Protein AF-A0A5C3KAH4-F1 (afdb_monomer)

InterPro domains:
  IPR040521 Kyakuja-Dileera-Zisupton transposase [PF18758] (3-100)

Nearest PDB structures (foldseek):
  8w6e-assembly1_A  TM=4.064E-01  e=9.151E+00  artificial sequences
  5nnv-assembly4_D  TM=1.939E-01  e=5.593E+00  Bacillus subtilis subsp. subtilis str. 168

Mean predicted aligned error: 13.5 Å

Radius of gyration: 25.94 Å; Cα contacts (8 Å, |Δi|>4): 335; chains: 1; bounding box: 63×62×80 Å

Secondary structure (DSSP, 8-state):
--S-----EEEEE-TTS-EEEEEE--SSS--HHHHHHHHHHHHHHS-TT--EEEE-TTHHHHHHHHHHS--S-HHHHTTEEEE--GGGTTTS-HHHHTT--SHHHHTTHHHHTTSS-HHHHHHHHHHHHHHHHHHIIIIIHHHHHHHHHHHHHH--S-HHHHHHHHHHHHHHHH-GGGS--HHHHHHHHHHHHHHHHHHHHHHHHHHHHHHHTT---HHHHHHHHHHHHHHHHHHHHHHHHHHHT-HHHH-GGGTTS-HHHHHHHHHHHHHHHHHHHHHHHHHHHHHHHHHSTTGGGS-STHHHHHHHHHHHHHHHHHHHHHHHHHHHHHHHHHHH--GGG--PPPPPPPSSHHHHTT-GGGTSPPP-SPPSS---HHHH-HHHHHHHHHHHHHHHHHHH-

Sequence (401 aa):
MDHFDDGGLAALVCRHDIPLLFANVDTPREQQKYAIALLLRLFSLIPQKATVGVLYDVGCVLDRSLQLYDILPEDITTRIVWATSAMRAYAHQWSCQLVERLWSRLRKLIGICRGSLASTIADELKIDLGAWIRRRLGTKLEEHLQEARKAFGTCKMQIAELREQWQLQKEAQLSVRAHAPARLRKDLDALLRLQTDIDKLEKSLEHAHAEFSETTSADSIKSVEFMEESYDKMRDHVESLYASLNVQDIFPELKNLELKFVRQLLLLRNLKINIRKRAIGNLFEWDRLNQATGGRHQALGIKMHQHIRHTISKRTPALETAVKRFNRYCAELAAMHRPEWNIPLPEPLPAKLGDLRNDPGLLEDVWISPSNVEIPPWLNDPSVREGIRGMLRQDRCLEDQ

Solvent-accessible surface area (backbone atoms only — not comparable to full-atom values): 23377 Å² total; per-residue (Å²): 142,70,101,69,77,60,79,44,77,46,70,47,58,47,100,81,78,47,77,76,47,78,44,77,29,81,57,93,71,95,57,69,65,59,59,50,53,50,47,56,54,49,62,74,72,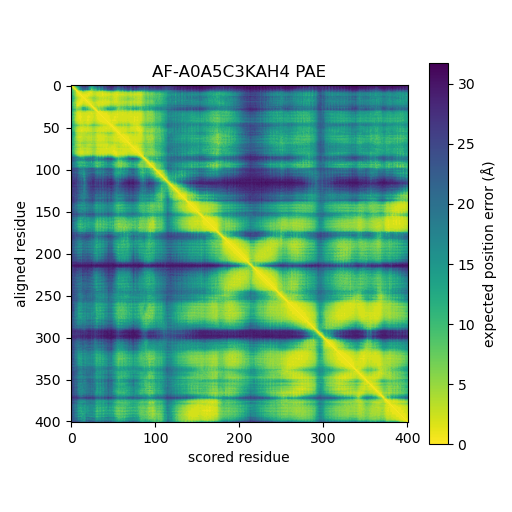47,64,91,85,59,69,45,78,44,80,30,88,58,27,71,59,50,56,50,48,52,74,76,39,96,79,62,60,67,82,53,57,80,30,52,44,80,36,54,58,60,94,44,58,71,81,49,59,60,54,61,65,79,72,63,71,58,52,82,77,40,58,72,57,55,71,44,75,71,52,102,55,44,68,66,55,41,54,57,51,55,67,46,40,63,60,50,47,48,48,47,63,48,62,50,35,52,54,43,46,52,51,17,53,55,25,46,74,67,22,92,69,52,72,70,56,37,51,50,41,50,49,53,50,48,56,60,56,65,34,78,80,72,59,75,57,73,66,62,51,54,54,52,54,49,50,54,50,53,51,54,50,48,57,49,51,52,53,51,48,54,49,47,55,61,61,47,72,81,52,88,48,76,69,58,52,54,52,50,54,52,50,51,55,50,48,51,53,52,51,53,50,54,53,52,54,55,62,72,60,44,58,44,79,79,37,64,82,52,58,89,52,58,68,70,55,56,50,51,54,53,51,47,34,52,50,47,53,51,48,36,54,50,51,41,54,52,51,52,55,52,47,55,62,52,64,42,74,60,45,101,80,37,75,63,57,67,66,61,53,48,50,52,53,49,54,47,61,68,48,45,62,63,50,32,50,50,37,50,50,48,35,51,50,38,53,55,47,58,73,71,58,57,80,91,54,35,58,72,79,68,80,72,64,60,56,50,70,79,57,34,72,75,38,70,70,56,62,55,77,66,73,82,69,53,39,96,80,64,72,55,54,58,79,73,36,69,40,44,43,40,25,38,52,14,50,56,42,37,55,50,46,63,74,68,106

Foldseek 3Di:
DDLDPQPDKDFDADPVRHTDDIDGNSDPDDDCVRVLVNLVVVCVVDDLPAADEDEDQVQVVVLLCVVVDVSDDPSSNVRYDYAHECVPVLVDALLNVLPHDVCVVCVLVVQLPPDPPNVVSVVVSVVCVVVVLCVCLPPVLVVLLVLLVVLVVLAPDDLVVLVVLSVVVSCVSVDPLVDDPPVLLVLLVVLLVLVVVLVVLVVVLVVLCVVCVVPDDPVSVVVSVVSVVVSVVSVVVSVVSLVVSPVCVVPVLCVPPDSVLLSLLSNLQSLLVVLSSLLSVLVVLVVVLQPPPDGPPDDPDPVVNVVSVVVSVVSLVVSLVSLVVSQVSLVVSVVRDDVVQQAARQDRADSHSVRNVPDPSSNDGRTNGHDPPHNRCCRHPPSSVSNSVSSVSNVVSVVSD

Organism: Coprinopsis marcescibilis (NCBI:txid230819)

pLDDT: mean 76.75, std 14.02, range [38.25, 96.06]

Structure (mmCIF, N/CA/C/O backbone):
data_AF-A0A5C3KAH4-F1
#
_entry.id   AF-A0A5C3KAH4-F1
#
loop_
_atom_site.group_PDB
_atom_site.id
_atom_site.type_symbol
_atom_site.label_atom_id
_atom_site.label_alt_id
_atom_site.label_comp_id
_atom_site.label_asym_id
_atom_site.label_entity_id
_atom_site.label_seq_id
_atom_site.pdbx_PDB_ins_code
_atom_site.Cartn_x
_atom_site.Cartn_y
_atom_site.Cartn_z
_atom_site.occupancy
_atom_site.B_iso_or_equiv
_atom_site.auth_seq_id
_atom_site.auth_comp_id
_atom_site.auth_asym_id
_atom_site.auth_atom_id
_atom_site.pdbx_PDB_model_num
ATOM 1 N N . MET A 1 1 ? -5.502 38.204 -30.708 1.00 41.66 1 MET A N 1
ATOM 2 C CA . MET A 1 1 ? -4.082 37.831 -30.801 1.00 41.66 1 MET A CA 1
ATOM 3 C C . MET A 1 1 ? -3.506 37.593 -29.414 1.00 41.66 1 MET A C 1
ATOM 5 O O . MET A 1 1 ? -2.965 38.517 -28.834 1.00 41.66 1 MET A O 1
ATOM 9 N N . ASP A 1 2 ? -3.612 36.425 -28.790 1.00 41.91 2 ASP A N 1
ATOM 10 C CA . ASP A 1 2 ? -4.538 35.305 -28.955 1.00 41.91 2 ASP A CA 1
ATOM 11 C C . ASP A 1 2 ? -4.451 34.408 -27.720 1.00 41.91 2 ASP A C 1
ATOM 13 O O . ASP A 1 2 ? -3.466 34.372 -26.991 1.00 41.91 2 ASP A O 1
ATOM 17 N N . HIS A 1 3 ? -5.546 33.693 -27.534 1.00 48.78 3 HIS A N 1
ATOM 18 C CA . HIS A 1 3 ? -5.876 32.705 -26.526 1.00 48.78 3 HIS A CA 1
ATOM 19 C C . HIS A 1 3 ? -5.082 31.393 -26.739 1.00 48.78 3 HIS A C 1
ATOM 21 O O . HIS A 1 3 ? -5.673 30.325 -26.853 1.00 48.78 3 HIS A O 1
ATOM 27 N N . PHE A 1 4 ? -3.750 31.493 -26.852 1.00 49.41 4 PHE A N 1
ATOM 28 C CA . PHE A 1 4 ? -2.808 30.383 -27.078 1.00 49.41 4 PHE A CA 1
ATOM 29 C C . PHE A 1 4 ? -1.518 30.563 -26.259 1.00 49.41 4 PHE A C 1
ATOM 31 O O . PHE A 1 4 ? -0.418 30.400 -26.781 1.00 49.41 4 PHE A O 1
ATOM 38 N N . ASP A 1 5 ? -1.622 30.925 -24.978 1.00 50.03 5 ASP A N 1
ATOM 39 C CA . ASP A 1 5 ? -0.481 30.718 -24.081 1.00 50.03 5 ASP A CA 1
ATOM 40 C C . ASP A 1 5 ? -0.399 29.213 -23.805 1.00 50.03 5 ASP A C 1
ATOM 42 O O . ASP A 1 5 ? -1.134 28.676 -22.972 1.00 50.03 5 ASP A O 1
ATOM 46 N N . ASP A 1 6 ? 0.461 28.522 -24.558 1.00 54.72 6 ASP A N 1
ATOM 47 C CA . ASP A 1 6 ? 0.880 27.163 -24.235 1.00 54.72 6 ASP A CA 1
ATOM 48 C C . ASP A 1 6 ? 1.409 27.182 -22.789 1.00 54.72 6 ASP A C 1
ATOM 50 O O . ASP A 1 6 ? 2.473 27.729 -22.497 1.00 54.72 6 ASP A O 1
ATOM 54 N N . GLY A 1 7 ? 0.668 26.582 -21.853 1.00 64.06 7 GLY A N 1
ATOM 55 C CA . GLY A 1 7 ? 1.028 26.538 -20.431 1.00 64.06 7 GLY A CA 1
ATOM 56 C C . GLY A 1 7 ? 2.255 25.665 -20.139 1.00 64.06 7 GLY A C 1
ATOM 57 O O . GLY A 1 7 ? 2.688 25.562 -18.990 1.00 64.06 7 GLY A O 1
ATOM 58 N N . GLY A 1 8 ? 2.799 25.016 -21.171 1.00 79.88 8 GLY A N 1
ATOM 59 C CA . GLY A 1 8 ? 3.990 24.182 -21.142 1.00 79.88 8 GLY A CA 1
ATOM 60 C C . GLY A 1 8 ? 4.067 23.238 -22.345 1.00 79.88 8 GLY A C 1
ATOM 61 O O . GLY A 1 8 ? 3.197 23.221 -23.216 1.00 79.88 8 GLY A O 1
ATOM 62 N N . LEU A 1 9 ? 5.108 22.406 -22.365 1.00 83.81 9 LEU A N 1
ATOM 63 C CA . LEU A 1 9 ? 5.285 21.334 -23.343 1.00 83.81 9 LEU A CA 1
ATOM 64 C C . LEU A 1 9 ? 5.310 19.986 -22.628 1.00 83.81 9 LEU A C 1
ATOM 66 O O . LEU A 1 9 ? 6.068 19.789 -21.678 1.00 83.81 9 LEU A O 1
ATOM 70 N N . ALA A 1 10 ? 4.517 19.040 -23.122 1.00 87.75 10 ALA A N 1
ATOM 71 C CA . ALA A 1 10 ? 4.648 17.633 -22.784 1.00 87.75 10 ALA A CA 1
ATOM 72 C C . ALA A 1 10 ? 5.496 16.957 -23.865 1.00 87.75 10 ALA A C 1
ATOM 74 O O . ALA A 1 10 ? 5.247 17.137 -25.055 1.00 87.75 10 ALA A O 1
ATOM 75 N N . ALA A 1 11 ? 6.493 16.172 -23.465 1.00 88.69 11 ALA A N 1
ATOM 76 C CA . ALA A 1 11 ? 7.390 15.502 -24.399 1.00 88.69 11 ALA A CA 1
ATOM 77 C C . ALA A 1 11 ? 7.408 13.993 -24.160 1.00 88.69 11 ALA A C 1
ATOM 79 O O . ALA A 1 11 ? 7.470 13.531 -23.019 1.00 88.69 11 ALA A O 1
ATOM 80 N N . LEU A 1 12 ? 7.411 13.227 -25.250 1.00 89.12 12 LEU A N 1
ATOM 81 C CA . LEU A 1 12 ? 7.795 11.822 -25.239 1.00 89.12 12 LEU A CA 1
ATOM 82 C C . LEU A 1 12 ? 9.262 11.749 -25.632 1.00 89.12 12 LEU A C 1
ATOM 84 O O . LEU A 1 12 ? 9.650 12.157 -26.727 1.00 89.12 12 LEU A O 1
ATOM 88 N N . VAL A 1 13 ? 10.074 11.241 -24.717 1.00 83.12 13 VAL A N 1
ATOM 89 C CA . VAL A 1 13 ? 11.531 11.260 -24.810 1.00 83.12 13 VAL A CA 1
ATOM 90 C C . VAL A 1 13 ? 12.034 9.822 -24.815 1.00 83.12 13 VAL A C 1
ATOM 92 O O . VAL A 1 13 ? 11.497 8.962 -24.115 1.00 83.12 13 VAL A O 1
ATOM 95 N N . CYS A 1 14 ? 13.042 9.529 -25.634 1.00 80.25 14 CYS A N 1
ATOM 96 C CA . CYS A 1 14 ? 13.650 8.204 -25.638 1.00 80.25 14 CYS A CA 1
ATOM 97 C C . CYS A 1 14 ? 14.546 7.998 -24.402 1.00 80.25 14 CYS A C 1
ATOM 99 O O . CYS A 1 14 ? 14.885 8.934 -23.684 1.00 80.25 14 CYS A O 1
ATOM 101 N N . ARG A 1 15 ? 15.021 6.766 -24.189 1.00 70.81 15 ARG A N 1
ATOM 102 C CA . ARG A 1 15 ? 15.950 6.409 -23.092 1.00 70.81 15 ARG A CA 1
ATOM 103 C C . ARG A 1 15 ? 17.299 7.153 -23.084 1.00 70.81 15 ARG A C 1
ATOM 105 O O . ARG A 1 15 ? 18.079 6.948 -22.163 1.00 70.81 15 ARG A O 1
ATOM 112 N N . HIS A 1 16 ? 17.607 7.921 -24.127 1.00 71.19 16 HIS A N 1
ATOM 113 C CA . HIS A 1 16 ? 18.830 8.720 -24.260 1.00 71.19 16 HIS A CA 1
ATOM 114 C C . HIS A 1 16 ? 18.559 10.223 -24.086 1.00 71.19 16 HIS A C 1
ATOM 116 O O . HIS A 1 16 ? 19.357 11.033 -24.540 1.00 71.19 16 HIS A O 1
ATOM 122 N N . ASP A 1 17 ? 17.416 10.585 -23.496 1.00 62.97 17 ASP A N 1
ATOM 123 C CA . ASP A 1 17 ? 16.973 11.967 -23.287 1.00 62.97 17 ASP A CA 1
ATOM 124 C C . ASP A 1 17 ? 16.785 12.778 -24.589 1.00 62.97 17 ASP A C 1
ATOM 126 O O . ASP A 1 17 ? 16.784 14.007 -24.584 1.00 62.97 17 ASP A O 1
ATOM 130 N N . ILE A 1 18 ? 16.567 12.092 -25.719 1.00 70.19 18 ILE A N 1
ATOM 131 C CA . ILE A 1 18 ? 16.273 12.723 -27.014 1.00 70.19 18 ILE A CA 1
ATOM 132 C C . ILE A 1 18 ? 14.752 12.819 -27.189 1.00 70.19 18 ILE A C 1
ATOM 134 O O . ILE A 1 18 ? 14.085 11.773 -27.196 1.00 70.19 18 ILE A O 1
ATOM 138 N N . PRO A 1 19 ? 14.184 14.028 -27.342 1.00 81.38 19 PRO A N 1
ATOM 139 C CA . PRO A 1 19 ? 12.761 14.190 -27.603 1.00 81.38 19 PRO A CA 1
ATOM 140 C C . PRO A 1 19 ? 12.364 13.560 -28.939 1.00 81.38 19 PRO A C 1
ATOM 142 O O . PRO A 1 19 ? 13.007 13.789 -29.960 1.00 81.38 19 PRO A O 1
ATOM 145 N N . LEU A 1 20 ? 11.299 12.762 -28.923 1.00 88.25 20 LEU A N 1
ATOM 146 C CA . LEU A 1 20 ? 10.738 12.123 -30.112 1.00 88.25 20 LEU A CA 1
ATOM 147 C C . LEU A 1 20 ? 9.485 12.852 -30.592 1.00 88.25 20 LEU A C 1
ATOM 149 O O . LEU A 1 20 ? 9.299 13.046 -31.789 1.00 88.25 20 LEU A O 1
ATOM 153 N N . LEU A 1 21 ? 8.617 13.233 -29.653 1.00 93.38 21 LEU A N 1
ATOM 154 C CA . LEU A 1 21 ? 7.342 13.889 -29.924 1.00 93.38 21 LEU A CA 1
ATOM 155 C C . LEU A 1 21 ? 7.062 14.935 -28.849 1.00 93.38 21 LEU A C 1
ATOM 157 O O . LEU A 1 21 ? 7.411 14.739 -27.684 1.00 93.38 21 LEU A O 1
ATOM 161 N N . PHE A 1 22 ? 6.374 16.000 -29.243 1.00 91.44 22 PHE A N 1
ATOM 162 C CA . PHE A 1 22 ? 5.899 17.048 -28.350 1.00 91.44 22 PHE A CA 1
ATOM 163 C C . PHE A 1 22 ? 4.390 17.213 -28.486 1.00 91.44 22 PHE A C 1
ATOM 165 O O . PHE A 1 22 ? 3.822 16.988 -29.555 1.00 91.44 22 PHE A O 1
ATOM 172 N N . ALA A 1 23 ? 3.758 17.615 -27.393 1.00 89.44 23 ALA A N 1
ATOM 173 C CA . ALA A 1 23 ? 2.377 18.047 -27.345 1.00 89.44 23 ALA A CA 1
ATOM 174 C C . ALA A 1 23 ? 2.304 19.356 -26.557 1.00 89.44 23 ALA A C 1
ATOM 176 O O . ALA A 1 23 ? 2.884 19.473 -25.472 1.00 89.44 23 ALA A O 1
ATOM 177 N N . ASN A 1 24 ? 1.576 20.323 -27.103 1.00 88.38 24 ASN A N 1
ATOM 178 C CA . ASN A 1 24 ? 1.311 21.581 -26.425 1.00 88.38 24 ASN A CA 1
ATOM 179 C C . ASN A 1 24 ? 0.383 21.338 -25.233 1.00 88.38 24 ASN A C 1
ATOM 181 O O . ASN A 1 24 ? -0.629 20.641 -25.350 1.00 88.38 24 ASN A O 1
ATOM 185 N N . VAL A 1 25 ? 0.740 21.897 -24.077 1.00 85.50 25 VAL A N 1
ATOM 186 C CA . VAL A 1 25 ? -0.097 21.848 -22.877 1.00 85.50 25 VAL A CA 1
ATOM 187 C C . VAL A 1 25 ? -1.039 23.045 -22.919 1.00 85.50 25 VAL A C 1
ATOM 189 O O . VAL A 1 25 ? -0.706 24.142 -22.487 1.00 85.50 25 VAL A O 1
ATOM 192 N N . ASP A 1 26 ? -2.230 22.805 -23.453 1.00 78.75 26 ASP A N 1
ATOM 193 C CA . ASP A 1 26 ? -3.279 23.801 -23.695 1.00 78.75 26 ASP A CA 1
ATOM 194 C C . ASP A 1 26 ? -4.281 23.943 -22.539 1.00 78.75 26 ASP A C 1
ATOM 196 O O . ASP A 1 26 ? -5.171 24.791 -22.554 1.00 78.75 26 ASP A O 1
ATOM 200 N N . THR A 1 27 ? -4.166 23.088 -21.522 1.00 75.50 27 THR A N 1
ATOM 201 C CA . THR A 1 27 ? -5.083 23.059 -20.380 1.00 75.50 27 THR A CA 1
ATOM 202 C C . THR A 1 27 ? -4.335 23.091 -19.055 1.00 75.50 27 THR A C 1
ATOM 204 O O . THR A 1 27 ? -3.241 22.529 -18.954 1.00 75.50 27 THR A O 1
ATOM 207 N N . PRO A 1 28 ? -4.935 23.683 -18.003 1.00 69.88 28 PRO A N 1
ATOM 208 C CA . PRO A 1 28 ? -4.354 23.658 -16.673 1.00 69.88 28 PRO A CA 1
ATOM 209 C C . PRO A 1 28 ? -4.099 22.221 -16.198 1.00 69.88 28 PRO A C 1
ATOM 211 O O . PRO A 1 28 ? -4.989 21.364 -16.274 1.00 69.88 28 PRO A O 1
ATOM 214 N N . ARG A 1 29 ? -2.919 22.023 -15.593 1.00 66.25 29 ARG A N 1
ATOM 215 C CA . ARG A 1 29 ? -2.384 20.768 -15.026 1.00 66.25 29 ARG A CA 1
ATOM 216 C C . ARG A 1 29 ? -1.813 19.784 -16.055 1.00 66.25 29 ARG A C 1
ATOM 218 O O . ARG A 1 29 ? -2.250 19.691 -17.196 1.00 66.25 29 ARG A O 1
ATOM 225 N N . GLU A 1 30 ? -0.875 18.969 -15.581 1.00 70.25 30 GLU A N 1
ATOM 226 C CA . GLU A 1 30 ? -0.309 17.828 -16.306 1.00 70.25 30 GLU A CA 1
ATOM 227 C C . GLU A 1 30 ? -1.328 16.674 -16.343 1.00 70.25 30 GLU A C 1
ATOM 229 O O . GLU A 1 30 ? -1.391 15.830 -15.448 1.00 70.25 30 GLU A O 1
ATOM 234 N N . GLN A 1 31 ? -2.204 16.675 -17.349 1.00 81.06 31 GLN A N 1
ATOM 235 C CA . GLN A 1 31 ? -3.242 15.655 -17.518 1.00 81.06 31 GLN A CA 1
ATOM 236 C C . GLN A 1 31 ? -2.719 14.412 -18.257 1.00 81.06 31 GLN A C 1
ATOM 238 O O . GLN A 1 31 ? -1.891 14.506 -19.161 1.00 81.06 31 GLN A O 1
ATOM 243 N N . GLN A 1 32 ? -3.286 13.239 -17.953 1.00 86.88 32 GLN A N 1
ATOM 244 C CA . GLN A 1 32 ? -2.920 11.968 -18.603 1.00 86.88 32 GLN A CA 1
ATOM 245 C C . GLN A 1 32 ? -3.185 11.954 -20.120 1.00 86.88 32 GLN A C 1
ATOM 247 O O . GLN A 1 32 ? -2.539 11.198 -20.846 1.00 86.88 32 GLN A O 1
ATOM 252 N N . LYS A 1 33 ? -4.095 12.812 -20.613 1.00 89.00 33 LYS A N 1
ATOM 253 C CA . LYS A 1 33 ? -4.439 12.924 -22.041 1.00 89.00 33 LYS A CA 1
ATOM 254 C C . LYS A 1 33 ? -3.220 13.184 -22.931 1.00 89.00 33 LYS A C 1
ATOM 256 O O . LYS A 1 33 ? -3.166 12.664 -24.040 1.00 89.00 33 LYS A O 1
ATOM 261 N N . TYR A 1 34 ? -2.224 13.928 -22.443 1.00 90.94 34 TYR A N 1
ATOM 262 C CA . TYR A 1 34 ? -1.027 14.232 -23.228 1.00 90.94 34 TYR A CA 1
ATOM 263 C C . TYR A 1 34 ? -0.159 12.988 -23.426 1.00 90.94 34 TYR A C 1
ATOM 265 O O . TYR A 1 34 ? 0.289 12.726 -24.537 1.00 90.94 34 TYR A O 1
ATOM 273 N N . ALA A 1 35 ? 0.015 12.176 -22.378 1.00 91.31 35 ALA A N 1
ATOM 274 C CA . ALA A 1 35 ? 0.726 10.904 -22.483 1.00 91.31 35 ALA A CA 1
ATOM 275 C C . ALA A 1 35 ? 0.020 9.953 -23.464 1.00 91.31 35 ALA A C 1
ATOM 277 O O . ALA A 1 35 ? 0.674 9.351 -24.310 1.00 91.31 35 ALA A O 1
ATOM 278 N N . ILE A 1 36 ? -1.314 9.875 -23.403 1.00 93.88 36 ILE A N 1
ATOM 279 C CA . ILE A 1 36 ? -2.130 9.069 -24.327 1.00 93.88 36 ILE A CA 1
ATOM 280 C C . ILE A 1 36 ? -1.943 9.538 -25.776 1.00 93.88 36 ILE A C 1
ATOM 282 O O . ILE A 1 36 ? -1.654 8.723 -26.648 1.00 93.88 36 ILE A O 1
ATOM 286 N N . ALA A 1 37 ? -2.052 10.844 -26.036 1.00 93.81 37 ALA A N 1
ATOM 287 C CA . ALA A 1 37 ? -1.893 11.409 -27.376 1.00 93.81 37 ALA A CA 1
ATOM 288 C C . ALA A 1 37 ? -0.489 11.154 -27.954 1.00 93.81 37 ALA A C 1
ATOM 290 O O . ALA A 1 37 ? -0.349 10.758 -29.113 1.00 93.81 37 ALA A O 1
ATOM 291 N N . LEU A 1 38 ? 0.552 11.323 -27.133 1.00 94.75 38 LEU A N 1
ATOM 292 C CA . LEU A 1 38 ? 1.934 11.047 -27.521 1.00 94.75 38 LEU A CA 1
ATOM 293 C C . LEU A 1 38 ? 2.156 9.560 -27.830 1.00 94.75 38 LEU A C 1
ATOM 295 O O . LEU A 1 38 ? 2.837 9.237 -28.803 1.00 94.75 38 LEU A O 1
ATOM 299 N N . LEU A 1 39 ? 1.556 8.656 -27.048 1.00 95.12 39 LEU A N 1
ATOM 300 C CA . LEU A 1 39 ? 1.615 7.216 -27.304 1.00 95.12 39 LEU A CA 1
ATOM 301 C C . LEU A 1 39 ? 0.884 6.846 -28.595 1.00 95.12 39 LEU A C 1
ATOM 303 O O . LEU A 1 39 ? 1.479 6.181 -29.436 1.00 95.12 39 LEU A O 1
ATOM 307 N N . LEU A 1 40 ? -0.345 7.324 -28.810 1.00 95.12 40 LEU A N 1
ATOM 308 C CA . LEU A 1 40 ? -1.075 7.108 -30.068 1.00 95.12 40 LEU A CA 1
ATOM 309 C C . LEU A 1 40 ? -0.237 7.528 -31.274 1.00 95.12 40 LEU A C 1
ATOM 311 O O . LEU A 1 40 ? -0.095 6.779 -32.245 1.00 95.12 40 LEU A O 1
ATOM 315 N N . ARG A 1 41 ? 0.379 8.712 -31.191 1.00 96.06 41 ARG A N 1
ATOM 316 C CA . ARG A 1 41 ? 1.230 9.207 -32.266 1.00 96.06 41 ARG A CA 1
ATOM 317 C C . ARG A 1 41 ? 2.467 8.333 -32.455 1.00 96.06 41 ARG A C 1
ATOM 319 O O . ARG A 1 41 ? 2.770 7.993 -33.595 1.00 96.06 41 ARG A O 1
ATOM 326 N N . LEU A 1 42 ? 3.141 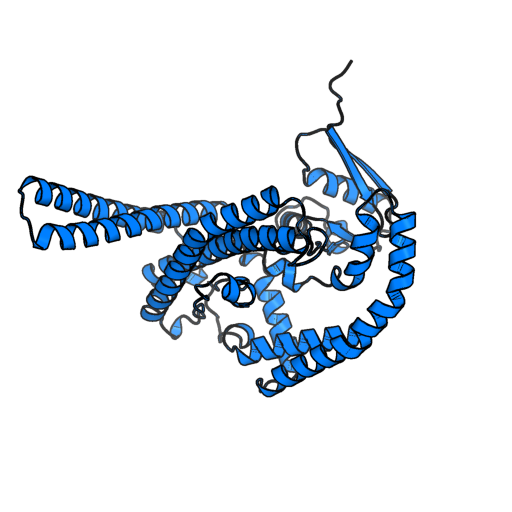7.921 -31.384 1.00 95.62 42 LEU A N 1
ATOM 327 C CA . LEU A 1 42 ? 4.284 7.010 -31.466 1.00 95.62 42 LEU A CA 1
ATOM 328 C C . LEU A 1 42 ? 3.900 5.681 -32.130 1.00 95.62 42 LEU A C 1
ATOM 330 O O . LEU A 1 42 ? 4.579 5.243 -33.054 1.00 95.62 42 LEU A O 1
ATOM 334 N N . PHE A 1 43 ? 2.795 5.066 -31.705 1.00 95.62 43 PHE A N 1
ATOM 335 C CA . PHE A 1 43 ? 2.329 3.784 -32.234 1.00 95.62 43 PHE A CA 1
ATOM 336 C C . PHE A 1 43 ? 1.903 3.851 -33.708 1.00 95.62 43 PHE A C 1
ATOM 338 O O . PHE A 1 43 ? 2.027 2.850 -34.408 1.00 95.62 43 PHE A O 1
ATOM 345 N N . SER A 1 44 ? 1.516 5.032 -34.207 1.00 95.00 44 SER A N 1
ATOM 346 C CA . SER A 1 44 ? 1.298 5.267 -35.645 1.00 95.00 44 SER A CA 1
ATOM 347 C C . SER A 1 44 ? 2.587 5.314 -36.481 1.00 95.00 44 SER A C 1
ATOM 349 O O . SER A 1 44 ? 2.525 5.208 -37.702 1.00 95.00 44 SER A O 1
ATOM 351 N N . LEU A 1 45 ? 3.748 5.499 -35.842 1.00 95.44 45 LEU A N 1
ATOM 352 C CA . LEU A 1 45 ? 5.044 5.690 -36.506 1.00 95.44 45 LEU A CA 1
ATOM 353 C C . LEU A 1 45 ? 5.972 4.474 -36.394 1.00 95.44 45 LEU A C 1
ATOM 355 O O . LEU A 1 45 ? 6.947 4.380 -37.138 1.00 95.44 45 LEU A O 1
ATOM 359 N N . ILE A 1 46 ? 5.702 3.557 -35.465 1.00 94.12 46 ILE A N 1
ATOM 360 C CA . ILE A 1 46 ? 6.530 2.368 -35.233 1.00 94.12 46 ILE A CA 1
ATOM 361 C C . ILE A 1 46 ? 5.893 1.115 -35.851 1.00 94.12 46 ILE A C 1
ATOM 363 O O . ILE A 1 46 ? 4.681 1.066 -36.061 1.00 94.12 46 ILE A O 1
ATOM 367 N N . PRO A 1 47 ? 6.680 0.055 -36.110 1.00 95.00 47 PRO A N 1
ATOM 368 C CA . PRO A 1 47 ? 6.148 -1.193 -36.648 1.00 95.00 47 PRO A CA 1
ATOM 369 C C . PRO A 1 47 ? 5.035 -1.803 -35.779 1.00 95.00 47 PRO A C 1
ATOM 371 O O . PRO A 1 47 ? 5.114 -1.788 -34.551 1.00 95.00 47 PRO A O 1
ATOM 374 N N . GLN A 1 48 ? 4.047 -2.448 -36.410 1.00 90.19 48 GLN A N 1
ATOM 375 C CA . GLN A 1 48 ? 2.908 -3.089 -35.722 1.00 90.19 48 GLN A CA 1
ATOM 376 C C . GLN A 1 48 ? 3.305 -4.186 -34.722 1.00 90.19 48 GLN A C 1
ATOM 378 O O . GLN A 1 48 ? 2.544 -4.498 -33.817 1.00 90.19 48 GLN A O 1
ATOM 383 N N . LYS A 1 49 ? 4.501 -4.770 -34.855 1.00 92.19 49 LYS A N 1
ATOM 384 C CA . LYS A 1 49 ? 5.017 -5.794 -33.929 1.00 92.19 49 LYS A CA 1
ATOM 385 C C . LYS A 1 49 ? 5.937 -5.227 -32.842 1.00 92.19 49 LYS A C 1
ATOM 387 O O . LYS A 1 49 ? 6.414 -5.978 -31.998 1.00 92.19 49 LYS A O 1
ATOM 392 N N . ALA A 1 50 ? 6.226 -3.924 -32.863 1.00 91.75 50 ALA A N 1
ATOM 393 C CA . ALA A 1 50 ? 7.112 -3.310 -31.882 1.00 91.75 50 ALA A CA 1
ATOM 394 C C . ALA A 1 50 ? 6.427 -3.236 -30.510 1.00 91.75 50 ALA A C 1
ATOM 396 O O . ALA A 1 50 ? 5.298 -2.756 -30.409 1.00 91.75 50 ALA A O 1
ATOM 397 N N . THR A 1 51 ? 7.133 -3.694 -29.475 1.00 93.44 51 THR A N 1
ATOM 398 C CA . THR A 1 51 ? 6.761 -3.527 -28.061 1.00 93.44 51 THR A CA 1
ATOM 399 C C . THR A 1 51 ? 7.488 -2.308 -27.496 1.00 93.44 51 THR A C 1
ATOM 401 O O . THR A 1 51 ? 8.686 -2.143 -27.735 1.00 93.44 51 THR A O 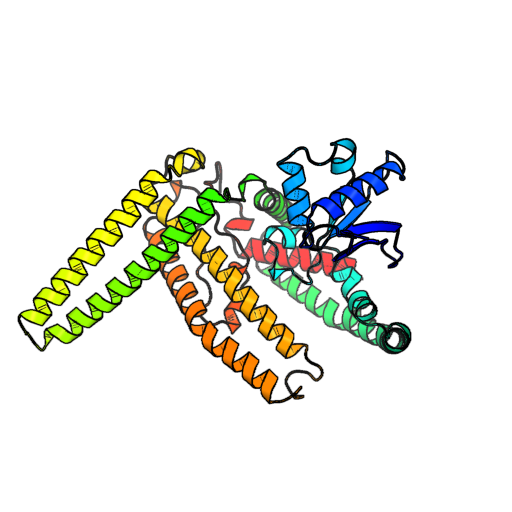1
ATOM 404 N N . VAL A 1 52 ? 6.788 -1.455 -26.747 1.00 90.88 52 VAL A N 1
ATOM 405 C CA . VAL A 1 52 ? 7.333 -0.204 -26.200 1.00 90.88 52 VAL A CA 1
ATOM 406 C C . VAL A 1 52 ? 7.312 -0.239 -24.677 1.00 90.88 52 VAL A C 1
ATOM 408 O O . VAL A 1 52 ? 6.260 -0.382 -24.059 1.00 90.88 52 VAL A O 1
ATOM 411 N N . GLY A 1 53 ? 8.482 -0.055 -24.064 1.00 90.06 53 GLY A N 1
ATOM 412 C CA . GLY A 1 53 ? 8.593 0.210 -22.631 1.00 90.06 53 GLY A CA 1
ATOM 413 C C . GLY A 1 53 ? 8.334 1.686 -22.331 1.00 90.06 53 GLY A C 1
ATOM 414 O O . GLY A 1 53 ? 9.062 2.540 -22.836 1.00 90.06 53 GLY A O 1
ATOM 415 N N . VAL A 1 54 ? 7.332 1.992 -21.507 1.00 88.19 54 VAL A N 1
ATOM 416 C CA . VAL A 1 54 ? 6.933 3.368 -21.173 1.00 88.19 54 VAL A CA 1
ATOM 417 C C . VAL A 1 54 ? 7.257 3.660 -19.715 1.00 88.19 54 VAL A C 1
ATOM 419 O O . VAL A 1 54 ? 6.620 3.125 -18.809 1.00 88.19 54 VAL A O 1
ATOM 422 N N . LEU A 1 55 ? 8.239 4.535 -19.484 1.00 84.12 55 LEU A N 1
ATOM 423 C CA . LEU A 1 55 ? 8.532 5.073 -18.158 1.00 84.12 55 LEU A CA 1
ATOM 424 C C . LEU A 1 55 ? 7.714 6.347 -17.937 1.00 84.12 55 LEU A C 1
ATOM 426 O O . LEU A 1 55 ? 8.007 7.380 -18.532 1.00 84.12 55 LEU A O 1
ATOM 430 N N . TYR A 1 56 ? 6.712 6.276 -17.064 1.00 84.00 56 TYR A N 1
ATOM 431 C CA . TYR A 1 56 ? 5.841 7.408 -16.755 1.00 84.00 56 TYR A CA 1
ATOM 432 C C . TYR A 1 56 ? 5.629 7.531 -15.248 1.00 84.00 56 TYR A C 1
ATOM 434 O O . TYR A 1 56 ? 5.480 6.527 -14.545 1.00 84.00 56 TYR A O 1
ATOM 442 N N . ASP A 1 57 ? 5.645 8.763 -14.739 1.00 73.19 57 ASP A N 1
ATOM 443 C CA . ASP A 1 57 ? 5.604 9.037 -13.304 1.00 73.19 57 ASP A CA 1
ATOM 444 C C . ASP A 1 57 ? 4.291 8.581 -12.668 1.00 73.19 57 ASP A C 1
ATOM 446 O O . ASP A 1 57 ? 4.327 8.122 -11.543 1.00 73.19 57 ASP A O 1
ATOM 450 N N . VAL A 1 58 ? 3.170 8.604 -13.389 1.00 75.75 58 VAL A N 1
ATOM 451 C CA . VAL A 1 58 ? 1.890 7.995 -12.988 1.00 75.75 58 VAL A CA 1
ATOM 452 C C . VAL A 1 58 ? 1.492 6.831 -13.902 1.00 75.75 58 VAL A C 1
ATOM 454 O O . VAL A 1 58 ? 0.305 6.555 -14.084 1.00 75.75 58 VAL A O 1
ATOM 457 N N . GLY A 1 59 ? 2.486 6.118 -14.450 1.00 80.31 59 GLY A N 1
ATOM 458 C CA . GLY A 1 59 ? 2.301 4.968 -15.345 1.00 80.31 59 GLY A CA 1
ATOM 459 C C . GLY A 1 59 ? 1.353 3.912 -14.784 1.00 80.31 59 GLY A C 1
ATOM 460 O O . GLY A 1 59 ? 0.444 3.488 -15.481 1.00 80.31 59 GLY A O 1
ATOM 461 N N . CYS A 1 60 ? 1.466 3.587 -13.494 1.00 76.25 60 CYS A N 1
ATOM 462 C CA . CYS A 1 60 ? 0.553 2.655 -12.829 1.00 76.25 60 CYS A CA 1
ATOM 463 C C . CYS A 1 60 ? -0.921 3.098 -12.839 1.00 76.25 60 CYS A C 1
ATOM 465 O O . CYS A 1 60 ? -1.822 2.267 -12.894 1.00 76.25 60 CYS A O 1
ATOM 467 N N . VAL A 1 61 ? -1.185 4.408 -12.753 1.00 79.69 61 VAL A N 1
ATOM 468 C CA . VAL A 1 61 ? -2.552 4.945 -12.789 1.00 79.69 61 VAL A CA 1
ATOM 469 C C . VAL A 1 61 ? -3.069 4.920 -14.218 1.00 79.69 61 VAL A C 1
ATOM 471 O O . VAL A 1 61 ? -4.230 4.598 -14.433 1.00 79.69 61 VAL A O 1
ATOM 474 N N . LEU A 1 62 ? -2.214 5.249 -15.189 1.00 85.94 62 LEU A N 1
ATOM 475 C CA . LEU A 1 62 ? -2.592 5.227 -16.594 1.00 85.94 62 LEU A CA 1
ATOM 476 C C . LEU A 1 62 ? -2.865 3.797 -17.077 1.00 85.94 62 LEU A C 1
ATOM 478 O O . LEU A 1 62 ? -3.939 3.562 -17.613 1.00 85.94 62 LEU A O 1
ATOM 482 N N . ASP A 1 63 ? -1.976 2.841 -16.798 1.00 85.62 63 ASP A N 1
ATOM 483 C CA . ASP A 1 63 ? -2.181 1.410 -17.074 1.00 85.62 63 ASP A CA 1
ATOM 484 C C . ASP A 1 63 ? -3.527 0.920 -16.527 1.00 85.62 63 ASP A C 1
ATOM 486 O O . ASP A 1 63 ? -4.342 0.323 -17.228 1.00 85.62 63 ASP A O 1
ATOM 490 N N . ARG A 1 64 ? -3.824 1.294 -15.279 1.00 80.00 64 ARG A N 1
ATOM 491 C CA . ARG A 1 64 ? -5.097 0.976 -14.645 1.00 80.00 64 ARG A CA 1
ATOM 492 C C . ARG A 1 64 ? -6.298 1.574 -15.377 1.00 80.00 64 ARG A C 1
ATOM 494 O O . ARG A 1 64 ? -7.307 0.890 -15.538 1.00 80.00 64 ARG A O 1
ATOM 501 N N . SER A 1 65 ? -6.216 2.839 -15.782 1.00 85.19 65 SER A N 1
ATOM 502 C CA . SER A 1 65 ? -7.276 3.489 -16.555 1.00 85.19 65 SER A CA 1
ATOM 503 C C . SER A 1 65 ? -7.519 2.771 -17.884 1.00 85.19 65 SER A C 1
ATOM 505 O O . SER A 1 65 ? -8.675 2.587 -18.243 1.00 85.19 65 SER A O 1
ATOM 507 N N . LEU A 1 66 ? -6.464 2.310 -18.566 1.00 87.38 66 LEU A N 1
ATOM 508 C CA . LEU A 1 66 ? -6.574 1.560 -19.825 1.00 87.38 66 LEU A CA 1
ATOM 509 C C . LEU A 1 66 ? -7.217 0.176 -19.647 1.00 87.38 66 LEU A C 1
ATOM 511 O O . LEU A 1 66 ? -7.874 -0.312 -20.555 1.00 87.38 66 LEU A O 1
ATOM 515 N N . GLN A 1 67 ? -7.050 -0.460 -18.484 1.00 83.06 67 GLN A N 1
ATOM 516 C CA . GLN A 1 67 ? -7.717 -1.735 -18.177 1.00 83.06 67 GLN A CA 1
ATOM 517 C C . GLN A 1 67 ? -9.205 -1.571 -17.847 1.00 83.06 67 GLN A C 1
ATOM 519 O O . GLN A 1 67 ? -9.977 -2.516 -17.982 1.00 83.06 67 GLN A O 1
ATOM 524 N N . LEU A 1 68 ? -9.599 -0.407 -17.324 1.00 81.31 68 LEU A N 1
ATOM 525 C CA . LEU A 1 68 ? -10.976 -0.135 -16.903 1.00 81.31 68 LEU A CA 1
ATOM 526 C C . LEU A 1 68 ? -11.826 0.492 -18.005 1.00 81.31 68 LEU A C 1
ATOM 528 O O . LEU A 1 68 ? -13.046 0.351 -17.985 1.00 81.31 68 LEU A O 1
ATOM 532 N N . TYR A 1 69 ? -11.191 1.216 -18.921 1.00 84.62 69 TYR A N 1
ATOM 533 C CA . TYR A 1 69 ? -11.857 2.022 -19.928 1.00 84.62 69 TYR A CA 1
ATOM 534 C C . TYR A 1 69 ? -11.170 1.844 -21.277 1.00 84.62 69 TYR A C 1
ATOM 536 O O . TYR A 1 69 ? -9.942 1.812 -21.358 1.00 84.62 69 TYR A O 1
ATOM 544 N N . ASP A 1 70 ? -11.969 1.820 -22.339 1.00 88.00 70 ASP A N 1
ATOM 545 C CA . ASP A 1 70 ? -11.501 1.727 -23.722 1.00 88.00 70 ASP A CA 1
ATOM 546 C C . ASP A 1 70 ? -10.947 3.080 -24.210 1.00 88.00 70 ASP A C 1
ATOM 548 O O . ASP A 1 70 ? -11.596 3.842 -24.923 1.00 88.00 70 ASP A O 1
ATOM 552 N N . ILE A 1 71 ? -9.770 3.447 -23.694 1.00 92.06 71 ILE A N 1
ATOM 553 C CA . ILE A 1 71 ? -9.094 4.724 -23.979 1.00 92.06 71 ILE A CA 1
ATOM 554 C C . ILE A 1 71 ? -8.089 4.571 -25.126 1.00 92.06 71 ILE A C 1
ATOM 556 O O . ILE A 1 71 ? -7.937 5.481 -25.941 1.00 92.06 71 ILE A O 1
ATOM 560 N N . LEU A 1 72 ? -7.356 3.453 -25.150 1.00 92.25 72 LEU A N 1
ATOM 561 C CA . LEU A 1 72 ? -6.408 3.106 -26.205 1.00 92.25 72 LEU A CA 1
ATOM 562 C C . LEU A 1 72 ? -6.841 1.791 -26.857 1.00 92.25 72 LEU A C 1
ATOM 564 O O . LEU A 1 72 ? -7.209 0.872 -26.127 1.00 92.25 72 LEU A O 1
ATOM 568 N N . PRO A 1 73 ? -6.698 1.669 -28.187 1.00 91.19 73 PRO A N 1
ATOM 569 C CA . PRO A 1 73 ? -6.921 0.417 -28.897 1.00 91.19 73 PRO A CA 1
ATOM 570 C C . PRO A 1 73 ? -6.155 -0.773 -28.297 1.00 91.19 73 PRO A C 1
ATOM 572 O O . PRO A 1 73 ? -4.998 -0.639 -27.885 1.00 91.19 73 PRO A O 1
ATOM 575 N N . GLU A 1 74 ? -6.774 -1.956 -28.305 1.00 90.19 74 GLU A N 1
ATOM 576 C CA . GLU A 1 74 ? -6.192 -3.194 -27.759 1.00 90.19 74 GLU A CA 1
ATOM 577 C C . GLU A 1 74 ? -4.863 -3.587 -28.436 1.00 90.19 74 GLU A C 1
ATOM 579 O O . GLU A 1 74 ? -3.939 -4.101 -27.795 1.00 90.19 74 GLU A O 1
ATOM 584 N N . ASP A 1 75 ? -4.706 -3.269 -29.725 1.00 90.06 75 ASP A N 1
ATOM 585 C CA . ASP A 1 75 ? -3.460 -3.509 -30.456 1.00 90.06 75 ASP A CA 1
ATOM 586 C C . ASP A 1 75 ? -2.293 -2.670 -29.914 1.00 90.06 75 ASP A C 1
ATOM 588 O O . ASP A 1 75 ? -1.135 -3.057 -30.060 1.00 90.06 75 ASP A O 1
ATOM 592 N N . ILE A 1 76 ? -2.574 -1.531 -29.279 1.00 92.94 76 ILE A N 1
ATOM 593 C CA . ILE A 1 76 ? -1.575 -0.687 -28.628 1.00 92.94 76 ILE A CA 1
ATOM 594 C C . ILE A 1 76 ? -1.342 -1.160 -27.195 1.00 92.94 76 ILE A C 1
ATOM 596 O O . ILE A 1 76 ? -0.190 -1.330 -26.793 1.00 92.94 76 ILE A O 1
ATOM 600 N N . THR A 1 77 ? -2.403 -1.393 -26.418 1.00 91.94 77 THR A N 1
ATOM 601 C CA . THR A 1 77 ? -2.279 -1.703 -24.983 1.00 91.94 77 THR A CA 1
ATOM 602 C C . THR A 1 77 ? -1.521 -3.003 -24.727 1.00 91.94 77 THR A C 1
ATOM 604 O O . THR A 1 77 ? -0.669 -3.041 -23.842 1.00 91.94 77 THR A O 1
ATOM 607 N N . THR A 1 78 ? -1.722 -4.028 -25.558 1.00 91.19 78 THR A N 1
ATOM 608 C CA . THR A 1 78 ? -0.998 -5.313 -25.473 1.00 91.19 78 THR A CA 1
ATOM 609 C C . THR A 1 78 ? 0.497 -5.207 -25.802 1.00 91.19 78 THR A C 1
ATOM 611 O O . THR A 1 78 ? 1.276 -6.093 -25.450 1.00 91.19 78 THR A O 1
ATOM 614 N N . ARG A 1 79 ? 0.925 -4.113 -26.446 1.00 93.38 79 ARG A N 1
ATOM 615 C CA . ARG A 1 79 ? 2.321 -3.845 -26.832 1.00 93.38 79 ARG A CA 1
ATOM 616 C C . ARG A 1 79 ? 3.019 -2.828 -25.932 1.00 93.38 79 ARG A C 1
ATOM 618 O O . ARG A 1 79 ? 4.170 -2.472 -26.205 1.00 93.38 79 ARG A O 1
ATOM 625 N N . ILE A 1 80 ? 2.362 -2.352 -24.877 1.00 91.94 80 ILE A N 1
ATOM 626 C CA . ILE A 1 80 ? 2.965 -1.445 -23.900 1.00 91.94 80 ILE A CA 1
ATOM 627 C C . ILE A 1 80 ? 3.440 -2.236 -22.682 1.00 91.94 80 ILE A C 1
ATOM 629 O O . ILE A 1 80 ? 2.696 -3.003 -22.081 1.00 91.94 80 ILE A O 1
ATOM 633 N N . VAL A 1 81 ? 4.683 -1.988 -22.275 1.00 87.50 81 VAL A N 1
ATOM 634 C CA . VAL A 1 81 ? 5.223 -2.442 -20.990 1.00 87.50 81 VAL A CA 1
ATOM 635 C C . VAL A 1 81 ? 5.412 -1.224 -20.096 1.00 87.50 81 VAL A C 1
ATOM 637 O O . VAL A 1 81 ? 6.265 -0.375 -20.359 1.00 87.50 81 VAL A O 1
ATOM 640 N N . TRP A 1 82 ? 4.622 -1.123 -19.032 1.00 84.19 82 TRP A N 1
ATOM 641 C CA . TRP A 1 82 ? 4.683 0.017 -18.121 1.00 84.19 82 TRP A CA 1
ATOM 642 C C . TRP A 1 82 ? 5.838 -0.087 -17.129 1.00 84.19 82 TRP A C 1
ATOM 644 O O . TRP A 1 82 ? 6.096 -1.130 -16.530 1.00 84.19 82 TRP A O 1
ATOM 654 N N . ALA A 1 83 ? 6.496 1.045 -16.909 1.00 76.00 83 ALA A N 1
ATOM 655 C CA . ALA A 1 83 ? 7.440 1.254 -15.831 1.00 76.00 83 ALA A CA 1
ATOM 656 C C . ALA A 1 83 ? 7.100 2.559 -15.102 1.00 76.00 83 ALA A C 1
ATOM 658 O O . ALA A 1 83 ? 6.741 3.572 -15.706 1.00 76.00 83 ALA A O 1
ATOM 659 N N . THR A 1 84 ? 7.250 2.557 -13.782 1.00 71.44 84 THR A N 1
ATOM 660 C CA . THR A 1 84 ? 7.076 3.751 -12.950 1.00 71.44 84 THR A CA 1
ATOM 661 C C . THR A 1 84 ? 8.313 3.935 -12.085 1.00 71.44 84 THR A C 1
ATOM 663 O O . THR A 1 84 ? 8.888 2.976 -11.574 1.00 71.44 84 THR A O 1
ATOM 666 N N . SER A 1 85 ? 8.772 5.179 -11.962 1.00 64.31 85 SER A N 1
ATOM 667 C CA . SER A 1 85 ? 9.990 5.493 -11.219 1.00 64.31 85 SER A CA 1
ATOM 668 C C . SER A 1 85 ? 9.773 5.385 -9.708 1.00 64.31 85 SER A C 1
ATOM 670 O O . SER A 1 85 ? 8.893 6.038 -9.145 1.00 64.31 85 SER A O 1
ATOM 672 N N . ALA A 1 86 ? 10.660 4.665 -9.015 1.00 54.16 86 ALA A N 1
ATOM 673 C CA . ALA A 1 86 ? 10.671 4.595 -7.553 1.00 54.16 86 ALA A CA 1
ATOM 674 C C . ALA A 1 86 ? 11.042 5.929 -6.871 1.00 54.16 86 ALA A C 1
ATOM 676 O O . ALA A 1 86 ? 10.936 6.044 -5.651 1.00 54.16 86 ALA A O 1
ATOM 677 N N . MET A 1 87 ? 11.417 6.980 -7.620 1.00 48.12 87 MET A N 1
ATOM 678 C CA . MET A 1 87 ? 11.633 8.323 -7.048 1.00 48.12 87 MET A CA 1
ATOM 679 C C . MET A 1 87 ? 10.377 8.909 -6.394 1.00 48.12 87 MET A C 1
ATOM 681 O O . MET A 1 87 ? 10.473 9.862 -5.623 1.00 48.12 87 MET A O 1
ATOM 685 N N . ARG A 1 88 ? 9.218 8.306 -6.676 1.00 51.91 88 ARG A N 1
ATOM 686 C CA . ARG A 1 88 ? 7.959 8.516 -5.972 1.00 51.91 88 ARG A CA 1
ATOM 687 C C . ARG A 1 88 ? 7.356 7.188 -5.492 1.00 51.91 88 ARG A C 1
ATOM 689 O O . ARG A 1 88 ? 6.140 7.076 -5.463 1.00 51.91 88 ARG A O 1
ATOM 696 N N . ALA A 1 89 ? 8.153 6.190 -5.078 1.00 45.78 89 ALA A N 1
ATOM 697 C CA . ALA A 1 89 ? 7.667 4.880 -4.574 1.00 45.78 89 ALA A CA 1
ATOM 698 C C . ALA A 1 89 ? 6.560 5.008 -3.507 1.00 45.78 89 ALA A C 1
ATOM 700 O O . ALA A 1 89 ? 5.715 4.139 -3.324 1.00 45.78 89 ALA A O 1
ATOM 701 N N . TYR A 1 90 ? 6.590 6.151 -2.843 1.00 49.53 90 TYR A N 1
ATOM 702 C CA . TYR A 1 90 ? 5.697 6.672 -1.836 1.00 49.53 90 TYR A CA 1
ATOM 703 C C . TYR A 1 90 ? 4.378 7.301 -2.340 1.00 49.53 90 TYR A C 1
ATOM 705 O O . TYR A 1 90 ? 3.375 7.282 -1.631 1.00 49.53 90 TYR A O 1
ATOM 713 N N . ALA A 1 91 ? 4.347 7.856 -3.552 1.00 51.16 91 ALA A N 1
ATOM 714 C CA . ALA A 1 91 ? 3.136 8.392 -4.177 1.00 51.16 91 ALA A CA 1
ATOM 715 C C . ALA A 1 91 ? 2.306 7.314 -4.900 1.00 51.16 91 ALA A C 1
ATOM 717 O O . ALA A 1 91 ? 1.164 7.577 -5.280 1.00 51.16 91 ALA A O 1
ATOM 718 N N . HIS A 1 92 ? 2.865 6.114 -5.084 1.00 60.38 92 HIS A N 1
ATOM 719 C CA . HIS A 1 92 ? 2.219 4.988 -5.758 1.00 60.38 92 HIS A CA 1
ATOM 720 C C . HIS A 1 92 ? 1.648 3.970 -4.771 1.00 60.38 92 HIS A C 1
ATOM 722 O O . HIS A 1 92 ? 1.943 3.980 -3.576 1.00 60.38 92 HIS A O 1
ATOM 728 N N . GLN A 1 93 ? 0.783 3.094 -5.275 1.00 61.03 93 GLN A N 1
ATOM 729 C CA . GLN A 1 93 ? 0.244 1.992 -4.484 1.00 61.03 93 GLN A CA 1
ATOM 730 C C . GLN A 1 93 ? 1.316 0.922 -4.255 1.00 61.03 93 GLN A C 1
ATOM 732 O O . GLN A 1 93 ? 2.252 0.797 -5.042 1.00 61.03 93 GLN A O 1
ATOM 737 N N . TRP A 1 94 ? 1.156 0.134 -3.189 1.00 65.31 94 TRP A N 1
ATOM 738 C CA . TRP A 1 94 ? 2.065 -0.962 -2.835 1.00 65.31 94 TRP A CA 1
ATOM 739 C C . TRP A 1 94 ? 2.347 -1.894 -4.017 1.00 65.31 94 TRP A C 1
ATOM 741 O O . TRP A 1 94 ? 3.497 -2.213 -4.300 1.00 65.31 94 TRP A O 1
ATOM 751 N N . SER A 1 95 ? 1.306 -2.238 -4.773 1.00 66.25 95 SER A N 1
ATOM 752 C CA . SER A 1 95 ? 1.394 -3.098 -5.951 1.00 66.25 95 SER A CA 1
ATOM 753 C C . SER A 1 95 ? 2.406 -2.613 -6.999 1.00 66.25 95 SER A C 1
ATOM 755 O O . SER A 1 95 ? 3.043 -3.423 -7.665 1.00 66.25 95 SER A O 1
ATOM 757 N N . CYS A 1 96 ? 2.642 -1.301 -7.096 1.00 66.31 96 CYS A N 1
ATOM 758 C CA . CYS A 1 96 ? 3.626 -0.723 -8.015 1.00 66.31 96 CYS A CA 1
ATOM 759 C C . CYS A 1 96 ? 5.071 -1.048 -7.608 1.00 66.31 96 CYS A C 1
ATOM 761 O O . CYS A 1 96 ? 5.955 -1.074 -8.459 1.00 66.31 96 CYS A O 1
ATOM 763 N N . GLN A 1 97 ? 5.320 -1.308 -6.321 1.00 64.88 97 GLN A N 1
ATOM 764 C CA . GLN A 1 97 ? 6.639 -1.693 -5.816 1.00 64.88 97 GLN A CA 1
ATOM 765 C C . GLN A 1 97 ? 6.970 -3.161 -6.121 1.00 64.88 97 GLN A C 1
ATOM 767 O O . GLN A 1 97 ? 8.142 -3.508 -6.223 1.00 64.88 97 GLN A O 1
ATOM 772 N N . LEU A 1 98 ? 5.961 -4.013 -6.338 1.00 64.62 98 LEU A N 1
ATOM 773 C CA . LEU A 1 98 ? 6.144 -5.444 -6.624 1.00 64.62 98 LEU A CA 1
ATOM 774 C C . LEU A 1 98 ? 6.718 -5.718 -8.025 1.00 64.62 98 LEU A C 1
ATOM 776 O O . LEU A 1 98 ? 7.249 -6.797 -8.280 1.00 64.62 98 LEU A O 1
ATOM 780 N N . VAL A 1 99 ? 6.589 -4.753 -8.941 1.00 59.78 99 VAL A N 1
ATOM 781 C CA . VAL A 1 99 ? 6.959 -4.880 -10.367 1.00 59.78 99 VAL A CA 1
ATOM 782 C C . VAL A 1 99 ? 8.204 -4.042 -10.707 1.00 59.78 99 VAL A C 1
ATOM 784 O O . VAL A 1 99 ? 8.719 -4.076 -11.824 1.00 59.78 99 VAL A O 1
ATOM 787 N N . GLU A 1 100 ? 8.728 -3.285 -9.743 1.00 60.75 100 GLU A N 1
ATOM 788 C CA . GLU A 1 100 ? 9.805 -2.319 -9.955 1.00 60.75 100 GLU A CA 1
ATOM 789 C C . GLU A 1 100 ? 11.157 -3.022 -10.179 1.00 60.75 100 GLU A C 1
ATOM 791 O O . GLU A 1 100 ? 11.711 -3.653 -9.282 1.00 60.75 100 GLU A O 1
ATOM 796 N N . ARG A 1 101 ? 11.703 -2.920 -11.399 1.00 53.09 101 ARG A N 1
ATOM 797 C CA . ARG A 1 101 ? 13.022 -3.480 -11.770 1.00 53.09 101 ARG A CA 1
ATOM 798 C C . ARG A 1 101 ? 13.990 -2.459 -12.378 1.00 53.09 101 ARG A C 1
ATOM 800 O O . ARG A 1 101 ? 15.155 -2.781 -12.617 1.00 53.09 101 ARG A O 1
ATOM 807 N N . LEU A 1 102 ? 13.524 -1.247 -12.678 1.00 51.69 102 LEU A N 1
ATOM 808 C CA . LEU A 1 102 ? 14.231 -0.305 -13.551 1.00 51.69 102 LEU A CA 1
ATOM 809 C C . LEU A 1 102 ? 15.079 0.707 -12.770 1.00 51.69 102 LEU A C 1
ATOM 811 O O . LEU A 1 102 ? 16.170 1.079 -13.205 1.00 51.69 102 LEU A O 1
ATOM 815 N N . TRP A 1 103 ? 14.626 1.137 -11.598 1.00 52.12 103 TRP A N 1
ATOM 816 C CA . TRP A 1 103 ? 15.270 2.176 -10.802 1.00 52.12 103 TRP A CA 1
ATOM 817 C C . TRP A 1 103 ? 16.635 1.739 -10.278 1.00 52.12 103 TRP A C 1
ATOM 819 O O . TRP A 1 103 ? 17.573 2.530 -10.249 1.00 52.12 103 TRP A O 1
ATOM 829 N N . SER A 1 104 ? 16.786 0.465 -9.923 1.00 49.72 104 SER A N 1
ATOM 830 C CA . SER A 1 104 ? 18.065 -0.125 -9.509 1.00 49.72 104 SER A CA 1
ATOM 831 C C . SER A 1 104 ? 19.125 -0.092 -10.621 1.00 49.72 104 SER A C 1
ATOM 833 O O . SER A 1 104 ? 20.302 0.137 -10.324 1.00 49.72 104 SER A O 1
ATOM 835 N N . ARG A 1 105 ? 18.698 -0.258 -11.884 1.00 50.88 105 ARG A N 1
ATOM 836 C CA . ARG A 1 105 ? 19.540 -0.189 -13.090 1.00 50.88 105 ARG A CA 1
ATOM 837 C C . ARG A 1 105 ? 19.886 1.255 -13.465 1.00 50.88 105 ARG A C 1
ATOM 839 O O . ARG A 1 105 ? 21.004 1.522 -13.887 1.00 50.88 105 ARG A O 1
ATOM 846 N N . LEU A 1 106 ? 18.959 2.194 -13.257 1.00 51.19 106 LEU A N 1
ATOM 847 C CA . LEU A 1 106 ? 19.140 3.610 -13.605 1.00 51.19 106 LEU A CA 1
ATOM 848 C C . LEU A 1 106 ? 19.682 4.479 -12.454 1.00 51.19 106 LEU A C 1
ATOM 850 O O . LEU A 1 106 ? 20.015 5.636 -12.688 1.00 51.19 106 LEU A O 1
ATOM 854 N N . ARG A 1 107 ? 19.818 3.956 -11.222 1.00 53.94 107 ARG A N 1
ATOM 855 C CA . ARG A 1 107 ? 20.090 4.736 -9.990 1.00 53.94 107 ARG A CA 1
ATOM 856 C C . ARG A 1 107 ? 21.273 5.708 -10.090 1.00 53.94 107 ARG A C 1
ATOM 858 O O . ARG A 1 107 ? 21.254 6.752 -9.448 1.00 53.94 107 ARG A O 1
ATOM 865 N N . LYS A 1 108 ? 22.291 5.378 -10.886 1.00 50.75 108 LYS A N 1
ATOM 866 C CA . LYS A 1 108 ? 23.445 6.254 -11.135 1.00 50.75 108 LYS A CA 1
ATOM 867 C C . LYS A 1 108 ? 23.263 7.259 -12.271 1.00 50.75 108 LYS A C 1
ATOM 869 O O . LYS A 1 108 ? 23.868 8.321 -12.209 1.00 50.75 108 LYS A O 1
ATOM 874 N N . LEU A 1 109 ? 22.429 6.951 -13.262 1.00 49.12 109 LEU A N 1
ATOM 875 C CA . LEU A 1 109 ? 22.094 7.870 -14.357 1.00 49.12 109 LEU A CA 1
ATOM 876 C C . LEU A 1 109 ? 21.216 9.026 -13.859 1.00 49.12 109 LEU A C 1
ATOM 878 O O . LEU A 1 109 ? 21.304 10.144 -14.338 1.00 49.12 109 LEU A O 1
ATOM 882 N N . ILE A 1 110 ? 20.446 8.790 -12.800 1.00 51.22 110 ILE A N 1
ATOM 883 C CA . ILE A 1 110 ? 19.574 9.790 -12.175 1.00 51.22 110 ILE A CA 1
ATOM 884 C C . ILE A 1 110 ? 20.327 11.035 -11.680 1.00 51.22 110 ILE A C 1
ATOM 886 O O . ILE A 1 110 ? 19.795 12.139 -11.767 1.00 51.22 110 ILE A O 1
ATOM 890 N N . GLY A 1 111 ? 21.529 10.870 -11.115 1.00 44.81 111 GLY A N 1
ATOM 891 C CA . GLY A 1 111 ? 22.341 12.006 -10.660 1.00 44.81 111 GLY A CA 1
ATOM 892 C C . GLY A 1 111 ? 22.845 12.864 -11.822 1.00 44.81 111 GLY A C 1
ATOM 893 O O . GLY A 1 111 ? 22.967 14.075 -11.676 1.00 44.81 111 GLY A O 1
ATOM 894 N N . ILE A 1 112 ? 23.061 12.235 -12.980 1.00 45.62 112 ILE A N 1
ATOM 895 C CA . ILE A 1 112 ? 23.553 12.865 -14.210 1.00 45.62 112 ILE A CA 1
ATOM 896 C C . ILE A 1 112 ? 22.449 13.721 -14.856 1.00 45.62 112 ILE A C 1
ATOM 898 O O . ILE A 1 112 ? 22.725 14.814 -15.337 1.00 45.62 112 ILE A O 1
ATOM 902 N N . CYS A 1 113 ? 21.186 13.287 -14.789 1.00 42.69 113 CYS A N 1
ATOM 903 C CA . CYS A 1 113 ? 20.056 13.957 -15.450 1.00 42.69 113 CYS A CA 1
ATOM 904 C C . CYS A 1 113 ? 19.395 15.092 -14.629 1.00 42.69 113 CYS A C 1
ATOM 906 O O . CYS A 1 113 ? 18.352 15.604 -15.028 1.00 42.69 113 CYS A O 1
ATOM 908 N N . ARG A 1 114 ? 19.931 15.473 -13.455 1.00 44.03 114 ARG A N 1
ATOM 909 C CA . ARG A 1 114 ? 19.264 16.401 -12.509 1.00 44.03 114 ARG A CA 1
ATOM 910 C C . ARG A 1 114 ? 19.718 17.867 -12.561 1.00 44.03 114 ARG A C 1
ATOM 912 O O . ARG A 1 114 ? 19.244 18.657 -11.747 1.00 44.03 114 ARG A O 1
ATOM 919 N N . GLY A 1 115 ? 20.567 18.267 -13.506 1.00 38.25 115 GLY A N 1
ATOM 920 C CA . GLY A 1 115 ? 20.953 19.674 -13.648 1.00 38.25 115 GLY A CA 1
ATOM 921 C C . GLY A 1 115 ? 21.549 20.027 -15.007 1.00 38.25 115 GLY A C 1
ATOM 922 O O . GLY A 1 115 ? 22.139 19.191 -15.681 1.00 38.25 115 GLY A O 1
ATOM 923 N N . SER A 1 116 ? 21.456 21.306 -15.370 1.00 43.16 116 SER A N 1
ATOM 924 C CA . SER A 1 116 ? 22.052 21.944 -16.557 1.00 43.16 116 SER A CA 1
ATOM 925 C C . SER A 1 116 ? 23.597 21.979 -16.567 1.00 43.16 116 SER A C 1
ATOM 927 O O . SER A 1 116 ? 24.197 22.613 -17.427 1.00 43.16 116 SER A O 1
ATOM 929 N N . LEU A 1 117 ? 24.246 21.267 -15.638 1.00 41.22 117 LEU A N 1
ATOM 930 C CA . LEU A 1 117 ? 25.698 21.078 -15.481 1.00 41.22 117 LEU A CA 1
ATOM 931 C C . LEU A 1 117 ? 26.114 19.631 -15.819 1.00 41.22 117 LEU A C 1
ATOM 933 O O . LEU A 1 117 ? 27.022 19.065 -15.210 1.00 41.22 117 LEU A O 1
ATOM 937 N N . ALA A 1 118 ? 25.418 19.011 -16.776 1.00 48.09 118 ALA A N 1
ATOM 938 C CA . ALA A 1 118 ? 25.560 17.594 -17.108 1.00 48.09 118 ALA A CA 1
ATOM 939 C C . ALA A 1 118 ? 26.996 17.178 -17.484 1.00 48.09 118 ALA A C 1
ATOM 941 O O . ALA A 1 118 ? 27.363 16.037 -17.240 1.00 48.09 118 ALA A O 1
ATOM 942 N N . SER A 1 119 ? 27.829 18.083 -18.015 1.00 47.88 119 SER A N 1
ATOM 943 C CA . SER A 1 119 ? 29.213 17.768 -18.409 1.00 47.88 119 SER A CA 1
ATOM 944 C C . SER A 1 119 ? 30.142 17.558 -17.208 1.00 47.88 119 SER A C 1
ATOM 946 O O . SER A 1 119 ? 30.789 16.523 -17.101 1.00 47.88 119 SER A O 1
ATOM 948 N N . THR A 1 120 ? 30.199 18.514 -16.279 1.00 45.28 120 THR A N 1
ATOM 949 C CA . THR A 1 120 ? 31.181 18.513 -15.180 1.00 45.28 120 THR A CA 1
ATOM 950 C C . THR A 1 120 ? 30.837 17.478 -14.108 1.00 45.28 120 THR A C 1
ATOM 952 O O . THR A 1 120 ? 31.714 16.790 -13.592 1.00 45.28 120 THR A O 1
ATOM 955 N N . ILE A 1 121 ? 29.540 17.310 -13.826 1.00 48.84 121 ILE A N 1
ATOM 956 C CA . ILE A 1 121 ? 29.032 16.282 -12.906 1.00 48.84 121 ILE A CA 1
ATOM 957 C C . ILE A 1 121 ? 29.224 14.880 -13.508 1.00 48.84 121 ILE A C 1
ATOM 959 O O . ILE A 1 121 ? 29.508 13.933 -12.775 1.00 48.84 121 ILE A O 1
ATOM 963 N N . ALA A 1 122 ? 29.111 14.724 -14.834 1.00 50.41 122 ALA A N 1
ATOM 964 C CA . ALA A 1 122 ? 29.381 13.446 -15.490 1.00 50.41 122 ALA A CA 1
ATOM 965 C C . ALA A 1 122 ? 30.857 13.036 -15.385 1.00 50.41 122 ALA A C 1
ATOM 967 O O . ALA A 1 122 ? 31.119 11.854 -15.168 1.00 50.41 122 ALA A O 1
ATOM 968 N N . ASP A 1 123 ? 31.802 13.976 -15.478 1.00 53.19 123 ASP A N 1
ATOM 969 C CA . ASP A 1 123 ? 33.235 13.674 -15.377 1.00 53.19 123 ASP A CA 1
ATOM 970 C C . ASP A 1 123 ? 33.656 13.266 -13.954 1.00 53.19 123 ASP A C 1
ATOM 972 O O . ASP A 1 123 ? 34.311 12.234 -13.785 1.00 53.19 123 ASP A O 1
ATOM 976 N N . GLU A 1 124 ? 33.207 13.976 -12.912 1.00 53.22 124 GLU A N 1
ATOM 977 C CA . GLU A 1 124 ? 33.451 13.576 -11.513 1.00 53.22 124 GLU A CA 1
ATOM 978 C C . GLU A 1 124 ? 32.806 12.219 -11.177 1.00 53.22 124 GLU A C 1
ATOM 980 O O . GLU A 1 124 ? 33.444 11.336 -10.596 1.00 53.22 124 GLU A O 1
ATOM 985 N N . LEU A 1 125 ? 31.557 11.993 -11.603 1.00 52.66 125 LEU A N 1
ATOM 986 C CA . LEU A 1 125 ? 30.863 10.720 -11.377 1.00 52.66 125 LEU A CA 1
ATOM 987 C C . LEU A 1 125 ? 31.472 9.556 -12.172 1.00 52.66 125 LEU A C 1
ATOM 989 O O . LEU A 1 125 ? 31.357 8.404 -11.740 1.00 52.66 125 LEU A O 1
ATOM 993 N N . LYS A 1 126 ? 32.113 9.830 -13.315 1.00 57.06 126 LYS A N 1
ATOM 994 C CA . LYS A 1 126 ? 32.848 8.845 -14.122 1.00 57.06 126 LYS A CA 1
ATOM 995 C C . LYS A 1 126 ? 34.143 8.417 -13.435 1.00 57.06 126 LYS A C 1
ATOM 997 O O . LYS A 1 126 ? 34.447 7.224 -13.442 1.00 57.06 126 LYS A O 1
ATOM 1002 N N . ILE A 1 127 ? 34.855 9.340 -12.786 1.00 62.53 127 ILE A N 1
ATOM 1003 C CA . ILE A 1 127 ? 36.051 9.037 -11.981 1.00 62.53 127 ILE A CA 1
ATOM 1004 C C . ILE A 1 127 ? 35.678 8.132 -10.794 1.00 62.53 127 ILE A C 1
ATOM 1006 O O . ILE A 1 127 ? 36.301 7.090 -10.571 1.00 62.53 127 ILE A O 1
ATOM 1010 N N . ASP A 1 128 ? 34.584 8.450 -10.100 1.00 63.25 128 ASP A N 1
ATOM 1011 C CA . ASP A 1 128 ? 34.097 7.672 -8.955 1.00 63.25 128 ASP A CA 1
ATOM 1012 C C . ASP A 1 128 ? 33.320 6.399 -9.338 1.00 63.25 128 ASP A C 1
ATOM 1014 O O . ASP A 1 128 ? 32.969 5.574 -8.478 1.00 63.25 128 ASP A O 1
ATOM 1018 N N . LEU A 1 129 ? 33.055 6.186 -10.632 1.00 62.84 129 LEU A N 1
ATOM 1019 C CA . LEU A 1 129 ? 32.288 5.046 -11.127 1.00 62.84 129 LEU A CA 1
ATOM 1020 C C . LEU A 1 129 ? 32.965 3.728 -10.755 1.00 62.84 129 LEU A C 1
ATOM 1022 O O . LEU A 1 129 ? 32.310 2.866 -10.170 1.00 62.84 129 LEU A O 1
ATOM 1026 N N . GLY A 1 130 ? 34.269 3.606 -11.010 1.00 66.06 130 GLY A N 1
ATOM 1027 C CA . GLY A 1 130 ? 35.038 2.399 -10.704 1.00 66.06 130 GLY A CA 1
ATOM 1028 C C . GLY A 1 130 ? 35.157 2.120 -9.202 1.00 66.06 130 GLY A C 1
ATOM 1029 O O . GLY A 1 130 ? 35.066 0.970 -8.772 1.00 66.06 130 GLY A O 1
ATOM 1030 N N . ALA A 1 131 ? 35.315 3.155 -8.370 1.00 69.31 131 ALA A N 1
ATOM 1031 C CA . ALA A 1 131 ? 35.367 3.009 -6.912 1.00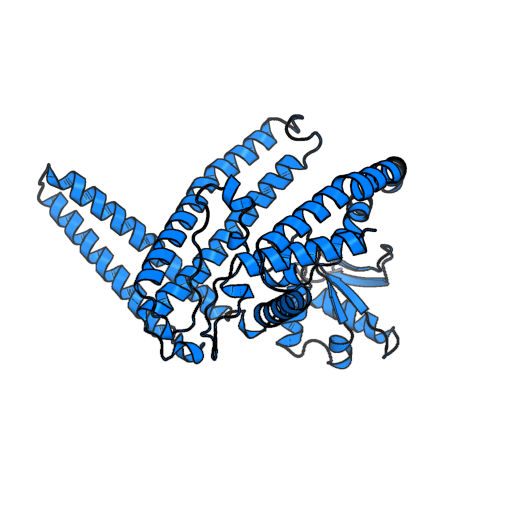 69.31 131 ALA A CA 1
ATOM 1032 C C . ALA A 1 131 ? 34.007 2.607 -6.319 1.00 69.31 131 ALA A C 1
ATOM 1034 O O . ALA A 1 131 ? 33.928 1.776 -5.414 1.00 69.31 131 ALA A O 1
ATOM 1035 N N . TRP A 1 132 ? 32.916 3.169 -6.834 1.00 67.25 132 TRP A N 1
ATOM 1036 C CA . TRP A 1 132 ? 31.568 2.779 -6.432 1.00 67.25 132 TRP A CA 1
ATOM 1037 C C . TRP A 1 132 ? 31.192 1.383 -6.928 1.00 67.25 132 TRP A C 1
ATOM 1039 O O . TRP A 1 132 ? 30.581 0.643 -6.166 1.00 67.25 132 TRP A O 1
ATOM 1049 N N . ILE A 1 133 ? 31.564 1.003 -8.160 1.00 66.00 133 ILE A N 1
ATOM 1050 C CA . ILE A 1 133 ? 31.314 -0.349 -8.687 1.00 66.00 133 ILE A CA 1
ATOM 1051 C C . ILE A 1 133 ? 32.051 -1.358 -7.808 1.00 66.00 133 ILE A C 1
ATOM 1053 O O . ILE A 1 133 ? 31.426 -2.290 -7.326 1.00 66.00 133 ILE A O 1
ATOM 1057 N N . ARG A 1 134 ? 33.329 -1.119 -7.480 1.00 69.44 134 ARG A N 1
ATOM 1058 C CA . ARG A 1 134 ? 34.088 -1.988 -6.563 1.00 69.44 134 ARG A CA 1
ATOM 1059 C C . ARG A 1 134 ? 33.464 -2.097 -5.172 1.00 69.44 134 ARG A C 1
ATOM 1061 O O . ARG A 1 134 ? 33.361 -3.198 -4.650 1.00 69.44 134 ARG A O 1
ATOM 1068 N N . ARG A 1 135 ? 33.004 -0.992 -4.571 1.00 68.00 135 ARG A N 1
ATOM 1069 C CA . ARG A 1 135 ? 32.308 -1.036 -3.267 1.00 68.00 135 ARG A CA 1
ATOM 1070 C C . ARG A 1 135 ? 30.965 -1.766 -3.341 1.00 68.00 135 ARG A C 1
ATOM 1072 O O . ARG A 1 135 ? 30.617 -2.500 -2.423 1.00 68.00 135 ARG A O 1
ATOM 1079 N N . ARG A 1 136 ? 30.206 -1.559 -4.420 1.00 67.50 136 ARG A N 1
ATOM 1080 C CA . ARG A 1 136 ? 28.889 -2.175 -4.613 1.00 67.50 136 ARG A CA 1
ATOM 1081 C C . ARG A 1 136 ? 28.994 -3.670 -4.916 1.00 67.50 136 ARG A C 1
ATOM 1083 O O . ARG A 1 136 ? 28.298 -4.444 -4.274 1.00 67.50 136 ARG A O 1
ATOM 1090 N N . LEU A 1 137 ? 29.852 -4.051 -5.861 1.00 67.94 137 LEU A N 1
ATOM 1091 C CA . LEU A 1 137 ? 30.034 -5.434 -6.313 1.00 67.94 137 LEU A CA 1
ATOM 1092 C C . LEU A 1 137 ? 30.936 -6.258 -5.389 1.00 67.94 137 LEU A C 1
ATOM 1094 O O . LEU A 1 137 ? 30.833 -7.474 -5.380 1.00 67.94 137 LEU A O 1
ATOM 1098 N N . GLY A 1 138 ? 31.811 -5.612 -4.613 1.00 70.25 138 GLY A N 1
ATOM 1099 C CA . GLY A 1 138 ? 32.679 -6.281 -3.647 1.00 70.25 138 GLY A CA 1
ATOM 1100 C C . GLY A 1 138 ? 31.980 -6.521 -2.311 1.00 70.25 138 GLY A C 1
ATOM 1101 O O . GLY A 1 138 ? 31.410 -7.577 -2.070 1.00 70.25 138 GLY A O 1
ATOM 1102 N N . THR A 1 139 ? 32.025 -5.536 -1.412 1.00 74.69 139 THR A N 1
ATOM 1103 C CA . THR A 1 139 ? 31.594 -5.726 -0.017 1.00 74.69 139 THR A CA 1
ATOM 1104 C C . THR A 1 139 ? 30.079 -5.794 0.142 1.00 74.69 139 THR A C 1
ATOM 1106 O O . THR A 1 139 ? 29.570 -6.669 0.835 1.00 74.69 139 THR A O 1
ATOM 1109 N N . LYS A 1 140 ? 29.333 -4.904 -0.524 1.00 78.19 140 LYS A N 1
ATOM 1110 C CA . LYS A 1 140 ? 27.870 -4.848 -0.373 1.00 78.19 140 LYS A CA 1
ATOM 1111 C C . LYS A 1 140 ? 27.153 -6.051 -0.975 1.00 78.19 140 LYS A C 1
ATOM 1113 O O . LYS A 1 140 ? 26.140 -6.483 -0.434 1.00 78.19 140 LYS A O 1
ATOM 1118 N N . LEU A 1 141 ? 27.667 -6.576 -2.082 1.00 80.31 141 LEU A N 1
ATOM 1119 C CA . LEU A 1 141 ? 27.108 -7.757 -2.723 1.00 80.31 141 LEU A CA 1
ATOM 1120 C C . LEU A 1 141 ? 27.191 -8.978 -1.802 1.00 80.31 141 LEU A C 1
ATOM 1122 O O . LEU A 1 141 ? 26.191 -9.663 -1.607 1.00 80.31 141 LEU A O 1
ATOM 1126 N N . GLU A 1 142 ? 28.359 -9.201 -1.200 1.00 83.50 142 GLU A N 1
ATOM 1127 C CA . GLU A 1 142 ? 28.583 -10.309 -0.272 1.00 83.50 142 GLU A CA 1
ATOM 1128 C C . GLU A 1 142 ? 27.730 -10.166 0.997 1.00 83.50 142 GLU A C 1
ATOM 1130 O O . GLU A 1 142 ? 27.079 -11.123 1.410 1.00 83.50 142 GLU A O 1
ATOM 1135 N N . GLU A 1 143 ? 27.634 -8.959 1.568 1.00 85.75 143 GLU A N 1
ATOM 1136 C CA . GLU A 1 143 ? 26.723 -8.679 2.689 1.00 85.75 143 GLU A CA 1
ATOM 1137 C C . GLU A 1 143 ? 25.269 -9.055 2.347 1.00 85.75 143 GLU A C 1
ATOM 1139 O O . GLU A 1 143 ? 24.607 -9.758 3.113 1.00 85.75 143 GLU A O 1
ATOM 1144 N N . HIS A 1 144 ? 24.773 -8.650 1.174 1.00 84.38 144 HIS A N 1
ATOM 1145 C CA . HIS A 1 144 ? 23.410 -8.969 0.742 1.00 84.38 144 HIS A CA 1
ATOM 1146 C C . HIS A 1 144 ? 23.195 -10.462 0.463 1.00 84.38 144 HIS A C 1
ATOM 1148 O O . HIS A 1 144 ? 22.128 -10.988 0.787 1.00 84.38 144 HIS A O 1
ATOM 1154 N N . LEU A 1 145 ? 24.194 -11.161 -0.085 1.00 85.69 145 LEU A N 1
ATOM 1155 C CA . LEU A 1 145 ? 24.150 -12.615 -0.259 1.00 85.69 145 LEU A CA 1
ATOM 1156 C C . LEU A 1 145 ? 24.115 -13.343 1.089 1.00 85.69 145 LEU A C 1
ATOM 1158 O O . LEU A 1 145 ? 23.379 -14.319 1.239 1.00 85.69 145 LEU A O 1
ATOM 1162 N N . GLN A 1 146 ? 24.860 -12.871 2.088 1.00 88.00 146 GLN A N 1
ATOM 1163 C CA . GLN A 1 146 ? 24.824 -13.435 3.439 1.00 88.00 146 GLN A CA 1
ATOM 1164 C C . GLN A 1 146 ? 23.471 -13.214 4.114 1.00 88.00 146 GLN A C 1
ATOM 1166 O O . GLN A 1 146 ? 22.943 -14.129 4.746 1.00 88.00 146 GLN A O 1
ATOM 1171 N N . GLU A 1 147 ? 22.876 -12.032 3.964 1.00 87.56 147 GLU A N 1
ATOM 1172 C CA . GLU A 1 147 ? 21.518 -11.770 4.445 1.00 87.56 147 GLU A CA 1
ATOM 1173 C C . GLU A 1 147 ? 20.482 -12.672 3.758 1.00 87.56 147 GLU A C 1
ATOM 1175 O O . GLU A 1 147 ? 19.614 -13.220 4.435 1.00 87.56 147 GLU A O 1
ATOM 1180 N N . ALA A 1 148 ? 20.599 -12.887 2.443 1.00 87.25 148 ALA A N 1
ATOM 1181 C CA . ALA A 1 148 ? 19.732 -13.809 1.709 1.00 87.25 148 ALA A CA 1
ATOM 1182 C C . ALA A 1 148 ? 19.858 -15.250 2.231 1.00 87.25 148 ALA A C 1
ATOM 1184 O O . ALA A 1 148 ? 18.852 -15.909 2.485 1.00 87.25 148 ALA A O 1
ATOM 1185 N N . ARG A 1 149 ? 21.087 -15.722 2.487 1.00 87.44 149 ARG A N 1
ATOM 1186 C CA . ARG A 1 149 ? 21.333 -17.048 3.082 1.00 87.44 149 ARG A CA 1
ATOM 1187 C C . ARG A 1 149 ? 20.721 -17.187 4.475 1.00 87.44 149 ARG A C 1
ATOM 1189 O O . ARG A 1 149 ? 20.165 -18.236 4.785 1.00 87.44 149 ARG A O 1
ATOM 1196 N N . LYS A 1 150 ? 20.794 -16.142 5.307 1.00 87.94 150 LYS A N 1
ATOM 1197 C CA . LYS A 1 150 ? 20.151 -16.135 6.633 1.00 87.94 150 LYS A CA 1
ATOM 1198 C C . LYS A 1 150 ? 18.634 -16.277 6.523 1.00 87.94 150 LYS A C 1
ATOM 1200 O O . LYS A 1 150 ? 18.057 -17.045 7.283 1.00 87.94 150 LYS A O 1
ATOM 1205 N N . ALA A 1 151 ? 18.016 -15.593 5.561 1.00 84.56 151 ALA A N 1
ATOM 1206 C CA . ALA A 1 151 ? 16.579 -15.688 5.313 1.00 84.56 151 ALA A CA 1
ATOM 1207 C C . ALA A 1 151 ? 16.141 -17.087 4.837 1.00 84.56 151 ALA A C 1
ATOM 1209 O O . ALA A 1 151 ? 15.046 -17.533 5.164 1.00 84.56 151 ALA A O 1
ATOM 1210 N N . PHE A 1 152 ? 17.001 -17.823 4.124 1.00 85.44 152 PHE A N 1
ATOM 1211 C CA . PHE A 1 152 ? 16.733 -19.231 3.803 1.00 85.44 152 PHE A CA 1
ATOM 1212 C C . PHE A 1 152 ? 16.877 -20.160 5.010 1.00 85.44 152 PHE A C 1
ATOM 1214 O O . PHE A 1 152 ? 16.198 -21.173 5.075 1.00 85.44 152 PHE A O 1
ATOM 1221 N N . GLY A 1 153 ? 17.724 -19.823 5.986 1.00 80.69 153 GLY A N 1
ATOM 1222 C CA . GLY A 1 153 ? 17.889 -20.635 7.196 1.00 80.69 153 GLY A CA 1
ATOM 1223 C C . GLY A 1 153 ? 16.644 -20.682 8.088 1.00 80.69 153 GLY A C 1
ATOM 1224 O O . GLY A 1 153 ? 16.471 -21.635 8.844 1.00 80.69 153 GLY A O 1
ATOM 1225 N N . THR A 1 154 ? 15.774 -19.673 8.009 1.00 81.19 154 THR A N 1
ATOM 1226 C CA . THR A 1 154 ? 14.525 -19.599 8.782 1.00 81.19 154 THR A CA 1
ATOM 1227 C C . THR A 1 154 ? 13.324 -20.191 8.047 1.00 81.19 154 THR A C 1
ATOM 1229 O O . THR A 1 154 ? 12.334 -20.532 8.693 1.00 81.19 154 THR A O 1
ATOM 1232 N N . CYS A 1 155 ? 13.398 -20.335 6.722 1.00 86.50 155 CYS A N 1
ATOM 1233 C CA . CYS A 1 155 ? 12.312 -20.835 5.888 1.00 86.50 155 CYS A CA 1
ATOM 1234 C C . CYS A 1 155 ? 12.539 -22.306 5.515 1.00 86.50 155 CYS A C 1
ATOM 1236 O O . CYS A 1 155 ? 13.599 -22.677 5.022 1.00 86.50 155 CYS A O 1
ATOM 1238 N N . LYS A 1 156 ? 11.527 -23.158 5.714 1.00 86.62 156 LYS A N 1
ATOM 1239 C CA . LYS A 1 156 ? 11.606 -24.583 5.341 1.00 86.62 156 LYS A CA 1
ATOM 1240 C C . LYS A 1 156 ? 11.322 -24.846 3.856 1.00 86.62 156 LYS A C 1
ATOM 1242 O O . LYS A 1 156 ? 11.570 -25.957 3.394 1.00 86.62 156 LYS A O 1
ATOM 1247 N N . MET A 1 157 ? 10.791 -23.857 3.133 1.00 91.12 157 MET A N 1
ATOM 1248 C CA . MET A 1 157 ? 10.430 -23.988 1.720 1.00 91.12 157 MET A CA 1
ATOM 1249 C C . MET A 1 157 ? 11.661 -23.905 0.818 1.00 91.12 157 MET A C 1
ATOM 1251 O O . MET A 1 157 ? 12.598 -23.144 1.069 1.00 91.12 157 MET A O 1
ATOM 1255 N N . GLN A 1 158 ? 11.636 -24.666 -0.270 1.00 91.94 158 GLN A N 1
ATOM 1256 C CA . GLN A 1 158 ? 12.651 -24.603 -1.313 1.00 91.94 158 GLN A CA 1
ATOM 1257 C C . GLN A 1 158 ? 12.481 -23.339 -2.166 1.00 91.94 158 GLN A C 1
ATOM 1259 O O . GLN A 1 158 ? 11.387 -22.792 -2.301 1.00 91.94 158 GLN A O 1
ATOM 1264 N N . ILE A 1 159 ? 13.559 -22.901 -2.827 1.00 89.75 159 ILE A N 1
ATOM 1265 C CA . ILE A 1 159 ? 13.542 -21.705 -3.691 1.00 89.75 159 ILE A CA 1
ATOM 1266 C C . ILE A 1 159 ? 12.459 -21.800 -4.780 1.00 89.75 159 ILE A C 1
ATOM 1268 O O . ILE A 1 159 ? 11.820 -20.799 -5.091 1.00 89.75 159 ILE A O 1
ATOM 1272 N N . ALA A 1 160 ? 12.230 -22.984 -5.357 1.00 91.81 160 ALA A N 1
ATOM 1273 C CA . ALA A 1 160 ? 11.196 -23.177 -6.376 1.00 91.81 160 ALA A CA 1
ATOM 1274 C C . ALA A 1 160 ? 9.786 -22.874 -5.839 1.00 91.81 160 ALA A C 1
ATOM 1276 O O . ALA A 1 160 ? 9.027 -22.150 -6.480 1.00 91.81 160 ALA A O 1
ATOM 1277 N N . GLU A 1 161 ? 9.476 -23.345 -4.632 1.00 92.56 161 GLU A N 1
ATOM 1278 C CA . GLU A 1 161 ? 8.191 -23.102 -3.972 1.00 92.56 161 GLU A CA 1
ATOM 1279 C C . GLU A 1 161 ? 8.064 -21.626 -3.560 1.00 92.56 161 GLU A C 1
ATOM 1281 O O . GLU A 1 161 ? 7.009 -21.019 -3.719 1.00 92.56 161 GLU A O 1
ATOM 1286 N N . LEU A 1 162 ? 9.158 -20.991 -3.117 1.00 92.25 162 LEU A N 1
ATOM 1287 C CA . LEU A 1 162 ? 9.189 -19.547 -2.848 1.00 92.25 162 LEU A CA 1
ATOM 1288 C C . LEU A 1 162 ? 8.915 -18.711 -4.110 1.00 92.25 162 LEU A C 1
ATOM 1290 O O . LEU A 1 162 ? 8.249 -17.677 -4.022 1.00 92.25 162 LEU A O 1
ATOM 1294 N N . ARG A 1 163 ? 9.380 -19.146 -5.292 1.00 93.19 163 ARG A N 1
ATOM 1295 C CA . ARG A 1 163 ? 9.056 -18.488 -6.573 1.00 93.19 163 ARG A CA 1
ATOM 1296 C C . ARG A 1 163 ? 7.572 -18.597 -6.904 1.00 93.19 163 ARG A C 1
ATOM 1298 O O . ARG A 1 163 ? 6.996 -17.613 -7.364 1.00 93.19 163 ARG A O 1
ATOM 1305 N N . GLU A 1 164 ? 6.967 -19.755 -6.665 1.00 92.62 164 GLU A N 1
ATOM 1306 C CA . GLU A 1 164 ? 5.529 -19.963 -6.857 1.00 92.62 164 GLU A CA 1
ATOM 1307 C C . GLU A 1 164 ? 4.715 -19.080 -5.906 1.00 92.62 164 GLU A C 1
ATOM 1309 O O . GLU A 1 164 ? 3.860 -18.313 -6.345 1.00 92.62 164 GLU A O 1
ATOM 1314 N N . GLN A 1 165 ? 5.055 -19.089 -4.617 1.00 91.56 165 GLN A N 1
ATOM 1315 C CA . GLN A 1 165 ? 4.435 -18.233 -3.607 1.00 91.56 165 GLN A CA 1
ATOM 1316 C C . GLN A 1 165 ? 4.562 -16.740 -3.956 1.00 91.56 165 GLN A C 1
ATOM 1318 O O . GLN A 1 165 ? 3.594 -15.986 -3.848 1.00 91.56 165 GLN A O 1
ATOM 1323 N N . TRP A 1 166 ? 5.724 -16.309 -4.454 1.00 90.81 166 TRP A N 1
ATOM 1324 C CA . TRP A 1 166 ? 5.922 -14.946 -4.948 1.00 90.81 166 TRP A CA 1
ATOM 1325 C C . TRP A 1 166 ? 5.054 -14.620 -6.172 1.00 90.81 166 TRP A C 1
ATOM 1327 O O . TRP A 1 166 ? 4.533 -13.509 -6.298 1.00 90.81 166 TRP A O 1
ATOM 1337 N N . GLN A 1 167 ? 4.888 -15.570 -7.090 1.00 88.88 167 GLN A N 1
ATOM 1338 C CA . GLN A 1 167 ? 4.039 -15.388 -8.260 1.00 88.88 167 GLN A CA 1
ATOM 1339 C C . GLN A 1 167 ? 2.566 -15.231 -7.858 1.00 88.88 167 GLN A C 1
ATOM 1341 O O . GLN A 1 167 ? 1.930 -14.267 -8.288 1.00 88.88 167 GLN A O 1
ATOM 1346 N N . LEU A 1 168 ? 2.079 -16.083 -6.952 1.00 88.31 168 LEU A N 1
ATOM 1347 C CA . LEU A 1 168 ? 0.737 -15.984 -6.374 1.00 88.31 168 LEU A CA 1
ATOM 1348 C C . LEU A 1 168 ? 0.520 -14.641 -5.667 1.00 88.31 168 LEU A C 1
ATOM 1350 O O . LEU A 1 168 ? -0.515 -14.002 -5.857 1.00 88.31 168 LEU A O 1
ATOM 1354 N N . GLN A 1 169 ? 1.510 -14.169 -4.899 1.00 86.00 169 GLN A N 1
ATOM 1355 C CA . GLN A 1 169 ? 1.455 -12.852 -4.264 1.00 86.00 169 GLN A CA 1
ATOM 1356 C C . GLN A 1 169 ? 1.281 -11.731 -5.296 1.00 86.00 169 GLN A C 1
ATOM 1358 O O . GLN A 1 169 ? 0.433 -10.853 -5.116 1.00 86.00 169 GLN A O 1
ATOM 1363 N N . LYS A 1 170 ? 2.076 -11.735 -6.373 1.00 82.81 170 LYS A N 1
ATOM 1364 C CA . LYS A 1 170 ? 1.973 -10.714 -7.425 1.00 82.81 170 LYS A CA 1
ATOM 1365 C C . LYS A 1 170 ? 0.606 -10.739 -8.092 1.00 82.81 170 LYS A C 1
ATOM 1367 O O . LYS A 1 170 ? 0.005 -9.683 -8.236 1.00 82.81 170 LYS A O 1
ATOM 1372 N N . GLU A 1 171 ? 0.106 -11.908 -8.474 1.00 82.06 171 GLU A N 1
ATOM 1373 C CA . GLU A 1 171 ? -1.201 -12.051 -9.129 1.00 82.06 171 GLU A CA 1
ATOM 1374 C C . GLU A 1 171 ? -2.337 -11.534 -8.241 1.00 82.06 171 GLU A C 1
ATOM 1376 O O . GLU A 1 171 ? -3.167 -10.735 -8.678 1.00 82.06 171 GLU A O 1
ATOM 1381 N N . ALA A 1 172 ? -2.311 -11.906 -6.962 1.00 77.19 172 ALA A N 1
ATOM 1382 C CA . ALA A 1 172 ? -3.242 -11.425 -5.955 1.00 77.19 172 ALA A CA 1
ATOM 1383 C C . ALA A 1 172 ? -3.199 -9.895 -5.786 1.00 77.19 172 ALA A C 1
ATOM 1385 O O . ALA A 1 172 ? -4.235 -9.230 -5.813 1.00 77.19 172 ALA A O 1
ATOM 1386 N N . GLN A 1 173 ? -2.005 -9.323 -5.609 1.00 75.31 173 GLN A N 1
ATOM 1387 C CA . GLN A 1 173 ? -1.827 -7.907 -5.261 1.00 75.31 173 GLN A CA 1
ATOM 1388 C C . GLN A 1 173 ? -1.889 -6.960 -6.473 1.00 75.31 173 GLN A C 1
ATOM 1390 O O . GLN A 1 173 ? -2.154 -5.768 -6.304 1.00 75.31 173 GLN A O 1
ATOM 1395 N N . LEU A 1 174 ? -1.666 -7.466 -7.688 1.00 71.88 174 LEU A N 1
ATOM 1396 C CA . LEU A 1 174 ? -1.837 -6.725 -8.945 1.00 71.88 174 LEU A CA 1
ATOM 1397 C C . LEU A 1 174 ? -3.262 -6.830 -9.502 1.00 71.88 174 LEU A C 1
ATOM 1399 O O . LEU A 1 174 ? -3.597 -6.122 -10.450 1.00 71.88 174 LEU A O 1
ATOM 1403 N N . SER A 1 175 ? -4.113 -7.673 -8.912 1.00 71.50 175 SER A N 1
ATOM 1404 C CA . SER A 1 175 ? -5.494 -7.840 -9.351 1.00 71.50 175 SER A CA 1
ATOM 1405 C C . SER A 1 175 ? -6.290 -6.537 -9.281 1.00 71.50 175 SER A C 1
ATOM 1407 O O . SER A 1 175 ? -6.329 -5.833 -8.271 1.00 71.50 175 SER A O 1
ATOM 1409 N N . VAL A 1 176 ? -7.039 -6.292 -10.355 1.00 56.38 176 VAL A N 1
ATOM 1410 C CA . VAL A 1 176 ? -8.048 -5.238 -10.526 1.00 56.38 176 VAL A CA 1
ATOM 1411 C C . VAL A 1 176 ? -8.982 -5.102 -9.315 1.00 56.38 176 VAL A C 1
ATOM 1413 O O . VAL A 1 176 ? -9.413 -3.994 -8.994 1.00 56.38 176 VAL A O 1
ATOM 1416 N N . ARG A 1 177 ? -9.317 -6.214 -8.650 1.00 56.34 177 ARG A N 1
ATOM 1417 C CA . ARG A 1 177 ? -10.291 -6.256 -7.547 1.00 56.34 177 ARG A CA 1
ATOM 1418 C C . ARG A 1 177 ? -9.737 -5.750 -6.214 1.00 56.34 177 ARG A C 1
ATOM 1420 O O . ARG A 1 177 ? -10.518 -5.381 -5.342 1.00 56.34 177 ARG A O 1
ATOM 1427 N N . ALA A 1 178 ? -8.415 -5.666 -6.057 1.00 54.00 178 ALA A N 1
ATOM 1428 C CA . ALA A 1 178 ? -7.799 -5.138 -4.840 1.00 54.00 178 ALA A CA 1
ATOM 1429 C C . ALA A 1 178 ? -8.116 -3.641 -4.622 1.00 54.00 178 ALA A C 1
ATOM 1431 O O . ALA A 1 178 ? -8.000 -3.116 -3.509 1.00 54.00 178 ALA A O 1
ATOM 1432 N N . HIS A 1 179 ? -8.570 -2.932 -5.657 1.00 56.31 179 HIS A N 1
ATOM 1433 C CA . HIS A 1 179 ? -8.809 -1.493 -5.619 1.00 56.31 179 HIS A CA 1
ATOM 1434 C C . HIS A 1 179 ? -10.284 -1.207 -5.340 1.00 56.31 179 HIS A C 1
ATOM 1436 O O . HIS A 1 179 ? -11.134 -1.375 -6.209 1.00 56.31 179 HIS A O 1
ATOM 1442 N N . ALA A 1 180 ? -10.589 -0.739 -4.125 1.00 57.56 180 ALA A N 1
ATOM 1443 C CA . ALA A 1 180 ? -11.951 -0.344 -3.768 1.00 57.56 180 ALA A CA 1
ATOM 1444 C C . ALA A 1 180 ? -12.443 0.816 -4.664 1.00 57.56 180 ALA A C 1
ATOM 1446 O O . ALA A 1 180 ? -11.664 1.746 -4.918 1.00 57.56 180 ALA A O 1
ATOM 1447 N N . PRO A 1 181 ? -13.722 0.817 -5.093 1.00 60.88 181 PRO A N 1
ATOM 1448 C CA . PRO A 1 181 ? -14.305 1.922 -5.848 1.00 60.88 181 PRO A CA 1
ATOM 1449 C C . PRO A 1 181 ? -14.113 3.270 -5.136 1.00 60.88 181 PRO A C 1
ATOM 1451 O O . PRO A 1 181 ? -14.229 3.365 -3.912 1.00 60.88 181 PRO A O 1
ATOM 1454 N N . ALA A 1 182 ? -13.855 4.338 -5.899 1.00 62.19 182 ALA A N 1
ATOM 1455 C CA . ALA A 1 182 ? -13.554 5.667 -5.352 1.00 62.19 182 ALA A CA 1
ATOM 1456 C C . ALA A 1 182 ? -14.659 6.219 -4.429 1.00 62.19 182 ALA A C 1
ATOM 1458 O O . ALA A 1 182 ? -14.356 6.912 -3.457 1.00 62.19 182 ALA A O 1
ATOM 1459 N N . ARG A 1 183 ? -15.925 5.876 -4.709 1.00 61.09 183 ARG A N 1
ATOM 1460 C CA . ARG A 1 183 ? -17.084 6.241 -3.881 1.00 61.09 183 ARG A CA 1
ATOM 1461 C C . ARG A 1 183 ? -17.025 5.578 -2.506 1.00 61.09 183 ARG A C 1
ATOM 1463 O O . ARG A 1 183 ? -16.974 6.281 -1.505 1.00 61.09 183 ARG A O 1
ATOM 1470 N N . LEU A 1 184 ? -16.891 4.251 -2.475 1.00 69.69 184 LEU A N 1
ATOM 1471 C CA . LEU A 1 184 ? -16.792 3.490 -1.230 1.00 69.69 184 LEU A CA 1
ATOM 1472 C C . LEU A 1 184 ? -15.627 3.980 -0.359 1.00 69.69 184 LEU A C 1
ATOM 1474 O O . LEU A 1 184 ? -15.753 4.100 0.854 1.00 69.69 184 LEU A O 1
ATOM 1478 N N . ARG A 1 185 ? -14.492 4.314 -0.980 1.00 69.50 185 ARG A N 1
ATOM 1479 C CA . ARG A 1 185 ? -13.348 4.883 -0.266 1.00 69.50 185 ARG A CA 1
ATOM 1480 C C . ARG A 1 185 ? -13.695 6.194 0.446 1.00 69.50 185 ARG A C 1
ATOM 1482 O O . ARG A 1 185 ? -13.307 6.367 1.595 1.00 69.50 185 ARG A O 1
ATOM 1489 N N . LYS A 1 186 ? -14.392 7.112 -0.231 1.00 75.31 186 LYS A N 1
ATOM 1490 C CA . LYS A 1 186 ? -14.774 8.414 0.335 1.00 75.31 186 LYS A CA 1
ATOM 1491 C C . LYS A 1 186 ? -15.698 8.240 1.540 1.00 75.31 186 LYS A C 1
ATOM 1493 O O . LYS A 1 186 ? -15.500 8.910 2.551 1.00 75.31 186 LYS A O 1
ATOM 1498 N N . ASP A 1 187 ? -16.655 7.328 1.433 1.00 76.31 187 ASP A N 1
ATOM 1499 C CA . ASP A 1 187 ? -17.627 7.083 2.493 1.00 76.31 187 ASP A CA 1
ATOM 1500 C C . ASP A 1 187 ? -16.973 6.382 3.699 1.00 76.31 187 ASP A C 1
ATOM 1502 O O . ASP A 1 187 ? -17.177 6.788 4.842 1.00 76.31 187 ASP A O 1
ATOM 1506 N N . LEU A 1 188 ? -16.075 5.417 3.464 1.00 76.12 188 LEU A N 1
ATOM 1507 C CA . LEU A 1 188 ? -15.281 4.794 4.531 1.00 76.12 188 LEU A CA 1
ATOM 1508 C C . LEU A 1 188 ? -14.302 5.784 5.199 1.00 76.12 188 LEU A C 1
ATOM 1510 O O . LEU A 1 188 ? -14.095 5.722 6.411 1.00 76.12 188 LEU A O 1
ATOM 1514 N N . ASP A 1 189 ? -13.719 6.725 4.446 1.00 77.44 189 ASP A N 1
ATOM 1515 C CA . ASP A 1 189 ? -12.900 7.810 5.008 1.00 77.44 189 ASP A CA 1
ATOM 1516 C C . ASP A 1 189 ? -13.740 8.760 5.886 1.00 77.44 189 ASP A C 1
ATOM 1518 O O . ASP A 1 189 ? -13.231 9.281 6.881 1.00 77.44 189 ASP A O 1
ATOM 1522 N N . ALA A 1 190 ? -15.015 8.989 5.548 1.00 81.88 190 ALA A N 1
ATOM 1523 C CA . ALA A 1 190 ? -15.937 9.760 6.382 1.00 81.88 190 ALA A CA 1
ATOM 1524 C C . ALA A 1 190 ? -16.269 9.016 7.685 1.00 81.88 190 ALA A C 1
ATOM 1526 O O . ALA A 1 190 ? -16.171 9.610 8.760 1.00 81.88 190 ALA A O 1
ATOM 1527 N N . LEU A 1 191 ? -16.541 7.708 7.610 1.00 81.00 191 LEU A N 1
ATOM 1528 C CA . LEU A 1 191 ? -16.745 6.867 8.795 1.00 81.00 191 LEU A CA 1
ATOM 1529 C C . LEU A 1 191 ? -15.529 6.874 9.727 1.00 81.00 191 LEU A C 1
ATOM 1531 O O . LEU A 1 191 ? -15.684 7.007 10.936 1.00 81.00 191 LEU A O 1
ATOM 1535 N N . LEU A 1 192 ? -14.306 6.816 9.190 1.00 79.12 192 LEU A N 1
ATOM 1536 C CA . LEU A 1 192 ? -13.090 6.918 10.005 1.00 79.12 192 LEU A CA 1
ATOM 1537 C C . LEU A 1 192 ? -12.960 8.258 10.742 1.00 79.12 192 LEU A C 1
ATOM 1539 O O . LEU A 1 192 ? -12.380 8.306 11.832 1.00 79.12 192 LEU A O 1
ATOM 1543 N N . ARG A 1 193 ? -13.452 9.356 10.158 1.00 83.38 193 ARG A N 1
ATOM 1544 C CA . ARG A 1 193 ? -13.470 10.666 10.828 1.00 83.38 193 ARG A CA 1
ATOM 1545 C C . ARG A 1 193 ? -14.479 10.670 11.965 1.00 83.38 193 ARG A C 1
ATOM 1547 O O . ARG A 1 193 ? -14.084 10.994 13.076 1.00 83.38 193 ARG A O 1
ATOM 1554 N N . LEU A 1 194 ? -15.703 10.207 11.713 1.00 83.94 194 LEU A N 1
ATOM 1555 C CA . LEU A 1 194 ? -16.728 10.081 12.752 1.00 83.94 194 LEU A CA 1
ATOM 1556 C C . LEU A 1 194 ? -16.246 9.193 13.904 1.00 83.94 194 LEU A C 1
ATOM 1558 O O . LEU A 1 194 ? -16.325 9.590 15.058 1.00 83.94 194 LEU A O 1
ATOM 1562 N N . GLN A 1 195 ? -15.612 8.059 13.604 1.00 81.25 195 GLN A N 1
ATOM 1563 C CA . GLN A 1 195 ? -15.030 7.188 14.626 1.00 81.25 195 GLN A CA 1
ATOM 1564 C C . GLN A 1 195 ? -13.904 7.874 15.418 1.00 81.25 195 GLN A C 1
ATOM 1566 O O . GLN A 1 195 ? -13.726 7.636 16.609 1.00 81.25 195 GLN A O 1
ATOM 1571 N N . THR A 1 196 ? -13.138 8.754 14.766 1.00 81.38 196 THR A N 1
ATOM 1572 C CA . THR A 1 196 ? -12.120 9.566 15.445 1.00 81.38 196 THR A CA 1
ATOM 1573 C C . THR A 1 196 ? -12.742 10.552 16.422 1.00 81.38 196 THR A C 1
ATOM 1575 O O . THR A 1 196 ? -12.115 10.848 17.435 1.00 81.38 196 THR A O 1
ATOM 1578 N N . ASP A 1 197 ? -13.920 11.076 16.106 1.00 84.56 197 ASP A N 1
ATOM 1579 C CA . ASP A 1 197 ? -14.636 12.009 16.965 1.00 84.56 197 ASP A CA 1
ATOM 1580 C C . ASP A 1 197 ? -15.339 11.272 18.114 1.00 84.56 197 ASP A C 1
ATOM 1582 O O . ASP A 1 197 ? -15.228 11.725 19.251 1.00 84.56 197 ASP A O 1
ATOM 1586 N N . ILE A 1 198 ? -15.890 10.076 17.869 1.00 84.81 198 ILE A N 1
ATOM 1587 C CA . ILE A 1 198 ? -16.386 9.164 18.917 1.00 84.81 198 ILE A CA 1
ATOM 1588 C C . ILE A 1 198 ? -15.278 8.831 19.924 1.00 84.81 198 ILE A C 1
ATOM 1590 O O . ILE A 1 198 ? -15.473 9.019 21.118 1.00 84.81 198 ILE A O 1
ATOM 1594 N N . ASP A 1 199 ? -14.086 8.425 19.467 1.00 80.62 199 ASP A N 1
ATOM 1595 C CA . ASP A 1 199 ? -12.953 8.128 20.363 1.00 80.62 199 ASP A CA 1
ATOM 1596 C C . ASP A 1 199 ? -12.531 9.345 21.219 1.00 80.62 199 ASP A C 1
ATOM 1598 O O . ASP A 1 199 ? -11.971 9.189 22.304 1.00 80.62 199 ASP A O 1
ATOM 1602 N N . LYS A 1 200 ? -12.695 10.575 20.705 1.00 85.75 200 LYS A N 1
ATOM 1603 C CA . LYS A 1 200 ? -12.392 11.791 21.479 1.00 85.75 200 LYS A CA 1
ATOM 1604 C C . LYS A 1 200 ? -13.463 12.033 22.532 1.00 85.75 200 LYS A C 1
ATOM 1606 O O . LYS A 1 200 ? -13.102 12.343 23.660 1.00 85.75 200 LYS A O 1
ATOM 1611 N N . LEU A 1 201 ? -14.736 11.892 22.156 1.00 85.50 201 LEU A N 1
ATOM 1612 C CA . LEU A 1 201 ? -15.863 12.016 23.077 1.00 85.50 201 LEU A CA 1
ATOM 1613 C C . LEU A 1 201 ? -15.770 10.979 24.197 1.00 85.50 201 LEU A C 1
ATOM 1615 O O . LEU A 1 201 ? -15.915 11.351 25.352 1.00 85.50 201 LEU A O 1
ATOM 1619 N N . GLU A 1 202 ? -15.424 9.732 23.873 1.00 86.38 202 GLU A N 1
ATOM 1620 C CA . GLU A 1 202 ? -15.188 8.656 24.843 1.00 86.38 202 GLU A CA 1
ATOM 1621 C C . GLU A 1 202 ? -14.108 9.044 25.863 1.00 86.38 202 GLU A C 1
ATOM 1623 O O . GLU A 1 202 ? -14.351 9.016 27.064 1.00 86.38 202 GLU A O 1
ATOM 1628 N N . LYS A 1 203 ? -12.942 9.524 25.410 1.00 86.38 203 LYS A N 1
ATOM 1629 C CA . LYS A 1 203 ? -11.882 9.993 26.322 1.00 86.38 203 LYS A CA 1
ATOM 1630 C C . LYS A 1 203 ? -12.295 11.197 27.160 1.00 86.38 203 LYS A C 1
ATOM 1632 O O . LYS A 1 203 ? -11.887 11.306 28.314 1.00 86.38 203 LYS A O 1
ATOM 1637 N N . SER A 1 204 ? -13.049 12.125 26.574 1.00 87.25 204 SER A N 1
ATOM 1638 C CA . SER A 1 204 ? -13.579 13.280 27.297 1.00 87.25 204 SER A CA 1
ATOM 1639 C C . SER A 1 204 ? -14.598 12.857 28.356 1.00 87.25 204 SER A C 1
ATOM 1641 O O . SER A 1 204 ? -14.569 13.416 29.446 1.00 87.25 204 SER A O 1
ATOM 1643 N N . LEU A 1 205 ? -15.435 11.855 28.072 1.00 86.38 205 LEU A N 1
ATOM 1644 C CA . LEU A 1 205 ? -16.348 11.239 29.036 1.00 86.38 205 LEU A CA 1
ATOM 1645 C C . LEU A 1 205 ? -15.584 10.526 30.155 1.00 86.38 205 LEU A C 1
ATOM 1647 O O . LEU A 1 205 ? -15.883 10.754 31.319 1.00 86.38 205 LEU A O 1
ATOM 1651 N N . GLU A 1 206 ? -14.548 9.744 29.836 1.00 86.88 206 GLU A N 1
ATOM 1652 C CA . GLU A 1 206 ? -13.685 9.110 30.845 1.00 86.88 206 GLU A CA 1
ATOM 1653 C C . GLU A 1 206 ? -13.042 10.144 31.782 1.00 86.88 206 GLU A C 1
ATOM 1655 O O . GLU A 1 206 ? -13.007 9.944 32.996 1.00 86.88 206 GLU A O 1
ATOM 1660 N N . HIS A 1 207 ? -12.552 11.263 31.234 1.00 85.69 207 HIS A N 1
ATOM 1661 C CA . HIS A 1 207 ? -11.976 12.349 32.036 1.00 85.69 207 HIS A CA 1
ATOM 1662 C C . HIS A 1 207 ? -13.035 13.037 32.895 1.00 85.69 207 HIS A C 1
ATOM 1664 O O . HIS A 1 207 ? -12.797 13.254 34.079 1.00 85.69 207 HIS A O 1
ATOM 1670 N N . ALA A 1 208 ? -14.205 13.326 32.324 1.00 83.75 208 ALA A N 1
ATOM 1671 C CA . ALA A 1 208 ? -15.320 13.905 33.057 1.00 83.75 208 ALA A CA 1
ATOM 1672 C C . ALA A 1 208 ? -15.760 12.986 34.210 1.00 83.75 208 ALA A C 1
ATOM 1674 O O . ALA A 1 208 ? -15.875 13.437 35.342 1.00 83.75 208 ALA A O 1
ATOM 1675 N N . HIS A 1 209 ? -15.919 11.683 33.971 1.00 82.88 209 HIS A N 1
ATOM 1676 C CA . HIS A 1 209 ? -16.248 10.714 35.020 1.00 82.88 209 HIS A CA 1
ATOM 1677 C C . HIS A 1 209 ? -15.174 10.635 36.110 1.00 82.88 209 HIS A C 1
ATOM 1679 O O . HIS A 1 209 ? -15.513 10.553 37.290 1.00 82.88 209 HIS A O 1
ATOM 1685 N N . ALA A 1 210 ? -13.890 10.696 35.744 1.00 83.06 210 ALA A N 1
ATOM 1686 C CA . ALA A 1 210 ? -12.800 10.710 36.714 1.00 83.06 210 ALA A CA 1
ATOM 1687 C C . ALA A 1 210 ? -12.807 11.988 37.576 1.00 83.06 210 ALA A C 1
ATOM 1689 O O . ALA A 1 210 ? -12.688 11.901 38.797 1.00 83.06 210 ALA A O 1
ATOM 1690 N N . GLU A 1 211 ? -12.999 13.158 36.964 1.00 81.38 211 GLU A N 1
ATOM 1691 C CA . GLU A 1 211 ? -12.981 14.470 37.629 1.00 81.38 211 GLU A CA 1
ATOM 1692 C C . GLU A 1 211 ? -14.228 14.709 38.502 1.00 81.38 211 GLU A C 1
ATOM 1694 O O . GLU A 1 211 ? -14.134 15.229 39.615 1.00 81.38 211 GLU A O 1
ATOM 1699 N N . PHE A 1 212 ? -15.401 14.258 38.048 1.00 73.69 212 PHE A N 1
ATOM 1700 C CA . PHE A 1 212 ? -16.667 14.407 38.773 1.00 73.69 212 PHE A CA 1
ATOM 1701 C C . PHE A 1 212 ? -16.926 13.309 39.814 1.00 73.69 212 PHE A C 1
ATOM 1703 O O . PHE A 1 212 ? -17.905 13.399 40.557 1.00 73.69 212 PHE A O 1
ATOM 1710 N N . SER A 1 213 ? -16.036 12.316 39.937 1.00 65.62 213 SER A N 1
ATOM 1711 C CA . SER A 1 213 ? -16.081 11.349 41.044 1.00 65.62 213 SER A CA 1
ATOM 1712 C C . SER A 1 213 ? -15.831 11.998 42.418 1.00 65.62 213 SER A C 1
ATOM 1714 O O . SER A 1 213 ? -16.282 11.464 43.430 1.00 65.62 213 SER A O 1
ATOM 1716 N N . GLU A 1 214 ? -15.188 13.176 42.456 1.00 64.31 214 GLU A N 1
ATOM 1717 C CA . GLU A 1 214 ? -14.828 13.889 43.693 1.00 64.31 214 GLU A CA 1
ATOM 1718 C C . GLU A 1 214 ? -15.620 15.190 43.938 1.00 64.31 214 GLU A C 1
ATOM 1720 O O . GLU A 1 214 ? -15.663 15.675 45.069 1.00 64.31 214 GLU A O 1
ATOM 1725 N N . THR A 1 215 ? -16.282 15.767 42.924 1.00 60.28 215 THR A N 1
ATOM 1726 C CA . THR A 1 215 ? -17.077 17.003 43.078 1.00 60.28 215 THR A CA 1
ATOM 1727 C C . THR A 1 215 ? -18.388 16.953 42.294 1.00 60.28 215 THR A C 1
ATOM 1729 O O . THR A 1 215 ? -18.416 16.812 41.074 1.00 60.28 215 THR A O 1
ATOM 1732 N N . THR A 1 216 ? -19.507 17.088 43.008 1.00 64.25 216 THR A N 1
ATOM 1733 C CA . THR A 1 216 ? -20.848 16.823 42.470 1.00 64.25 216 THR A CA 1
ATOM 1734 C C . THR A 1 216 ? -21.669 18.112 42.402 1.00 64.25 216 THR A C 1
ATOM 1736 O O . THR A 1 216 ? -22.446 18.423 43.303 1.00 64.25 216 THR A O 1
ATOM 1739 N N . SER A 1 217 ? -21.488 18.894 41.334 1.00 74.62 217 SER A N 1
ATOM 1740 C CA . SER A 1 217 ? -22.411 19.985 40.993 1.00 74.62 217 SER A CA 1
ATOM 1741 C C . SER A 1 217 ? -23.514 19.456 40.065 1.00 74.62 217 SER A C 1
ATOM 1743 O O . SER A 1 217 ? -23.245 18.654 39.168 1.00 74.62 217 SER A O 1
ATOM 1745 N N . ALA A 1 218 ? -24.761 19.893 40.261 1.00 75.12 218 ALA A N 1
ATOM 1746 C CA . ALA A 1 218 ? -25.897 19.455 39.442 1.00 75.12 218 ALA A CA 1
ATOM 1747 C C . ALA A 1 218 ? -25.753 19.841 37.954 1.00 75.12 218 ALA A C 1
ATOM 1749 O O . ALA A 1 218 ? -26.259 19.136 37.082 1.00 75.12 218 ALA A O 1
ATOM 1750 N N . ASP A 1 219 ? -25.039 20.929 37.658 1.00 76.75 219 ASP A N 1
ATOM 1751 C CA . ASP A 1 219 ? -24.772 21.375 36.285 1.00 76.75 219 ASP A CA 1
ATOM 1752 C C . ASP A 1 219 ? -23.676 20.535 35.606 1.00 76.75 219 ASP A C 1
ATOM 1754 O O . ASP A 1 219 ? -23.730 20.296 34.396 1.00 76.75 219 ASP A O 1
ATOM 1758 N N . SER A 1 220 ? -22.723 20.014 36.387 1.00 75.75 220 SER A N 1
ATOM 1759 C CA . SER A 1 220 ? -21.704 19.072 35.908 1.00 75.75 220 SER A CA 1
ATOM 1760 C C . SER A 1 220 ? -22.326 17.740 35.485 1.00 75.75 220 SER A C 1
ATOM 1762 O O . SER A 1 220 ? -22.016 17.249 34.404 1.00 75.75 220 SER A O 1
ATOM 1764 N N . ILE A 1 221 ? -23.257 17.198 36.283 1.00 78.44 221 ILE A N 1
ATOM 1765 C CA . ILE A 1 221 ? -23.974 15.949 35.961 1.00 78.44 221 ILE A CA 1
ATOM 1766 C C . ILE A 1 221 ? -24.752 16.093 34.648 1.00 78.44 221 ILE A C 1
ATOM 1768 O O . ILE A 1 221 ? -24.580 15.282 33.745 1.00 78.44 221 ILE A O 1
ATOM 1772 N N . LYS A 1 222 ? -25.529 17.173 34.489 1.00 83.38 222 LYS A N 1
ATOM 1773 C CA . LYS A 1 222 ? -26.279 17.432 33.246 1.00 83.38 222 LYS A CA 1
ATOM 1774 C C . LYS A 1 222 ? -25.376 17.553 32.017 1.00 83.38 222 LYS A C 1
ATOM 1776 O O . LYS A 1 222 ? -25.766 17.171 30.918 1.00 83.38 222 LYS A O 1
ATOM 1781 N N . SER A 1 223 ? -24.178 18.112 32.189 1.00 81.81 223 SER A N 1
ATOM 1782 C CA . SER A 1 223 ? -23.207 18.245 31.098 1.00 81.81 223 SER A CA 1
ATOM 1783 C C . SER A 1 223 ? -22.647 16.884 30.670 1.00 81.81 223 SER A C 1
ATOM 1785 O O . SER A 1 223 ? -22.468 16.653 29.476 1.00 81.81 223 SER A O 1
ATOM 1787 N N . VAL A 1 224 ? -22.417 15.977 31.627 1.00 84.00 224 VAL A N 1
ATOM 1788 C CA . VAL A 1 224 ? -22.013 14.588 31.363 1.00 84.00 224 VAL A CA 1
ATOM 1789 C C . VAL A 1 224 ? -23.134 13.815 30.671 1.00 84.00 224 VAL A C 1
ATOM 1791 O O . VAL A 1 224 ? -22.885 13.237 29.619 1.00 84.00 224 VAL A O 1
ATOM 1794 N N . GLU A 1 225 ? -24.370 13.891 31.172 1.00 85.50 225 GLU A N 1
ATOM 1795 C CA . GLU A 1 225 ? -25.539 13.244 30.550 1.00 85.50 225 GLU A CA 1
ATOM 1796 C C . GLU A 1 225 ? -25.730 13.697 29.091 1.00 85.50 225 GLU A C 1
ATOM 1798 O O . GLU A 1 225 ? -25.971 12.886 28.197 1.00 85.50 225 GLU A O 1
ATOM 1803 N N . PHE A 1 226 ? -25.552 14.994 28.810 1.00 86.50 226 PHE A N 1
ATOM 1804 C CA . PHE A 1 226 ? -25.590 15.516 27.441 1.00 86.50 226 PHE A CA 1
ATOM 1805 C C . PHE A 1 226 ? -24.464 14.947 26.560 1.00 86.50 226 PHE A C 1
ATOM 1807 O O . PHE A 1 226 ? -24.669 14.671 25.373 1.00 86.50 226 PHE A O 1
ATOM 1814 N N . MET A 1 227 ? -23.261 14.779 27.116 1.00 84.56 227 MET A N 1
ATOM 1815 C CA . MET A 1 227 ? -22.141 14.170 26.398 1.00 84.56 227 MET A CA 1
ATOM 1816 C C . MET A 1 227 ? -22.373 12.680 26.119 1.00 84.56 227 MET A C 1
ATOM 1818 O O . MET A 1 227 ? -22.040 12.235 25.020 1.00 84.56 227 MET A O 1
ATOM 1822 N N . GLU A 1 228 ? -22.961 11.935 27.057 1.00 87.38 228 GLU A N 1
ATOM 1823 C CA . GLU A 1 228 ? -23.350 10.530 26.873 1.00 87.38 228 GLU A CA 1
ATOM 1824 C C . GLU A 1 228 ? -24.416 10.392 25.778 1.00 87.38 228 GLU A C 1
ATOM 1826 O O . GLU A 1 228 ? -24.246 9.613 24.841 1.00 87.38 228 GLU A O 1
ATOM 1831 N N . GLU A 1 229 ? -25.456 11.233 25.797 1.00 89.44 229 GLU A N 1
ATOM 1832 C CA . GLU A 1 229 ? -26.495 11.222 24.759 1.00 89.44 229 GLU A CA 1
ATOM 1833 C C . GLU A 1 229 ? -25.917 11.559 23.370 1.00 89.44 229 GLU A C 1
ATOM 1835 O O . GLU A 1 229 ? -26.294 10.973 22.351 1.00 89.44 229 GLU A O 1
ATOM 1840 N N . SER A 1 230 ? -24.977 12.506 23.309 1.00 86.88 230 SER A N 1
ATOM 1841 C CA . SER A 1 230 ? -24.264 12.854 22.076 1.00 86.88 230 SER A CA 1
ATOM 1842 C C . SER A 1 230 ? -23.386 11.700 21.575 1.00 86.88 230 SER A C 1
ATOM 1844 O O . SER A 1 230 ? -23.343 11.436 20.368 1.00 86.88 230 SER A O 1
ATOM 1846 N N . TYR A 1 231 ? -22.721 10.984 22.488 1.00 86.56 231 TYR A N 1
ATOM 1847 C CA . TYR A 1 231 ? -21.933 9.791 22.181 1.00 86.56 231 TYR A CA 1
ATOM 1848 C C . TYR A 1 231 ? -22.808 8.685 21.574 1.00 86.56 231 TYR A C 1
ATOM 1850 O O . TYR A 1 231 ? -22.478 8.182 20.495 1.00 86.56 231 TYR A O 1
ATOM 1858 N N . ASP A 1 232 ? -23.952 8.379 22.188 1.00 86.25 232 ASP A N 1
ATOM 1859 C CA . ASP A 1 232 ? -24.879 7.352 21.697 1.00 86.25 232 ASP A CA 1
ATOM 1860 C C . ASP A 1 232 ? -25.466 7.722 20.329 1.00 86.25 232 ASP A C 1
ATOM 1862 O O . ASP A 1 232 ? -25.401 6.929 19.387 1.00 86.25 232 ASP A O 1
ATOM 1866 N N . LYS A 1 233 ? -25.916 8.972 20.147 1.00 88.00 233 LYS A N 1
ATOM 1867 C CA . LYS A 1 233 ? -26.408 9.459 18.843 1.00 88.00 233 LYS A CA 1
ATOM 1868 C C . LYS A 1 233 ? -25.355 9.344 17.743 1.00 88.00 233 LYS A C 1
ATOM 1870 O O . LYS A 1 233 ? -25.672 8.991 16.604 1.00 88.00 233 LYS A O 1
ATOM 1875 N N . MET A 1 234 ? -24.098 9.672 18.048 1.00 84.31 234 MET A N 1
ATOM 1876 C CA . MET A 1 234 ? -23.014 9.609 17.068 1.00 84.31 234 MET A CA 1
ATOM 1877 C C . MET A 1 234 ? -22.653 8.160 16.723 1.00 84.31 234 MET A C 1
ATOM 1879 O O . MET A 1 234 ? -22.386 7.857 15.556 1.00 84.31 234 MET A O 1
ATOM 1883 N N . ARG A 1 235 ? -22.704 7.259 17.710 1.00 83.31 235 ARG A N 1
ATOM 1884 C CA . ARG A 1 235 ? -22.542 5.817 17.518 1.00 83.31 235 ARG A CA 1
ATOM 1885 C C . ARG A 1 235 ? -23.627 5.261 16.598 1.00 83.31 235 ARG A C 1
ATOM 1887 O O . ARG A 1 235 ? -23.284 4.673 15.573 1.00 83.31 235 ARG A O 1
ATOM 1894 N N . ASP A 1 236 ? -24.896 5.535 16.887 1.00 83.94 236 ASP A N 1
ATOM 1895 C CA . ASP A 1 236 ? -26.037 5.097 16.072 1.00 83.94 236 ASP A CA 1
ATOM 1896 C C . ASP A 1 236 ? -25.952 5.623 14.634 1.00 83.94 236 ASP A C 1
ATOM 1898 O O . ASP A 1 236 ? -26.219 4.903 13.666 1.00 83.94 236 ASP A O 1
ATOM 1902 N N . HIS A 1 237 ? -25.510 6.873 14.464 1.00 83.62 237 HIS A N 1
ATOM 1903 C CA . HIS A 1 237 ? -25.307 7.457 13.142 1.00 83.62 237 HIS A CA 1
ATOM 1904 C C . HIS A 1 237 ? -24.238 6.709 12.328 1.00 83.62 237 HIS A C 1
ATOM 1906 O O . HIS A 1 237 ? -24.441 6.445 11.140 1.00 83.62 237 HIS A O 1
ATOM 1912 N N . VAL A 1 238 ? -23.120 6.324 12.956 1.00 81.69 238 VAL A N 1
ATOM 1913 C CA . VAL A 1 238 ? -22.072 5.509 12.316 1.00 81.69 238 VAL A CA 1
ATOM 1914 C C . VAL A 1 238 ? -22.604 4.130 11.924 1.00 81.69 238 VAL A C 1
ATOM 1916 O O . VAL A 1 238 ? -22.284 3.645 10.835 1.00 81.69 238 VAL A O 1
ATOM 1919 N N . GLU A 1 239 ? -23.434 3.504 12.762 1.00 77.06 239 GLU A N 1
ATOM 1920 C CA . GLU A 1 239 ? -24.034 2.201 12.447 1.00 77.06 239 GLU A CA 1
ATOM 1921 C C . GLU A 1 239 ? -25.003 2.287 11.262 1.00 77.06 239 GLU A C 1
ATOM 1923 O O . GLU A 1 239 ? -24.914 1.479 10.334 1.00 77.06 239 GLU A O 1
ATOM 1928 N N . SER A 1 240 ? -25.857 3.313 11.238 1.00 82.25 240 SER A N 1
ATOM 1929 C CA . SER A 1 240 ? -26.801 3.569 10.144 1.00 82.25 240 SER A CA 1
ATOM 1930 C C . SER A 1 240 ? -26.095 3.855 8.814 1.00 82.25 240 SER A C 1
ATOM 1932 O O . SER A 1 240 ? -26.409 3.244 7.788 1.00 82.25 240 SER A O 1
ATOM 1934 N N . LEU A 1 241 ? -25.073 4.721 8.827 1.00 80.62 241 LEU A N 1
ATOM 1935 C CA . LEU A 1 241 ? -24.260 4.996 7.642 1.00 80.62 241 LEU A CA 1
ATOM 1936 C C . LEU A 1 241 ? -23.598 3.722 7.114 1.00 80.62 241 LEU A C 1
ATOM 1938 O O . LEU A 1 241 ? -23.609 3.489 5.906 1.00 80.62 241 LEU A O 1
ATOM 1942 N N . TYR A 1 242 ? -23.066 2.875 7.997 1.00 75.12 242 TYR A N 1
ATOM 1943 C CA . TYR A 1 242 ? -22.462 1.616 7.578 1.00 75.12 242 TYR A CA 1
ATOM 1944 C C . TYR A 1 242 ? -23.480 0.661 6.943 1.00 75.12 242 TYR A C 1
ATOM 1946 O O . TYR A 1 242 ? -23.194 0.084 5.894 1.00 75.12 242 TYR A O 1
ATOM 1954 N N . ALA A 1 243 ? -24.673 0.527 7.528 1.00 77.06 243 ALA A N 1
ATOM 1955 C CA . ALA A 1 243 ? -25.744 -0.284 6.954 1.00 77.06 243 ALA A CA 1
ATOM 1956 C C . ALA A 1 243 ? -26.134 0.210 5.549 1.00 77.06 243 ALA A C 1
ATOM 1958 O O . ALA A 1 243 ? -26.255 -0.592 4.628 1.00 77.06 243 ALA A O 1
ATOM 1959 N N . SER A 1 244 ? -26.225 1.531 5.351 1.00 80.50 244 SER A N 1
ATOM 1960 C CA . SER A 1 244 ? -26.563 2.130 4.050 1.00 80.50 244 SER A CA 1
ATOM 1961 C C . SER A 1 244 ? -25.512 1.929 2.952 1.00 80.50 244 SER A C 1
ATOM 1963 O O . SER A 1 244 ? -25.824 2.084 1.771 1.00 80.50 244 SER A O 1
ATOM 1965 N N . LEU A 1 245 ? -24.267 1.586 3.311 1.00 74.00 245 LEU A N 1
ATOM 1966 C CA . LEU A 1 245 ? -23.200 1.381 2.329 1.00 74.00 245 LEU A CA 1
ATOM 1967 C C . LEU A 1 245 ? -23.375 0.098 1.519 1.00 74.00 245 LEU A C 1
ATOM 1969 O O . LEU A 1 245 ? -22.673 -0.057 0.519 1.00 74.00 245 LEU A O 1
ATOM 1973 N N . ASN A 1 246 ? -24.268 -0.809 1.943 1.00 71.19 246 ASN A N 1
ATOM 1974 C CA . ASN A 1 246 ? -24.529 -2.090 1.284 1.00 71.19 246 ASN A CA 1
ATOM 1975 C C . ASN A 1 246 ? -23.226 -2.799 0.887 1.00 71.19 246 ASN A C 1
ATOM 1977 O O . ASN A 1 246 ? -23.045 -3.272 -0.233 1.00 71.19 246 ASN A O 1
ATOM 1981 N N . VAL A 1 247 ? -22.271 -2.845 1.822 1.00 70.81 247 VAL A N 1
ATOM 1982 C CA . VAL A 1 247 ? -20.920 -3.379 1.587 1.00 70.81 247 VAL A CA 1
ATOM 1983 C C . VAL A 1 247 ? -20.964 -4.805 1.025 1.00 70.81 247 VAL A C 1
ATOM 1985 O O . VAL A 1 247 ? -20.122 -5.165 0.204 1.00 70.81 247 VAL A O 1
ATOM 1988 N N . GLN A 1 248 ? -21.963 -5.590 1.428 1.00 68.19 248 GLN A N 1
ATOM 1989 C CA . GLN A 1 248 ? -22.182 -6.959 0.964 1.00 68.19 248 GLN A CA 1
ATOM 1990 C C . GLN A 1 248 ? -22.582 -7.048 -0.521 1.00 68.19 248 GLN A C 1
ATOM 1992 O O . GLN A 1 248 ? -22.283 -8.056 -1.154 1.00 68.19 248 GLN A O 1
ATOM 1997 N N . ASP A 1 249 ? -23.186 -6.002 -1.098 1.00 66.62 249 ASP A N 1
ATOM 1998 C CA . ASP A 1 249 ? -23.493 -5.941 -2.535 1.00 66.62 249 ASP A CA 1
ATOM 1999 C C . ASP A 1 249 ? -22.236 -5.626 -3.360 1.00 66.62 249 ASP A C 1
ATOM 2001 O O . ASP A 1 249 ? -22.077 -6.104 -4.482 1.00 66.62 249 ASP A O 1
ATOM 2005 N N . ILE A 1 250 ? -21.313 -4.838 -2.793 1.00 68.19 250 ILE A N 1
ATOM 2006 C CA . ILE A 1 250 ? -20.041 -4.473 -3.435 1.00 68.19 250 ILE A CA 1
ATOM 2007 C C . ILE A 1 250 ? -19.024 -5.618 -3.331 1.00 68.19 250 ILE A C 1
ATOM 2009 O O . ILE A 1 250 ? -18.250 -5.843 -4.262 1.00 68.19 250 ILE A O 1
ATOM 2013 N N . PHE A 1 251 ? -19.026 -6.348 -2.212 1.00 70.94 251 PHE A N 1
ATOM 2014 C CA . PHE A 1 251 ? -18.172 -7.512 -1.981 1.00 70.94 251 PHE A CA 1
ATOM 2015 C C . PHE A 1 251 ? -19.025 -8.739 -1.635 1.00 70.94 251 PHE A C 1
ATOM 2017 O O . PHE A 1 251 ? -19.205 -9.048 -0.452 1.00 70.94 251 PHE A O 1
ATOM 2024 N N . PRO A 1 252 ? -19.502 -9.481 -2.651 1.00 71.69 252 PRO A N 1
ATOM 2025 C CA . PRO A 1 252 ? -20.328 -10.673 -2.449 1.00 71.69 252 PRO A CA 1
ATOM 2026 C C . PRO A 1 252 ? -19.651 -11.733 -1.570 1.00 71.69 252 PRO A C 1
ATOM 2028 O O . PRO A 1 252 ? -20.313 -12.454 -0.829 1.00 71.69 252 PRO A O 1
ATOM 2031 N N . GLU A 1 253 ? -18.319 -11.784 -1.613 1.00 73.44 253 GLU A N 1
ATOM 2032 C CA . GLU A 1 253 ? -17.472 -12.681 -0.820 1.00 73.44 253 GLU A CA 1
ATOM 2033 C C . GLU A 1 253 ? -17.616 -12.447 0.699 1.00 73.44 253 GLU A C 1
ATOM 2035 O O . GLU A 1 253 ? -17.375 -13.353 1.488 1.00 73.44 253 GLU A O 1
ATOM 2040 N N . LEU A 1 254 ? -18.054 -11.255 1.126 1.00 76.88 254 LEU A N 1
ATOM 2041 C CA . LEU A 1 254 ? -18.203 -10.881 2.540 1.00 76.88 254 LEU A CA 1
ATOM 2042 C C . LEU A 1 254 ? -19.624 -11.087 3.074 1.00 76.88 254 LEU A C 1
ATOM 2044 O O . LEU A 1 254 ? -19.888 -10.800 4.241 1.00 76.88 254 LEU A O 1
ATOM 2048 N N . LYS A 1 255 ? -20.555 -11.567 2.242 1.00 73.19 255 LYS A N 1
ATOM 2049 C CA . LYS A 1 255 ? -21.980 -11.673 2.590 1.00 73.19 255 LYS A CA 1
ATOM 2050 C C . LYS A 1 255 ? -22.250 -12.615 3.768 1.00 73.19 255 LYS A C 1
ATOM 2052 O O . LYS A 1 255 ? -23.166 -12.372 4.544 1.00 73.19 255 LYS A O 1
ATOM 2057 N N . ASN A 1 256 ? -21.431 -13.655 3.918 1.00 78.19 256 ASN A N 1
ATOM 2058 C CA . ASN A 1 256 ? -21.582 -14.670 4.967 1.00 78.19 256 ASN A CA 1
ATOM 2059 C C . ASN A 1 256 ? -20.854 -14.311 6.276 1.00 78.19 256 ASN A C 1
ATOM 2061 O O . ASN A 1 256 ? -20.857 -15.102 7.216 1.00 78.19 256 ASN A O 1
ATOM 2065 N N . LEU A 1 257 ? -20.208 -13.144 6.338 1.00 82.00 257 LEU A N 1
ATOM 2066 C CA . LEU A 1 257 ? -19.464 -12.694 7.510 1.00 82.00 257 LEU A CA 1
ATOM 2067 C C . LEU A 1 257 ? -20.336 -11.824 8.414 1.00 82.00 257 LEU A C 1
ATOM 2069 O O . LEU A 1 257 ? -21.253 -11.134 7.965 1.00 82.00 257 LEU A O 1
ATOM 2073 N N . GLU A 1 258 ? -20.006 -11.811 9.704 1.00 83.69 258 GLU A N 1
ATOM 2074 C CA . GLU A 1 258 ? -20.688 -10.951 10.665 1.00 83.69 258 GLU A CA 1
ATOM 2075 C C . GLU A 1 258 ? -20.464 -9.470 10.318 1.00 83.69 258 GLU A C 1
ATOM 2077 O O . GLU A 1 258 ? -19.332 -9.015 10.142 1.00 83.69 258 GLU A O 1
ATOM 2082 N N . LEU A 1 259 ? -21.545 -8.686 10.262 1.00 77.81 259 LEU A N 1
ATOM 2083 C CA . LEU A 1 259 ? -21.502 -7.283 9.835 1.00 77.81 259 LEU A CA 1
ATOM 2084 C C . LEU A 1 259 ? -20.549 -6.431 10.692 1.00 77.81 259 LEU A C 1
ATOM 2086 O O . LEU A 1 259 ? -19.836 -5.577 10.162 1.00 77.81 259 LEU A O 1
ATOM 2090 N N . LYS A 1 260 ? -20.473 -6.706 12.001 1.00 81.50 260 LYS A N 1
ATOM 2091 C CA . LYS A 1 260 ? -19.525 -6.049 12.918 1.00 81.50 260 LYS A CA 1
ATOM 2092 C C . LYS A 1 260 ? -18.067 -6.344 12.555 1.00 81.50 260 LYS A C 1
ATOM 2094 O O . LYS A 1 260 ? -17.247 -5.426 12.564 1.00 81.50 260 LYS A O 1
ATOM 2099 N N . PHE A 1 261 ? -17.758 -7.585 12.175 1.00 86.00 261 PHE A N 1
ATOM 2100 C CA . PHE A 1 261 ? -16.420 -7.978 11.734 1.00 86.00 261 PHE A CA 1
ATOM 2101 C C . PHE A 1 261 ? -16.044 -7.301 10.412 1.00 86.00 261 PHE A C 1
ATOM 2103 O O . PHE A 1 261 ? -14.984 -6.683 10.319 1.00 86.00 261 PHE A O 1
ATOM 2110 N N . VAL A 1 262 ? -16.934 -7.334 9.412 1.00 82.38 262 VAL A N 1
ATOM 2111 C CA . VAL A 1 262 ? -16.694 -6.688 8.107 1.00 82.38 262 VAL A CA 1
ATOM 2112 C C . VAL A 1 262 ? -16.484 -5.180 8.271 1.00 82.38 262 VAL A C 1
ATOM 2114 O O . VAL A 1 262 ? -15.594 -4.597 7.642 1.00 82.38 262 VAL A O 1
ATOM 2117 N N . ARG A 1 263 ? -17.251 -4.540 9.164 1.00 80.12 263 ARG A N 1
ATOM 2118 C CA . ARG A 1 263 ? -17.080 -3.124 9.517 1.00 80.12 263 ARG A CA 1
ATOM 2119 C C . ARG A 1 263 ? -15.687 -2.854 10.049 1.00 80.12 263 ARG A C 1
ATOM 2121 O O . ARG A 1 263 ? -14.986 -1.993 9.514 1.00 80.12 263 ARG A O 1
ATOM 2128 N N . GLN A 1 264 ? -15.282 -3.609 11.063 1.00 84.62 264 GLN A N 1
ATOM 2129 C CA . GLN A 1 264 ? -13.979 -3.452 11.690 1.00 84.62 264 GLN A CA 1
ATOM 2130 C C . GLN A 1 264 ? -12.842 -3.675 10.684 1.00 84.62 264 GLN A C 1
ATOM 2132 O O . GLN A 1 264 ? -11.918 -2.867 10.611 1.00 84.62 264 GLN A O 1
ATOM 2137 N N . LEU A 1 265 ? -12.943 -4.711 9.849 1.00 86.25 265 LEU A N 1
ATOM 2138 C CA . LEU A 1 265 ? -11.950 -5.056 8.834 1.00 86.25 265 LEU A CA 1
ATOM 2139 C C . LEU A 1 265 ? -11.754 -3.934 7.800 1.00 86.25 265 LEU A C 1
ATOM 2141 O O . LEU A 1 265 ? -10.622 -3.554 7.486 1.00 86.25 265 LEU A O 1
ATOM 2145 N N . LEU A 1 266 ? -12.846 -3.351 7.293 1.00 81.06 266 LEU A N 1
ATOM 2146 C CA . LEU A 1 266 ? -12.779 -2.256 6.321 1.00 81.06 266 LEU A CA 1
ATOM 2147 C C . LEU A 1 266 ? -12.292 -0.939 6.932 1.00 81.06 266 LEU A C 1
ATOM 2149 O O . LEU A 1 266 ? -11.527 -0.212 6.286 1.00 81.06 266 LEU A O 1
ATOM 2153 N N . LEU A 1 267 ? -12.704 -0.622 8.161 1.00 81.44 267 LEU A N 1
ATOM 2154 C CA . LEU A 1 267 ? -12.183 0.539 8.888 1.00 81.44 267 LEU A CA 1
ATOM 2155 C C . LEU A 1 267 ? -10.677 0.396 9.105 1.00 81.44 267 LEU A C 1
ATOM 2157 O O . LEU A 1 267 ? -9.914 1.308 8.782 1.00 81.44 267 LEU A O 1
ATOM 2161 N N . LEU A 1 268 ? -10.240 -0.773 9.567 1.00 87.56 268 LEU A N 1
ATOM 2162 C CA . LEU A 1 268 ? -8.838 -1.083 9.799 1.00 87.56 268 LEU A CA 1
ATOM 2163 C C . LEU A 1 268 ? -8.007 -0.981 8.511 1.00 87.56 268 LEU A C 1
ATOM 2165 O O . LEU A 1 268 ? -6.944 -0.354 8.508 1.00 87.56 268 LEU A O 1
ATOM 2169 N N . ARG A 1 269 ? -8.514 -1.510 7.390 1.00 84.56 269 ARG A N 1
ATOM 2170 C CA . ARG A 1 269 ? -7.880 -1.374 6.071 1.00 84.56 269 ARG A CA 1
ATOM 2171 C C . ARG A 1 269 ? -7.674 0.084 5.673 1.00 84.56 269 ARG A C 1
ATOM 2173 O O . ARG A 1 269 ? -6.571 0.467 5.278 1.00 84.56 269 ARG A O 1
ATOM 2180 N N . ASN A 1 270 ? -8.712 0.910 5.775 1.00 81.75 270 ASN A N 1
ATOM 2181 C CA . ASN A 1 270 ? -8.602 2.326 5.420 1.00 81.75 270 ASN A CA 1
ATOM 2182 C C . ASN A 1 270 ? -7.693 3.091 6.385 1.00 81.75 270 ASN A C 1
ATOM 2184 O O . ASN A 1 270 ? -6.921 3.953 5.955 1.00 81.75 270 ASN A O 1
ATOM 2188 N N . LEU A 1 271 ? -7.717 2.742 7.673 1.00 86.31 271 LEU A N 1
ATOM 2189 C CA . LEU A 1 271 ? -6.807 3.307 8.658 1.00 86.31 271 LEU A CA 1
ATOM 2190 C C . LEU A 1 271 ? -5.351 2.978 8.304 1.00 86.31 271 LEU A C 1
ATOM 2192 O O . LEU A 1 271 ? -4.528 3.894 8.295 1.00 86.31 271 LEU A O 1
ATOM 2196 N N . LYS A 1 272 ? -5.044 1.734 7.901 1.00 88.25 272 LYS A N 1
ATOM 2197 C CA . LYS A 1 272 ? -3.706 1.336 7.422 1.00 88.25 272 LYS A CA 1
ATOM 2198 C C . LYS A 1 272 ? -3.272 2.145 6.202 1.00 88.25 272 LYS A C 1
ATOM 2200 O O . LYS A 1 272 ? -2.162 2.669 6.178 1.00 88.25 272 LYS A O 1
ATOM 2205 N N . ILE A 1 273 ? -4.160 2.335 5.221 1.00 82.06 273 ILE A N 1
ATOM 2206 C CA . ILE A 1 273 ? -3.889 3.166 4.033 1.00 82.06 273 ILE A CA 1
ATOM 2207 C C . ILE A 1 273 ? -3.564 4.613 4.436 1.00 82.06 273 ILE A C 1
ATOM 2209 O O . ILE A 1 273 ? -2.633 5.219 3.899 1.00 82.06 273 ILE A O 1
ATOM 2213 N N . ASN A 1 274 ? -4.311 5.181 5.383 1.00 83.31 274 ASN A N 1
ATOM 2214 C CA . ASN A 1 274 ? -4.105 6.550 5.853 1.00 83.31 274 ASN A CA 1
ATOM 2215 C C . ASN A 1 274 ? -2.820 6.699 6.683 1.00 83.31 274 ASN A C 1
ATOM 2217 O O . ASN A 1 274 ? -2.091 7.676 6.492 1.00 83.31 274 ASN A O 1
ATOM 2221 N N . ILE A 1 275 ? -2.500 5.725 7.542 1.00 88.19 275 ILE A N 1
ATOM 2222 C CA . ILE A 1 275 ? -1.213 5.636 8.250 1.00 88.19 275 ILE A CA 1
ATOM 2223 C C . ILE A 1 275 ? -0.078 5.593 7.240 1.00 88.19 275 ILE A C 1
ATOM 2225 O O . ILE A 1 275 ? 0.826 6.420 7.323 1.00 88.19 275 ILE A O 1
ATOM 2229 N N . ARG A 1 276 ? -0.161 4.702 6.246 1.00 85.94 276 ARG A N 1
ATOM 2230 C CA . ARG A 1 276 ? 0.855 4.556 5.207 1.00 85.94 276 ARG A CA 1
ATOM 2231 C C . ARG A 1 276 ? 1.100 5.880 4.495 1.00 85.94 276 ARG A C 1
ATOM 2233 O O . ARG A 1 276 ? 2.230 6.345 4.487 1.00 85.94 276 ARG A O 1
ATOM 2240 N N . LYS A 1 277 ? 0.056 6.551 3.994 1.00 81.06 277 LYS A N 1
ATOM 2241 C CA . LYS A 1 277 ? 0.180 7.875 3.349 1.00 81.06 277 LYS A CA 1
ATOM 2242 C C . LYS A 1 277 ? 0.888 8.909 4.232 1.00 81.06 277 LYS A C 1
ATOM 2244 O O . LYS A 1 277 ? 1.750 9.638 3.750 1.00 81.06 277 LYS A O 1
ATOM 2249 N N . ARG A 1 278 ? 0.520 8.990 5.516 1.00 84.50 278 ARG A N 1
ATOM 2250 C CA . ARG A 1 278 ? 1.105 9.952 6.468 1.00 84.50 278 ARG A CA 1
ATOM 2251 C C . ARG A 1 278 ? 2.555 9.613 6.808 1.00 84.50 278 ARG A C 1
ATOM 2253 O O . ARG A 1 278 ? 3.401 10.502 6.787 1.00 84.50 278 ARG A O 1
ATOM 2260 N N . ALA A 1 279 ? 2.835 8.344 7.100 1.00 84.56 279 ALA A N 1
ATOM 2261 C CA . ALA A 1 279 ? 4.174 7.841 7.385 1.00 84.56 279 ALA A CA 1
ATOM 2262 C C . ALA A 1 279 ? 5.100 8.119 6.208 1.00 84.56 279 ALA A C 1
ATOM 2264 O O . ALA A 1 279 ? 6.141 8.739 6.373 1.00 84.56 279 ALA A O 1
ATOM 2265 N N . ILE A 1 280 ? 4.654 7.770 5.008 1.00 78.06 280 ILE A N 1
ATOM 2266 C CA . ILE A 1 280 ? 5.347 8.041 3.762 1.00 78.06 280 ILE A CA 1
ATOM 2267 C C . ILE A 1 280 ? 5.648 9.538 3.574 1.00 78.06 280 ILE A C 1
ATOM 2269 O O . ILE A 1 280 ? 6.785 9.896 3.271 1.00 78.06 280 ILE A O 1
ATOM 2273 N N . GLY A 1 281 ? 4.658 10.416 3.76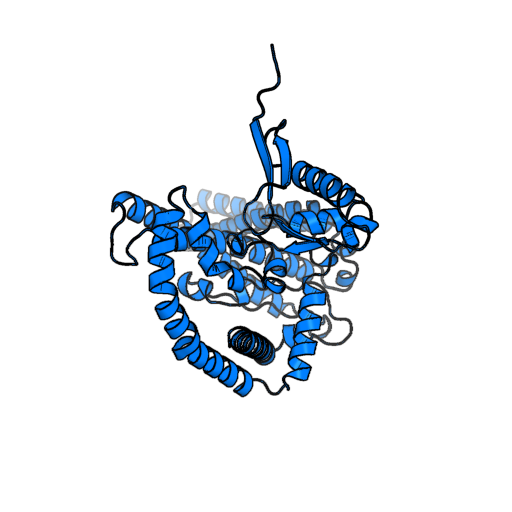9 1.00 75.88 281 GLY A N 1
ATOM 2274 C CA . GLY A 1 281 ? 4.862 11.863 3.664 1.00 75.88 281 GLY A CA 1
ATOM 2275 C C . GLY A 1 281 ? 5.932 12.365 4.638 1.00 75.88 281 GLY A C 1
ATOM 2276 O O . GLY A 1 281 ? 6.833 13.102 4.241 1.00 75.88 281 GLY A O 1
ATOM 2277 N N . ASN A 1 282 ? 5.892 11.888 5.886 1.00 76.81 282 ASN A N 1
ATOM 2278 C CA . ASN A 1 282 ? 6.913 12.195 6.887 1.00 76.81 282 ASN A CA 1
ATOM 2279 C C . ASN A 1 282 ? 8.295 11.648 6.484 1.00 76.81 282 ASN A C 1
ATOM 2281 O O . ASN A 1 282 ? 9.290 12.361 6.595 1.00 76.81 282 ASN A O 1
ATOM 2285 N N . LEU A 1 283 ? 8.376 10.404 6.001 1.00 75.94 283 LEU A N 1
ATOM 2286 C CA . LEU A 1 283 ? 9.627 9.773 5.570 1.00 75.94 283 LEU A CA 1
ATOM 2287 C C . LEU A 1 283 ? 10.262 10.503 4.382 1.00 75.94 283 LEU A C 1
ATOM 2289 O O . LEU A 1 283 ? 11.476 10.685 4.356 1.00 75.94 283 LEU A O 1
ATOM 2293 N N . PHE A 1 284 ? 9.456 10.986 3.437 1.00 71.06 284 PHE A N 1
ATOM 2294 C CA . PHE A 1 284 ? 9.945 11.771 2.307 1.00 71.06 284 PHE A CA 1
ATOM 2295 C C . PHE A 1 284 ? 10.553 13.111 2.750 1.00 71.06 284 PHE A C 1
ATOM 2297 O O . PHE A 1 284 ? 11.610 13.508 2.259 1.00 71.06 284 PHE A O 1
ATOM 2304 N N . GLU A 1 285 ? 9.930 13.800 3.712 1.00 70.19 285 GLU A N 1
ATOM 2305 C CA . GLU A 1 285 ? 10.494 15.017 4.313 1.00 70.19 285 GLU A CA 1
ATOM 2306 C C . GLU A 1 285 ? 11.806 14.724 5.066 1.00 70.19 285 GLU A C 1
ATOM 2308 O O . GLU A 1 285 ? 12.775 15.475 4.926 1.00 70.19 285 GLU A O 1
ATOM 2313 N N . TRP A 1 286 ? 11.875 13.599 5.788 1.00 67.56 286 TRP A N 1
ATOM 2314 C CA . TRP A 1 286 ? 13.106 13.103 6.418 1.00 67.56 286 TRP A CA 1
ATOM 2315 C C . TRP A 1 286 ? 14.217 12.819 5.404 1.00 67.56 286 TRP A C 1
ATOM 2317 O O . TRP A 1 286 ? 15.378 13.142 5.652 1.00 67.56 286 TRP A O 1
ATOM 2327 N N . ASP A 1 287 ? 13.896 12.217 4.264 1.00 65.25 287 ASP A N 1
ATOM 2328 C CA . ASP A 1 287 ? 14.891 11.899 3.243 1.00 65.25 287 ASP A CA 1
ATOM 2329 C C . ASP A 1 287 ? 15.377 13.153 2.510 1.00 65.25 287 ASP A C 1
ATOM 2331 O O . ASP A 1 287 ? 16.576 13.263 2.254 1.00 65.25 287 ASP A O 1
ATOM 2335 N N . ARG A 1 288 ? 14.510 14.153 2.275 1.00 64.50 288 ARG A N 1
ATOM 2336 C CA . ARG A 1 288 ? 14.937 15.484 1.793 1.00 64.50 288 ARG A CA 1
ATOM 2337 C C . ARG A 1 288 ? 15.923 16.144 2.753 1.00 64.50 288 ARG A C 1
ATOM 2339 O O . ARG A 1 288 ? 16.879 16.762 2.299 1.00 64.50 288 ARG A O 1
ATOM 2346 N N . LEU A 1 289 ? 15.707 15.990 4.060 1.00 62.50 289 LEU A N 1
ATOM 2347 C CA . LEU A 1 289 ? 16.603 16.497 5.099 1.00 62.50 289 LEU A CA 1
ATOM 2348 C C . LEU A 1 289 ? 17.971 15.799 5.068 1.00 62.50 289 LEU A C 1
ATOM 2350 O O . LEU A 1 289 ? 18.995 16.459 5.192 1.00 62.50 289 LEU A O 1
ATOM 2354 N N . ASN A 1 290 ? 17.984 14.477 4.875 1.00 58.50 290 ASN A N 1
ATOM 2355 C CA . ASN A 1 290 ? 19.210 13.673 4.841 1.00 58.50 290 ASN A CA 1
ATOM 2356 C C . ASN A 1 290 ? 19.996 13.804 3.520 1.00 58.50 290 ASN A C 1
ATOM 2358 O O . ASN A 1 290 ? 21.206 13.594 3.518 1.00 58.50 290 ASN A O 1
ATOM 2362 N N . GLN A 1 291 ? 19.321 14.107 2.403 1.00 54.91 291 GLN A N 1
ATOM 2363 C CA . GLN A 1 291 ? 19.929 14.285 1.072 1.00 54.91 291 GLN A CA 1
ATOM 2364 C C . GLN A 1 291 ? 20.494 15.689 0.836 1.00 54.91 291 GLN A C 1
ATOM 2366 O O . GLN A 1 291 ? 21.272 15.889 -0.096 1.00 54.91 291 GLN A O 1
ATOM 2371 N N . ALA A 1 292 ? 20.100 16.657 1.657 1.00 47.44 292 ALA A N 1
ATOM 2372 C CA . ALA A 1 292 ? 20.613 18.011 1.611 1.00 47.44 292 ALA A CA 1
ATOM 2373 C C . ALA A 1 292 ? 22.148 17.962 1.854 1.00 47.44 292 ALA A C 1
ATOM 2375 O O . ALA A 1 292 ? 22.602 17.408 2.853 1.00 47.44 292 ALA A O 1
ATOM 2376 N N . THR A 1 293 ? 22.943 18.464 0.900 1.00 40.38 293 THR A N 1
ATOM 2377 C CA . THR A 1 293 ? 24.409 18.309 0.790 1.00 40.38 293 THR A CA 1
ATOM 2378 C C . THR A 1 293 ? 25.163 18.409 2.123 1.00 40.38 293 THR A C 1
ATOM 2380 O O . THR A 1 293 ? 25.212 19.479 2.729 1.00 40.38 293 THR A O 1
ATOM 2383 N N . GLY A 1 294 ? 25.800 17.293 2.516 1.00 46.62 294 GLY A N 1
ATOM 2384 C CA . GLY A 1 294 ? 26.780 17.205 3.608 1.00 46.62 294 GLY A CA 1
ATOM 2385 C C . GLY A 1 294 ? 26.480 16.193 4.730 1.00 46.62 294 GLY A C 1
ATOM 2386 O O . GLY A 1 294 ? 27.184 16.138 5.737 1.00 46.62 294 GLY A O 1
ATOM 2387 N N . GLY A 1 295 ? 25.478 15.329 4.551 1.00 46.75 295 GLY A N 1
ATOM 2388 C CA . GLY A 1 295 ? 25.188 14.241 5.490 1.00 46.75 295 GLY A CA 1
ATOM 2389 C C . GLY A 1 295 ? 24.596 14.731 6.815 1.00 46.75 295 GLY A C 1
ATOM 2390 O O . GLY A 1 295 ? 24.275 15.904 6.975 1.00 46.75 295 GLY A O 1
ATOM 2391 N N . ARG A 1 296 ? 24.459 13.829 7.799 1.00 45.25 296 ARG A N 1
ATOM 2392 C CA . ARG A 1 296 ? 23.865 14.118 9.128 1.00 45.25 296 ARG A CA 1
ATOM 2393 C C . ARG A 1 296 ? 24.525 15.289 9.887 1.00 45.25 296 ARG A C 1
ATOM 2395 O O . ARG A 1 296 ? 23.971 15.708 10.905 1.00 45.25 296 ARG A O 1
ATOM 2402 N N . HIS A 1 297 ? 25.674 15.792 9.423 1.00 41.94 297 HIS A N 1
ATOM 2403 C CA . HIS A 1 297 ? 26.549 16.708 10.154 1.00 41.94 297 HIS A CA 1
ATOM 2404 C C . HIS A 1 297 ? 26.918 18.018 9.431 1.00 41.94 297 HIS A C 1
ATOM 2406 O O . HIS A 1 297 ? 27.463 18.892 10.099 1.00 41.94 297 HIS A O 1
ATOM 2412 N N . GLN A 1 298 ? 26.579 18.233 8.150 1.00 42.78 298 GLN A N 1
ATOM 2413 C CA . GLN A 1 298 ? 26.779 19.546 7.511 1.00 42.78 298 GLN A CA 1
ATOM 2414 C C . GLN A 1 298 ? 25.448 20.286 7.350 1.00 42.78 298 GLN A C 1
ATOM 2416 O O . GLN A 1 298 ? 24.521 19.839 6.677 1.00 42.78 298 GLN A O 1
ATOM 2421 N N . ALA A 1 299 ? 25.358 21.450 7.987 1.00 43.03 299 ALA A N 1
ATOM 2422 C CA . ALA A 1 299 ? 24.163 22.270 8.009 1.00 43.03 299 ALA A CA 1
ATOM 2423 C C . ALA A 1 299 ? 23.980 23.036 6.689 1.00 43.03 299 ALA A C 1
ATOM 2425 O O . ALA A 1 299 ? 24.499 24.139 6.527 1.00 43.03 299 ALA A O 1
ATOM 2426 N N . LEU A 1 300 ? 23.148 22.526 5.779 1.00 39.25 300 LEU A N 1
ATOM 2427 C CA . LEU A 1 300 ? 22.418 23.432 4.892 1.00 39.25 300 LEU A CA 1
ATOM 2428 C C . LEU A 1 300 ? 21.499 24.292 5.760 1.00 39.25 300 LEU A C 1
ATOM 2430 O O . LEU A 1 300 ? 20.550 23.778 6.348 1.00 39.25 300 LEU A O 1
ATOM 2434 N N . GLY A 1 301 ? 21.843 25.580 5.876 1.00 50.16 301 GLY A N 1
ATOM 2435 C CA . GLY A 1 301 ? 21.078 26.640 6.535 1.00 50.16 301 GLY A CA 1
ATOM 2436 C C . GLY A 1 301 ? 20.307 26.182 7.774 1.00 50.16 301 GLY A C 1
ATOM 2437 O O . GLY A 1 301 ? 19.139 25.817 7.658 1.00 50.16 301 GLY A O 1
ATOM 2438 N N . ILE A 1 302 ? 20.939 26.253 8.953 1.00 59.81 302 ILE A N 1
ATOM 2439 C CA . ILE A 1 302 ? 20.429 25.855 10.287 1.00 59.81 302 ILE A CA 1
ATOM 2440 C C . ILE A 1 302 ? 18.907 26.070 10.459 1.00 59.81 302 ILE A C 1
ATOM 2442 O O . ILE A 1 302 ? 18.217 25.204 10.992 1.00 59.81 302 ILE A O 1
ATOM 2446 N N . LYS A 1 303 ? 18.361 27.171 9.925 1.00 60.31 303 LYS A N 1
ATOM 2447 C CA . LYS A 1 303 ? 16.931 27.515 9.954 1.00 60.31 303 LYS A CA 1
ATOM 2448 C C . LYS A 1 303 ? 16.013 26.555 9.179 1.00 60.31 303 LYS A C 1
ATOM 2450 O O . LYS A 1 303 ? 14.999 26.144 9.731 1.00 60.31 303 LYS A O 1
ATOM 2455 N N . MET A 1 304 ? 16.334 26.168 7.939 1.00 58.19 304 MET A N 1
ATOM 2456 C CA . MET A 1 304 ? 15.486 25.256 7.146 1.00 58.19 304 MET A CA 1
ATOM 2457 C C . MET A 1 304 ? 15.513 23.843 7.737 1.00 58.19 304 MET A C 1
ATOM 2459 O O . MET A 1 304 ? 14.475 23.200 7.884 1.00 58.19 304 MET A O 1
ATOM 2463 N N . HIS A 1 305 ? 16.694 23.391 8.169 1.00 64.75 305 HIS A N 1
ATOM 2464 C CA . HIS A 1 305 ? 16.852 22.104 8.835 1.00 64.75 305 HIS A CA 1
ATOM 2465 C C . HIS A 1 305 ? 16.055 22.037 10.153 1.00 64.75 305 HIS A C 1
ATOM 2467 O O . HIS A 1 305 ? 15.395 21.031 10.433 1.00 64.75 305 HIS A O 1
ATOM 2473 N N . GLN A 1 306 ? 16.103 23.094 10.970 1.00 69.00 306 GLN A N 1
ATOM 2474 C CA . GLN A 1 306 ? 15.305 23.200 12.195 1.00 69.00 306 GLN A CA 1
ATOM 2475 C C . GLN A 1 306 ? 13.806 23.281 11.890 1.00 69.00 306 GLN A C 1
ATOM 2477 O O . GLN A 1 306 ? 13.020 22.621 12.562 1.00 69.00 306 GLN A O 1
ATOM 2482 N N . HIS A 1 307 ? 13.405 24.019 10.852 1.00 71.44 307 HIS A N 1
ATOM 2483 C CA . HIS A 1 307 ? 12.002 24.156 10.464 1.00 71.44 307 HIS A CA 1
ATOM 2484 C C . HIS A 1 307 ? 11.388 22.829 9.993 1.00 71.44 307 HIS A C 1
ATOM 2486 O O . HIS A 1 307 ? 10.284 22.476 10.414 1.00 71.44 307 HIS A O 1
ATOM 2492 N N . ILE A 1 308 ? 12.120 22.050 9.189 1.00 67.06 308 ILE A N 1
ATOM 2493 C CA . ILE A 1 308 ? 11.693 20.711 8.757 1.00 67.06 308 ILE A CA 1
ATOM 2494 C C . ILE A 1 308 ? 11.627 19.761 9.961 1.00 67.06 308 ILE A C 1
ATOM 2496 O O . ILE A 1 308 ? 10.600 19.117 10.160 1.00 67.06 308 ILE A O 1
ATOM 2500 N N . ARG A 1 309 ? 12.656 19.728 10.828 1.00 73.38 309 ARG A N 1
ATOM 2501 C CA . ARG A 1 309 ? 12.622 18.924 12.070 1.00 73.38 309 ARG A CA 1
ATOM 2502 C C . ARG A 1 309 ? 11.431 19.284 12.961 1.00 73.38 309 ARG A C 1
ATOM 2504 O O . ARG A 1 309 ? 10.780 18.387 13.488 1.00 73.38 309 ARG A O 1
ATOM 2511 N N . HIS A 1 310 ? 11.130 20.572 13.115 1.00 77.81 310 HIS A N 1
ATOM 2512 C CA . HIS A 1 310 ? 9.997 21.050 13.910 1.00 77.81 310 HIS A CA 1
ATOM 2513 C C . HIS A 1 310 ? 8.657 20.633 13.306 1.00 77.81 310 HIS A C 1
ATOM 2515 O O . HIS A 1 310 ? 7.776 20.153 14.014 1.00 77.81 310 HIS A O 1
ATOM 2521 N N . THR A 1 311 ? 8.513 20.764 11.988 1.00 76.06 311 THR A N 1
ATOM 2522 C CA . THR A 1 311 ? 7.299 20.362 11.262 1.00 76.06 311 THR A CA 1
ATOM 2523 C C . THR A 1 311 ? 7.054 18.860 11.377 1.00 76.06 311 THR A C 1
ATOM 2525 O O . THR A 1 311 ? 5.934 18.442 11.669 1.00 76.06 311 THR A O 1
ATOM 2528 N N . ILE A 1 312 ? 8.109 18.058 11.231 1.00 73.25 312 ILE A N 1
ATOM 2529 C CA . ILE A 1 312 ? 8.072 16.609 11.440 1.00 73.25 312 ILE A CA 1
ATOM 2530 C C . ILE A 1 312 ? 7.669 16.295 12.884 1.00 73.25 312 ILE A C 1
ATOM 2532 O O . ILE A 1 312 ? 6.705 15.564 13.096 1.00 73.25 312 ILE A O 1
ATOM 2536 N N . SER A 1 313 ? 8.349 16.886 13.874 1.00 76.88 313 SER A N 1
ATOM 2537 C CA . SER A 1 313 ? 8.072 16.665 15.301 1.00 76.88 313 SER A CA 1
ATOM 2538 C C . SER A 1 313 ? 6.616 16.975 15.663 1.00 76.88 313 SER A C 1
ATOM 2540 O O . SER A 1 313 ? 5.979 16.210 16.378 1.00 76.88 313 SER A O 1
ATOM 2542 N N . LYS A 1 314 ? 6.034 18.033 15.084 1.00 81.12 314 LYS A N 1
ATOM 2543 C CA . LYS A 1 314 ? 4.612 18.368 15.260 1.00 81.12 314 LYS A CA 1
ATOM 2544 C C . LYS A 1 314 ? 3.650 17.332 14.672 1.00 81.12 314 LYS A C 1
ATOM 2546 O O . LYS A 1 314 ? 2.539 17.187 15.173 1.00 81.12 314 LYS A O 1
ATOM 2551 N N . ARG A 1 315 ? 4.032 16.638 13.597 1.00 78.00 315 ARG A N 1
ATOM 2552 C CA . ARG A 1 315 ? 3.171 15.667 12.897 1.00 78.00 315 ARG A CA 1
ATOM 2553 C C . ARG A 1 315 ? 3.308 14.244 13.439 1.00 78.00 315 ARG A C 1
ATOM 2555 O O . ARG A 1 315 ? 2.367 13.463 13.292 1.00 78.00 315 ARG A O 1
ATOM 2562 N N . THR A 1 316 ? 4.433 13.909 14.072 1.00 81.38 316 THR A N 1
ATOM 2563 C CA . THR A 1 316 ? 4.694 12.575 14.635 1.00 81.38 316 THR A CA 1
ATOM 2564 C C . THR A 1 316 ? 3.598 12.109 15.606 1.00 81.38 316 THR A C 1
ATOM 2566 O O . THR A 1 316 ? 3.064 11.027 15.367 1.00 81.38 316 THR A O 1
ATOM 2569 N N . PRO A 1 317 ? 3.134 12.903 16.597 1.00 86.00 317 PRO A N 1
ATOM 2570 C CA . PRO A 1 317 ? 2.128 12.443 17.561 1.00 86.00 317 PRO A CA 1
ATOM 2571 C C . PRO A 1 317 ? 0.810 11.996 16.917 1.00 86.00 317 PRO A C 1
ATOM 2573 O O . PRO A 1 317 ? 0.197 11.017 17.344 1.00 86.00 317 PRO A O 1
ATOM 2576 N N . ALA A 1 318 ? 0.377 12.677 15.851 1.00 85.00 318 ALA A N 1
ATOM 2577 C CA . ALA A 1 318 ? -0.841 12.320 15.127 1.00 85.00 318 ALA A CA 1
ATOM 2578 C C . ALA A 1 318 ? -0.699 10.988 14.370 1.00 85.00 318 ALA A C 1
ATOM 2580 O O . ALA A 1 318 ? -1.673 10.244 14.235 1.00 85.00 318 ALA A O 1
ATOM 2581 N N . LEU A 1 319 ? 0.503 10.683 13.872 1.00 86.88 319 LEU A N 1
ATOM 2582 C CA . LEU A 1 319 ? 0.809 9.400 13.243 1.00 86.88 319 LEU A CA 1
ATOM 2583 C C . LEU A 1 319 ? 0.899 8.280 14.285 1.00 86.88 319 LEU A C 1
ATOM 2585 O O . LEU A 1 319 ? 0.265 7.247 14.100 1.00 86.88 319 LEU A O 1
ATOM 2589 N N . GLU A 1 320 ? 1.599 8.501 15.397 1.00 88.75 320 GLU A N 1
ATOM 2590 C CA . GLU A 1 320 ? 1.693 7.526 16.493 1.00 88.75 320 GLU A CA 1
ATOM 2591 C C . GLU A 1 320 ? 0.314 7.203 17.078 1.00 88.75 320 GLU A C 1
ATOM 2593 O O . GLU A 1 320 ? -0.001 6.045 17.339 1.00 88.75 320 GLU A O 1
ATOM 2598 N N . THR A 1 321 ? -0.550 8.212 17.224 1.00 87.25 321 THR A N 1
ATOM 2599 C CA . THR A 1 321 ? -1.939 8.021 17.666 1.00 87.25 321 THR A CA 1
ATOM 2600 C C . THR A 1 321 ? -2.726 7.162 16.679 1.00 87.25 321 THR A C 1
ATOM 2602 O O . THR A 1 321 ? -3.456 6.261 17.092 1.00 87.25 321 THR A O 1
ATOM 2605 N N . ALA A 1 322 ? -2.558 7.395 15.373 1.00 88.88 322 ALA A N 1
ATOM 2606 C CA . ALA A 1 322 ? -3.201 6.575 14.351 1.00 88.88 322 ALA A CA 1
ATOM 2607 C C . ALA A 1 322 ? -2.701 5.121 14.389 1.00 88.88 322 ALA A C 1
ATOM 2609 O O . ALA A 1 322 ? -3.518 4.208 14.303 1.00 88.88 322 ALA A O 1
ATOM 2610 N N . VAL A 1 323 ? -1.396 4.899 14.584 1.00 91.75 323 VAL A N 1
ATOM 2611 C CA . VAL A 1 323 ? -0.810 3.555 14.732 1.00 91.75 323 VAL A CA 1
ATOM 2612 C C . VAL A 1 323 ? -1.326 2.851 15.986 1.00 91.75 323 VAL A C 1
ATOM 2614 O O . VAL A 1 323 ? -1.747 1.701 15.909 1.00 91.75 323 VAL A O 1
ATOM 2617 N N . LYS A 1 324 ? -1.380 3.539 17.131 1.00 90.88 324 LYS A N 1
ATOM 2618 C CA . LYS A 1 324 ? -1.956 2.983 18.366 1.00 90.88 324 LYS A CA 1
ATOM 2619 C C . LYS A 1 324 ? -3.412 2.562 18.169 1.00 90.88 324 LYS A C 1
ATOM 2621 O O . LYS A 1 324 ? -3.788 1.471 18.586 1.00 90.88 324 LYS A O 1
ATOM 2626 N N . ARG A 1 325 ? -4.214 3.389 17.488 1.00 88.88 325 ARG A N 1
ATOM 2627 C CA . ARG A 1 325 ? -5.594 3.038 17.125 1.00 88.88 325 ARG A CA 1
ATOM 2628 C C . ARG A 1 325 ? -5.644 1.809 16.221 1.00 88.88 325 ARG A C 1
ATOM 2630 O O . ARG A 1 325 ? -6.453 0.926 16.467 1.00 88.88 325 ARG A O 1
ATOM 2637 N N . PHE A 1 326 ? -4.788 1.745 15.204 1.00 91.75 326 PHE A N 1
ATOM 2638 C CA . PHE A 1 326 ? -4.708 0.588 14.315 1.00 91.75 326 PHE A CA 1
ATOM 2639 C C . PHE A 1 326 ? -4.406 -0.693 15.098 1.00 91.75 326 PHE A C 1
ATOM 2641 O O . PHE A 1 326 ? -5.129 -1.668 14.950 1.00 91.75 326 PHE A O 1
ATOM 2648 N N . ASN A 1 327 ? -3.438 -0.661 16.015 1.00 94.06 327 ASN A N 1
ATOM 2649 C CA . ASN A 1 327 ? -3.102 -1.819 16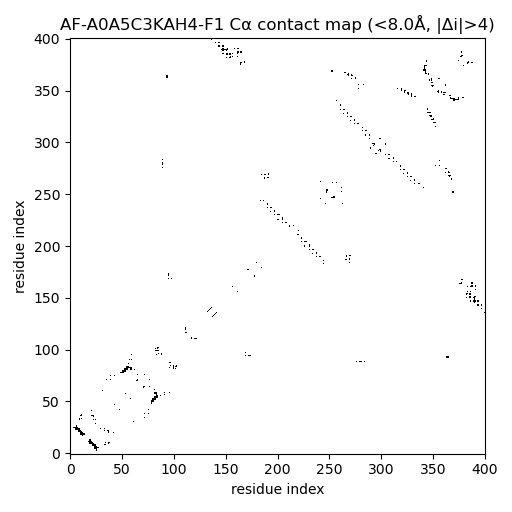.845 1.00 94.06 327 ASN A CA 1
ATOM 2650 C C . ASN A 1 327 ? -4.253 -2.235 17.773 1.00 94.06 327 ASN A C 1
ATOM 2652 O O . ASN A 1 327 ? -4.503 -3.429 17.927 1.00 94.06 327 ASN A O 1
ATOM 2656 N N . ARG A 1 328 ? -4.983 -1.269 18.353 1.00 91.75 328 ARG A N 1
ATOM 2657 C CA . ARG A 1 328 ? -6.204 -1.542 19.132 1.00 91.75 328 ARG A CA 1
ATOM 2658 C C . ARG A 1 328 ? -7.249 -2.253 18.269 1.00 91.75 328 ARG A C 1
ATOM 2660 O O . ARG A 1 328 ? -7.766 -3.293 18.659 1.00 91.75 328 ARG A O 1
ATOM 2667 N N . TYR A 1 329 ? -7.499 -1.743 17.067 1.00 90.56 329 TYR A N 1
ATOM 2668 C CA . TYR A 1 329 ? -8.457 -2.344 16.143 1.00 90.56 329 TYR A CA 1
ATOM 2669 C C . TYR A 1 329 ? -8.021 -3.718 15.629 1.00 90.56 329 TYR A C 1
ATOM 2671 O O . TYR A 1 329 ? -8.891 -4.556 15.409 1.00 90.56 329 TYR A O 1
ATOM 2679 N N . CYS A 1 330 ? -6.717 -3.987 15.482 1.00 93.06 330 CYS A N 1
ATOM 2680 C CA . CYS A 1 330 ? -6.219 -5.338 15.210 1.00 93.06 330 CYS A CA 1
ATOM 2681 C C . CYS A 1 330 ? -6.585 -6.304 16.345 1.00 93.06 330 CYS A C 1
ATOM 2683 O O . CYS A 1 330 ? -7.036 -7.412 16.068 1.00 93.06 330 CYS A O 1
ATOM 2685 N N . ALA A 1 331 ? -6.437 -5.886 17.607 1.00 93.12 331 ALA A N 1
ATOM 2686 C CA . ALA A 1 331 ? -6.791 -6.713 18.761 1.00 93.12 331 ALA A CA 1
ATOM 2687 C C . ALA A 1 331 ? -8.306 -6.975 18.845 1.00 93.12 331 ALA A C 1
ATOM 2689 O O . ALA A 1 331 ? -8.723 -8.115 19.030 1.00 93.12 331 ALA A O 1
ATOM 2690 N N . GLU A 1 332 ? -9.133 -5.946 18.638 1.00 90.88 332 GLU A N 1
ATOM 2691 C CA . GLU A 1 332 ? -10.596 -6.087 18.573 1.00 90.88 332 GLU A CA 1
ATOM 2692 C C . GLU A 1 332 ? -11.028 -7.016 17.428 1.00 90.88 332 GLU A C 1
ATOM 2694 O O . GLU A 1 332 ? -11.888 -7.877 17.607 1.00 90.88 332 GLU A O 1
ATOM 2699 N N . LEU A 1 333 ? -10.410 -6.873 16.251 1.00 91.38 333 LEU A N 1
ATOM 2700 C CA . LEU A 1 333 ? -10.682 -7.727 15.097 1.00 91.38 333 LEU A CA 1
ATOM 2701 C C . LEU A 1 333 ? -10.300 -9.186 15.382 1.00 91.38 333 LEU A C 1
ATOM 2703 O O . LEU A 1 333 ? -11.070 -10.085 15.053 1.00 91.38 333 LEU A O 1
ATOM 2707 N N . ALA A 1 334 ? -9.152 -9.415 16.025 1.00 91.62 334 ALA A N 1
ATOM 2708 C CA . ALA A 1 334 ? -8.704 -10.743 16.431 1.00 91.62 334 ALA A CA 1
ATOM 2709 C C . ALA A 1 334 ? -9.651 -11.390 17.455 1.00 91.62 334 ALA A C 1
ATOM 2711 O O . ALA A 1 334 ? -9.893 -12.590 17.376 1.00 91.62 334 ALA A O 1
ATOM 2712 N N . ALA A 1 335 ? -10.235 -10.606 18.367 1.00 92.88 335 ALA A N 1
ATOM 2713 C CA . ALA A 1 335 ? -11.205 -11.100 19.345 1.00 92.88 335 ALA A CA 1
ATOM 2714 C C . ALA A 1 335 ? -12.535 -11.547 18.709 1.00 92.88 335 ALA A C 1
ATOM 2716 O O . ALA A 1 335 ? -13.188 -12.451 19.222 1.00 92.88 335 ALA A O 1
ATOM 2717 N N . MET A 1 336 ? -12.936 -10.931 17.592 1.00 91.19 336 MET A N 1
ATOM 2718 C CA . MET A 1 336 ? -14.146 -11.305 16.845 1.00 91.19 336 MET A CA 1
ATOM 2719 C C . MET A 1 336 ? -13.903 -12.413 15.809 1.00 91.19 336 MET A C 1
ATOM 2721 O O . MET A 1 336 ? -14.861 -12.978 15.287 1.00 91.19 336 MET A O 1
ATOM 2725 N N . HIS A 1 337 ? -12.644 -12.693 15.470 1.00 90.19 337 HIS A N 1
ATOM 2726 C CA . HIS A 1 337 ? -12.269 -13.562 14.361 1.00 90.19 337 HIS A CA 1
ATOM 2727 C C . HIS A 1 337 ? -12.638 -15.030 14.589 1.00 90.19 337 HIS A C 1
ATOM 2729 O O . HIS A 1 337 ? -12.392 -15.593 15.656 1.00 90.19 337 HIS A O 1
ATOM 2735 N N . ARG A 1 338 ? -13.142 -15.684 13.537 1.00 87.44 338 ARG A N 1
ATOM 2736 C CA . ARG A 1 338 ? -13.371 -17.132 13.503 1.00 87.44 338 ARG A CA 1
ATOM 2737 C C . ARG A 1 338 ? -12.482 -17.773 12.435 1.00 87.44 338 ARG A C 1
ATOM 2739 O O . ARG A 1 338 ? -12.498 -17.290 11.306 1.00 87.44 338 ARG A O 1
ATOM 2746 N N . PRO A 1 339 ? -11.755 -18.867 12.742 1.00 83.12 339 PRO A N 1
ATOM 2747 C CA . PRO A 1 339 ? -10.884 -19.543 11.773 1.00 83.12 339 PRO A CA 1
ATOM 2748 C C . PRO A 1 339 ? -11.582 -19.919 10.459 1.00 83.12 339 PRO A C 1
ATOM 2750 O O . PRO A 1 339 ? -10.984 -19.807 9.398 1.00 83.12 339 PRO A O 1
ATOM 2753 N N . GLU A 1 340 ? -12.868 -20.274 10.528 1.00 84.06 340 GLU A N 1
ATOM 2754 C CA . GLU A 1 340 ? -13.726 -20.635 9.387 1.00 84.06 340 GLU A CA 1
ATOM 2755 C C . GLU A 1 340 ? -13.861 -19.531 8.330 1.00 84.06 340 GLU A C 1
ATOM 2757 O O . GLU A 1 340 ? -14.225 -19.802 7.188 1.00 84.06 340 GLU A O 1
ATOM 2762 N N . TRP A 1 341 ? -13.592 -18.275 8.694 1.00 84.94 341 TRP A N 1
ATOM 2763 C CA . TRP A 1 341 ? -13.683 -17.157 7.763 1.00 84.94 341 TRP A CA 1
ATOM 2764 C C . TRP A 1 341 ? -12.523 -17.114 6.772 1.00 84.94 341 TRP A C 1
ATOM 2766 O O . TRP A 1 341 ? -12.638 -16.415 5.769 1.00 84.94 341 TRP A O 1
ATOM 2776 N N . ASN A 1 342 ? -11.428 -17.849 7.013 1.00 83.50 342 ASN A N 1
ATOM 2777 C CA . ASN A 1 342 ? -10.267 -17.915 6.120 1.00 83.50 342 ASN A CA 1
ATOM 2778 C C . ASN A 1 342 ? -9.731 -16.529 5.699 1.00 83.50 342 ASN A C 1
ATOM 2780 O O . ASN A 1 342 ? -9.270 -16.343 4.569 1.00 83.50 342 ASN A O 1
ATOM 2784 N N . ILE A 1 343 ? -9.799 -15.543 6.601 1.00 83.19 343 ILE A N 1
ATOM 2785 C CA . ILE A 1 343 ? -9.260 -14.193 6.401 1.00 83.19 343 ILE A CA 1
ATOM 2786 C C . ILE A 1 343 ? -8.038 -14.033 7.311 1.00 83.19 343 ILE A C 1
ATOM 2788 O O . ILE A 1 343 ? -8.167 -14.170 8.525 1.00 83.19 343 ILE A O 1
ATOM 2792 N N . PRO A 1 344 ? -6.847 -13.727 6.772 1.00 84.88 344 PRO A N 1
ATOM 2793 C CA . PRO A 1 344 ? -5.666 -13.515 7.595 1.00 84.88 344 PRO A CA 1
ATOM 2794 C C . PRO A 1 344 ? -5.825 -12.260 8.447 1.00 84.88 344 PRO A C 1
ATOM 2796 O O . PRO A 1 344 ? -6.263 -11.204 7.977 1.00 84.88 344 PRO A O 1
ATOM 2799 N N . LEU A 1 345 ? -5.420 -12.375 9.708 1.00 87.38 345 LEU A N 1
ATOM 2800 C CA . LEU A 1 345 ? -5.433 -11.251 10.623 1.00 87.38 345 LEU A CA 1
ATOM 2801 C C . LEU A 1 345 ? -4.242 -10.319 10.352 1.00 87.38 345 LEU A C 1
ATOM 2803 O O . LEU A 1 345 ? -3.113 -10.780 10.193 1.00 87.38 345 LEU A O 1
ATOM 2807 N N . PRO A 1 346 ? -4.467 -9.000 10.310 1.00 88.06 346 PRO A N 1
ATOM 2808 C CA . PRO A 1 346 ? -3.400 -8.027 10.142 1.00 88.06 346 PRO A CA 1
ATOM 2809 C C . PRO A 1 346 ? -2.540 -7.902 11.403 1.00 88.06 346 PRO A C 1
ATOM 2811 O O . PRO A 1 346 ? -3.043 -7.816 12.523 1.00 88.06 346 PRO A O 1
ATOM 2814 N N . GLU A 1 347 ? -1.230 -7.804 11.197 1.00 88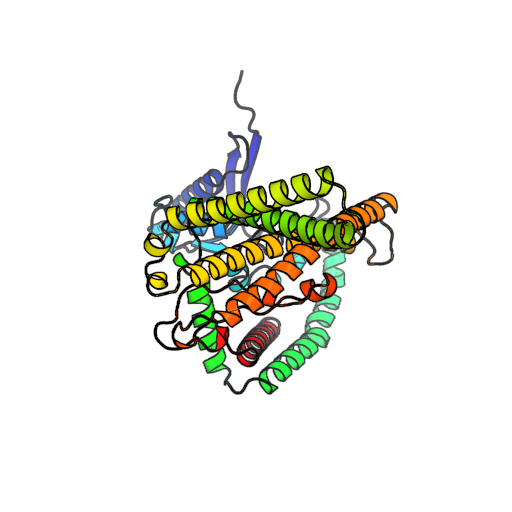.38 347 GLU A N 1
ATOM 2815 C CA . GLU A 1 347 ? -0.247 -7.635 12.268 1.00 88.38 347 GLU A CA 1
ATOM 2816 C C . GLU A 1 347 ? -0.210 -6.184 12.790 1.00 88.38 347 GLU A C 1
ATOM 2818 O O . GLU A 1 347 ? -0.397 -5.239 12.010 1.00 88.38 347 GLU A O 1
ATOM 2823 N N . PRO A 1 348 ? 0.027 -5.975 14.099 1.00 92.00 348 PRO A N 1
ATOM 2824 C CA . PRO A 1 348 ? 0.201 -4.645 14.673 1.00 92.00 348 PRO A CA 1
ATOM 2825 C C . PRO A 1 348 ? 1.493 -3.984 14.173 1.00 92.00 348 PRO A C 1
ATOM 2827 O O . PRO A 1 348 ? 2.498 -4.644 13.929 1.00 92.00 348 PRO A O 1
ATOM 2830 N N . LEU A 1 349 ? 1.479 -2.656 14.071 1.00 91.94 349 LEU A N 1
ATOM 2831 C CA . LEU A 1 349 ? 2.613 -1.853 13.613 1.00 91.94 349 LEU A CA 1
ATOM 2832 C C . LEU A 1 349 ? 3.412 -1.266 14.791 1.00 91.94 349 LEU A C 1
ATOM 2834 O O . LEU A 1 349 ? 2.825 -0.929 15.828 1.00 91.94 349 LEU A O 1
ATOM 2838 N N . PRO A 1 350 ? 4.728 -1.032 14.640 1.00 90.31 350 PRO A N 1
ATOM 2839 C CA . PRO A 1 350 ? 5.515 -0.331 15.649 1.00 90.31 350 PRO A CA 1
ATOM 2840 C C . PRO A 1 350 ? 5.006 1.096 15.877 1.00 90.31 350 PRO A C 1
ATOM 2842 O O . PRO A 1 350 ? 4.865 1.883 14.942 1.00 90.31 350 PRO A O 1
ATOM 2845 N N . ALA A 1 351 ? 4.764 1.462 17.138 1.00 83.75 351 ALA A N 1
ATOM 2846 C CA . ALA A 1 351 ? 4.234 2.784 17.477 1.00 83.75 351 ALA A CA 1
ATOM 2847 C C . ALA A 1 351 ? 5.241 3.921 17.235 1.00 83.75 351 ALA A C 1
ATOM 2849 O O . ALA A 1 351 ? 4.827 5.053 17.006 1.00 83.75 351 ALA A O 1
ATOM 2850 N N . LYS A 1 352 ? 6.548 3.636 17.290 1.00 82.62 352 LYS A N 1
ATOM 2851 C CA . LYS A 1 352 ? 7.611 4.627 17.090 1.00 82.62 352 LYS A CA 1
ATOM 2852 C C . LYS A 1 352 ? 7.930 4.782 15.607 1.00 82.62 352 LYS A C 1
ATOM 2854 O O . LYS A 1 352 ? 8.169 3.801 14.909 1.00 82.62 352 LYS A O 1
ATOM 2859 N N . LEU A 1 353 ? 8.048 6.028 15.146 1.00 77.12 353 LEU A N 1
ATOM 2860 C CA . LEU A 1 353 ? 8.304 6.341 13.733 1.00 77.12 353 LEU A CA 1
ATOM 2861 C C . LEU A 1 353 ? 9.609 5.734 13.181 1.00 77.12 353 LEU A C 1
ATOM 2863 O O . LEU A 1 353 ? 9.660 5.355 12.013 1.00 77.12 353 LEU A O 1
ATOM 2867 N N . GLY A 1 354 ? 10.663 5.664 14.001 1.00 75.69 354 GLY A N 1
ATOM 2868 C CA . GLY A 1 354 ? 11.956 5.103 13.590 1.00 75.69 354 GLY A CA 1
ATOM 2869 C C . GLY A 1 354 ? 11.877 3.613 13.261 1.00 75.69 354 GLY A C 1
ATOM 2870 O O . GLY A 1 354 ? 12.437 3.184 12.255 1.00 75.69 354 GLY A O 1
ATOM 2871 N N . ASP A 1 355 ? 11.125 2.866 14.066 1.00 83.62 355 ASP A N 1
ATOM 2872 C CA . ASP A 1 355 ? 10.918 1.428 13.888 1.00 83.62 355 ASP A CA 1
ATOM 2873 C C . ASP A 1 355 ? 9.926 1.179 12.744 1.00 83.62 355 ASP A C 1
ATOM 2875 O O . ASP A 1 355 ? 10.189 0.378 11.852 1.00 83.62 355 ASP A O 1
ATOM 2879 N N . LEU A 1 356 ? 8.850 1.976 12.690 1.00 84.50 356 LEU A N 1
ATOM 2880 C CA . LEU A 1 356 ? 7.840 1.935 11.630 1.00 84.50 356 LEU A CA 1
ATOM 2881 C C . LEU A 1 356 ? 8.438 2.122 10.228 1.00 84.50 356 LEU A C 1
ATOM 2883 O O . LEU A 1 356 ? 7.933 1.561 9.263 1.00 84.50 356 LEU A O 1
ATOM 2887 N N . ARG A 1 357 ? 9.515 2.910 10.100 1.00 79.62 357 ARG A N 1
ATOM 2888 C CA . ARG A 1 357 ? 10.201 3.152 8.820 1.00 79.62 357 ARG A CA 1
ATOM 2889 C C . ARG A 1 357 ? 10.699 1.867 8.162 1.00 79.62 357 ARG A C 1
ATOM 2891 O O . ARG A 1 357 ? 10.672 1.774 6.938 1.00 79.62 357 ARG A O 1
ATOM 2898 N N . ASN A 1 358 ? 11.229 0.951 8.964 1.00 76.44 358 ASN A N 1
ATOM 2899 C CA . ASN A 1 358 ? 11.862 -0.275 8.482 1.00 76.44 358 ASN A CA 1
ATOM 2900 C C . ASN A 1 358 ? 10.938 -1.486 8.629 1.00 76.44 358 ASN A C 1
ATOM 2902 O O . ASN A 1 358 ? 11.327 -2.595 8.270 1.00 76.44 358 ASN A O 1
ATOM 2906 N N . ASP A 1 359 ? 9.735 -1.271 9.160 1.00 82.62 359 ASP A N 1
ATOM 2907 C CA . ASP A 1 359 ? 8.747 -2.312 9.338 1.00 82.62 359 ASP A CA 1
ATOM 2908 C C . ASP A 1 359 ? 8.123 -2.688 7.984 1.00 82.62 359 ASP A C 1
ATOM 2910 O O . ASP A 1 359 ? 7.550 -1.829 7.301 1.00 82.62 359 ASP A O 1
ATOM 2914 N N . PRO A 1 360 ? 8.214 -3.960 7.567 1.00 75.69 360 PRO A N 1
ATOM 2915 C CA . PRO A 1 360 ? 7.641 -4.396 6.300 1.00 75.69 360 PRO A CA 1
ATOM 2916 C C . PRO A 1 360 ? 6.108 -4.306 6.284 1.00 75.69 360 PRO A C 1
ATOM 2918 O O . PRO A 1 360 ? 5.508 -4.036 5.239 1.00 75.69 360 PRO A O 1
ATOM 2921 N N . GLY A 1 361 ? 5.471 -4.467 7.446 1.00 81.69 361 GLY A N 1
ATOM 2922 C CA . GLY A 1 361 ? 4.025 -4.429 7.610 1.00 81.69 361 GLY A CA 1
ATOM 2923 C C . GLY A 1 361 ? 3.415 -3.066 7.282 1.00 81.69 361 GLY A C 1
ATOM 2924 O O . GLY A 1 361 ? 2.240 -3.013 6.911 1.00 81.69 361 GLY A O 1
ATOM 2925 N N . LEU A 1 362 ? 4.185 -1.968 7.339 1.00 83.62 362 LEU A N 1
ATOM 2926 C CA . LEU A 1 362 ? 3.721 -0.624 6.959 1.00 83.62 362 LEU A CA 1
ATOM 2927 C C . LEU A 1 362 ? 3.203 -0.580 5.512 1.00 83.62 362 LEU A C 1
ATOM 2929 O O . LEU A 1 362 ? 2.198 0.081 5.214 1.00 83.62 362 LEU A O 1
ATOM 2933 N N . LEU A 1 363 ? 3.908 -1.248 4.599 1.00 76.75 363 LEU A N 1
ATOM 2934 C CA . LEU A 1 363 ? 3.626 -1.194 3.166 1.00 76.75 363 LEU A CA 1
ATOM 2935 C C . LEU A 1 363 ? 2.668 -2.297 2.703 1.00 76.75 363 LEU A C 1
ATOM 2937 O O . LEU A 1 363 ? 1.955 -2.089 1.724 1.00 76.75 363 LEU A O 1
ATOM 2941 N N . GLU A 1 364 ? 2.561 -3.397 3.447 1.00 76.81 364 GLU A N 1
ATOM 2942 C CA . GLU A 1 364 ? 1.617 -4.485 3.172 1.00 76.81 364 GLU A CA 1
ATOM 2943 C C . GLU A 1 364 ? 0.157 -4.025 3.336 1.00 76.81 364 GLU A C 1
ATOM 2945 O O . GLU A 1 364 ? -0.189 -3.298 4.275 1.00 76.81 364 GLU A O 1
ATOM 2950 N N . ASP A 1 365 ? -0.730 -4.423 2.424 1.00 75.12 365 ASP A N 1
ATOM 2951 C CA . ASP A 1 365 ? -2.166 -4.127 2.514 1.00 75.12 365 ASP A CA 1
ATOM 2952 C C . ASP A 1 365 ? -2.887 -5.028 3.528 1.00 75.12 365 ASP A C 1
ATOM 2954 O O . ASP A 1 365 ? -2.435 -6.125 3.837 1.00 75.12 365 ASP A O 1
ATOM 2958 N N . VAL A 1 366 ? -4.013 -4.546 4.072 1.00 81.25 366 VAL A N 1
ATOM 2959 C CA . VAL A 1 366 ? -4.930 -5.403 4.843 1.00 81.25 366 VAL A CA 1
ATOM 2960 C C . VAL A 1 366 ? -5.742 -6.221 3.852 1.00 81.25 366 VAL A C 1
ATOM 2962 O O . VAL A 1 366 ? -6.436 -5.652 3.002 1.00 81.25 366 VAL A O 1
ATOM 2965 N N . TRP A 1 367 ? -5.640 -7.538 3.971 1.00 80.00 367 TRP A N 1
ATOM 2966 C CA . TRP A 1 367 ? -6.401 -8.480 3.168 1.00 80.00 367 TRP A CA 1
ATOM 2967 C C . TRP A 1 367 ? -7.862 -8.505 3.620 1.00 80.00 367 TRP A C 1
ATOM 2969 O O . TRP A 1 367 ? -8.134 -8.479 4.817 1.00 80.00 367 TRP A O 1
ATOM 2979 N N . ILE A 1 368 ? -8.797 -8.518 2.668 1.00 77.56 368 ILE A N 1
ATOM 2980 C CA . ILE A 1 368 ? -10.235 -8.442 2.977 1.00 77.56 368 ILE A CA 1
ATOM 2981 C C . ILE A 1 368 ? -11.043 -9.619 2.454 1.00 77.56 368 ILE A C 1
ATOM 2983 O O . ILE A 1 368 ? -12.092 -9.894 3.015 1.00 77.56 368 ILE A O 1
ATOM 2987 N N . SER A 1 369 ? -10.570 -10.308 1.417 1.00 76.12 369 SER A N 1
ATOM 2988 C CA . SER A 1 369 ? -11.307 -11.412 0.805 1.00 76.12 369 SER A CA 1
ATOM 2989 C C . SER A 1 369 ? -11.049 -12.730 1.541 1.00 76.12 369 SER A C 1
ATOM 2991 O O . SER A 1 369 ? -9.890 -13.045 1.811 1.00 76.12 369 SER A O 1
ATOM 2993 N N . PRO A 1 370 ? -12.078 -13.530 1.847 1.00 74.44 370 PRO A N 1
ATOM 2994 C CA . PRO A 1 370 ? -11.878 -14.878 2.361 1.00 74.44 370 PRO A CA 1
ATOM 2995 C C . PRO A 1 370 ? -11.165 -15.751 1.322 1.00 74.44 370 PRO A C 1
ATOM 2997 O O . PRO A 1 370 ? -11.406 -15.628 0.119 1.00 74.44 370 PRO A O 1
ATOM 3000 N N . SER A 1 371 ? -10.270 -16.630 1.776 1.00 71.69 371 SER A N 1
ATOM 3001 C CA . SER A 1 371 ? -9.693 -17.657 0.906 1.00 71.69 371 SER A CA 1
ATOM 3002 C C . SER A 1 371 ? -10.663 -18.830 0.751 1.00 71.69 371 SER A C 1
ATOM 3004 O O . SER A 1 371 ? -11.170 -19.363 1.739 1.00 71.69 371 SER A O 1
ATOM 3006 N N . ASN A 1 372 ? -10.883 -19.268 -0.491 1.00 66.88 372 ASN A N 1
ATOM 3007 C CA . ASN A 1 372 ? -11.772 -20.391 -0.811 1.00 66.88 372 ASN A CA 1
ATOM 3008 C C . ASN A 1 372 ? -11.183 -21.768 -0.445 1.00 66.88 372 ASN A C 1
ATOM 3010 O O . ASN A 1 372 ? -11.903 -22.760 -0.513 1.00 66.88 372 ASN A O 1
ATOM 3014 N N . VAL A 1 373 ? -9.889 -21.845 -0.112 1.00 69.19 373 VAL A N 1
ATOM 3015 C CA . VAL A 1 373 ? -9.187 -23.104 0.198 1.00 69.19 373 VAL A CA 1
ATOM 3016 C C . VAL A 1 373 ? -8.459 -22.968 1.535 1.00 69.19 373 VAL A C 1
ATOM 3018 O O . VAL A 1 373 ? -9.033 -23.230 2.585 1.00 69.19 373 VAL A O 1
ATOM 3021 N N . GLU A 1 374 ? -7.220 -22.483 1.494 1.00 73.44 374 GLU A N 1
ATOM 3022 C CA . GLU A 1 374 ? -6.367 -22.189 2.640 1.00 73.44 374 GLU A CA 1
ATOM 3023 C C . GLU A 1 374 ? -5.721 -20.821 2.429 1.00 73.44 374 GLU A C 1
ATOM 3025 O O . GLU A 1 374 ? -5.616 -20.325 1.300 1.00 73.44 374 GLU A O 1
ATOM 3030 N N . ILE A 1 375 ? -5.318 -20.170 3.516 1.00 79.12 375 ILE A N 1
ATOM 3031 C CA . ILE A 1 375 ? -4.621 -18.889 3.429 1.00 79.12 375 ILE A CA 1
ATOM 3032 C C . ILE A 1 375 ? -3.220 -19.160 2.856 1.00 79.12 375 ILE A C 1
ATOM 3034 O O . ILE A 1 375 ? -2.476 -19.936 3.458 1.00 79.12 375 ILE A O 1
ATOM 3038 N N . PRO A 1 376 ? -2.833 -18.535 1.726 1.00 85.06 376 PRO A N 1
ATOM 3039 C CA . PRO A 1 376 ? -1.536 -18.792 1.116 1.00 85.06 376 PRO A CA 1
ATOM 3040 C C . PRO A 1 376 ? -0.373 -18.555 2.096 1.00 85.06 376 PRO A C 1
ATOM 3042 O O . PRO A 1 376 ? -0.381 -17.543 2.807 1.00 85.06 376 PRO A O 1
ATOM 3045 N N . PRO A 1 377 ? 0.660 -19.418 2.112 1.00 88.31 377 PRO A N 1
ATOM 3046 C CA . PRO A 1 377 ? 1.810 -19.261 3.001 1.00 88.31 377 PRO A CA 1
ATOM 3047 C C . PRO A 1 377 ? 2.504 -17.900 2.887 1.00 88.31 377 PRO A C 1
ATOM 3049 O O . PRO A 1 377 ? 2.875 -17.326 3.907 1.00 88.31 377 PRO A O 1
ATOM 3052 N N . TRP A 1 378 ? 2.607 -17.320 1.682 1.00 87.69 378 TRP A N 1
ATOM 3053 C CA . TRP A 1 378 ? 3.172 -15.971 1.502 1.00 87.69 378 TRP A CA 1
ATOM 3054 C C . TRP A 1 378 ? 2.430 -14.872 2.274 1.00 87.69 378 TRP A C 1
ATOM 3056 O O . TRP A 1 378 ? 2.999 -13.810 2.521 1.00 87.69 378 TRP A O 1
ATOM 3066 N N . LEU A 1 379 ? 1.165 -15.104 2.630 1.00 83.19 379 LEU A N 1
ATOM 3067 C CA . LEU A 1 379 ? 0.304 -14.141 3.306 1.00 83.19 379 LEU A CA 1
ATOM 3068 C C . LEU A 1 379 ? 0.275 -14.350 4.826 1.00 83.19 379 LEU A C 1
ATOM 3070 O O . LEU A 1 379 ? 0.198 -13.370 5.560 1.00 83.19 379 LEU A O 1
ATOM 3074 N N . ASN A 1 380 ? 0.349 -15.600 5.296 1.00 84.25 380 ASN A N 1
ATOM 3075 C CA . ASN A 1 380 ? 0.197 -15.938 6.717 1.00 84.25 380 ASN A CA 1
ATOM 3076 C C . ASN A 1 380 ? 1.516 -16.264 7.435 1.00 84.25 380 ASN A C 1
ATOM 3078 O O . ASN A 1 380 ? 1.625 -16.037 8.634 1.00 84.25 380 ASN A O 1
ATOM 3082 N N . ASP A 1 381 ? 2.518 -16.804 6.736 1.00 86.94 381 ASP A N 1
ATOM 3083 C CA . ASP A 1 381 ? 3.756 -17.289 7.352 1.00 86.94 381 ASP A CA 1
ATOM 3084 C C . ASP A 1 381 ? 4.882 -16.235 7.235 1.00 86.94 381 ASP A C 1
ATOM 3086 O O . ASP A 1 381 ? 5.368 -15.950 6.131 1.00 86.94 381 ASP A O 1
ATOM 3090 N N . PRO A 1 382 ? 5.344 -15.638 8.356 1.00 85.00 382 PRO A N 1
ATOM 3091 C CA . PRO A 1 382 ? 6.457 -14.691 8.345 1.00 85.00 382 PRO A CA 1
ATOM 3092 C C . PRO A 1 382 ? 7.756 -15.290 7.790 1.00 85.00 382 PRO A C 1
ATOM 3094 O O . PRO A 1 382 ? 8.524 -14.584 7.137 1.00 85.00 382 PRO A O 1
ATOM 3097 N N . SER A 1 383 ? 8.004 -16.585 8.010 1.00 88.88 383 SER A N 1
ATOM 3098 C CA . SER A 1 383 ? 9.205 -17.263 7.514 1.00 88.88 383 SER A CA 1
ATOM 3099 C C . SER A 1 383 ? 9.200 -17.383 5.991 1.00 88.88 383 SER A C 1
ATOM 3101 O O . SER A 1 383 ? 10.243 -17.218 5.363 1.00 88.88 383 SER A O 1
ATOM 3103 N N . VAL A 1 384 ? 8.027 -17.585 5.382 1.00 90.06 384 VAL A N 1
ATOM 3104 C CA . VAL A 1 384 ? 7.860 -17.607 3.921 1.00 90.06 384 VAL A CA 1
ATOM 3105 C C . VAL A 1 384 ? 8.038 -16.209 3.342 1.00 90.06 384 VAL A C 1
ATOM 3107 O O . VAL A 1 384 ? 8.747 -16.054 2.349 1.00 90.06 384 VAL A O 1
ATOM 3110 N N . ARG A 1 385 ? 7.485 -15.171 3.987 1.00 87.56 385 ARG A N 1
ATOM 3111 C CA . ARG A 1 385 ? 7.717 -13.768 3.590 1.00 87.56 385 ARG A CA 1
ATOM 3112 C C . ARG A 1 385 ? 9.206 -13.408 3.618 1.00 87.56 385 ARG A C 1
ATOM 3114 O O . ARG A 1 385 ? 9.711 -12.822 2.658 1.00 87.56 385 ARG A O 1
ATOM 3121 N N . GLU A 1 386 ? 9.921 -13.785 4.677 1.00 87.69 386 GLU A N 1
ATOM 3122 C CA . GLU A 1 386 ? 11.376 -13.606 4.760 1.00 87.69 386 GLU A CA 1
ATOM 3123 C C . GLU A 1 386 ? 12.116 -14.429 3.698 1.00 87.69 386 GLU A C 1
ATOM 3125 O O . GLU A 1 386 ? 12.996 -13.895 3.022 1.00 87.69 386 GLU A O 1
ATOM 3130 N N . GLY A 1 387 ? 11.711 -15.680 3.465 1.00 91.12 387 GLY A N 1
ATOM 3131 C CA . GLY A 1 387 ? 12.258 -16.530 2.407 1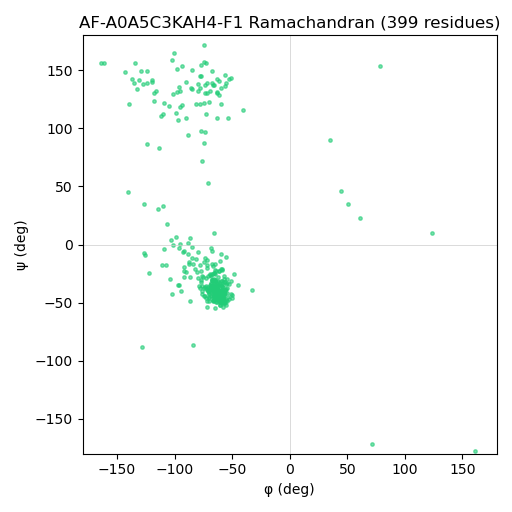.00 91.12 387 GLY A CA 1
ATOM 3132 C C . GLY A 1 387 ? 12.123 -15.906 1.013 1.00 91.12 387 GLY A C 1
ATOM 3133 O O . GLY A 1 387 ? 13.105 -15.840 0.272 1.00 91.12 387 GLY A O 1
ATOM 3134 N N . ILE A 1 388 ? 10.948 -15.362 0.672 1.00 89.88 388 ILE A N 1
ATOM 3135 C CA . ILE A 1 388 ? 10.711 -14.637 -0.589 1.00 89.88 388 ILE A CA 1
ATOM 3136 C C . ILE A 1 388 ? 11.641 -13.421 -0.690 1.00 89.88 388 ILE A C 1
ATOM 3138 O O . ILE A 1 388 ? 12.270 -13.210 -1.728 1.00 89.88 388 ILE A O 1
ATOM 3142 N N . ARG A 1 389 ? 11.786 -12.627 0.380 1.00 87.88 389 ARG A N 1
ATOM 3143 C CA . ARG A 1 389 ? 12.706 -11.470 0.400 1.00 87.88 389 ARG A CA 1
ATOM 3144 C C . ARG A 1 389 ? 14.159 -11.897 0.209 1.00 87.88 389 ARG A C 1
ATOM 3146 O O . ARG A 1 389 ? 14.886 -11.238 -0.536 1.00 87.88 389 ARG A O 1
ATOM 3153 N N . GLY A 1 390 ? 14.569 -12.994 0.846 1.00 89.12 390 GLY A N 1
ATOM 3154 C CA . GLY A 1 390 ? 15.885 -13.606 0.681 1.00 89.12 390 GLY A CA 1
ATOM 3155 C C . GLY A 1 390 ? 16.139 -14.037 -0.761 1.00 89.12 390 GLY A C 1
ATOM 3156 O O . GLY A 1 390 ? 17.150 -13.654 -1.346 1.00 89.12 390 GLY A O 1
ATOM 3157 N N . MET A 1 391 ? 15.179 -14.734 -1.370 1.00 91.69 391 MET A N 1
ATOM 3158 C CA . MET A 1 391 ? 15.217 -15.145 -2.776 1.00 91.69 391 MET A CA 1
ATOM 3159 C C . MET A 1 391 ? 15.342 -13.951 -3.721 1.00 91.69 391 MET A C 1
ATOM 3161 O O . MET A 1 391 ? 16.226 -13.933 -4.572 1.00 91.69 391 MET A O 1
ATOM 3165 N N . LEU A 1 392 ? 14.506 -12.924 -3.556 1.00 87.56 392 LEU A N 1
ATOM 3166 C CA . LEU A 1 392 ? 14.563 -11.722 -4.391 1.00 87.56 392 LEU A CA 1
ATOM 3167 C C . LEU A 1 392 ? 15.889 -10.970 -4.221 1.00 87.56 392 LEU A C 1
ATOM 3169 O O . LEU A 1 392 ? 16.422 -10.433 -5.192 1.00 87.56 392 LEU A O 1
ATOM 3173 N N . ARG A 1 393 ? 16.448 -10.946 -3.004 1.00 85.56 393 ARG A N 1
ATOM 3174 C CA . ARG A 1 393 ? 17.772 -10.370 -2.737 1.00 85.56 393 ARG A CA 1
ATOM 3175 C C . ARG A 1 393 ? 18.877 -11.176 -3.416 1.00 85.56 393 ARG A C 1
ATOM 3177 O O . ARG A 1 393 ? 19.756 -10.572 -4.018 1.00 85.56 393 ARG A O 1
ATOM 3184 N N . GLN A 1 394 ? 18.812 -12.505 -3.377 1.00 85.94 394 GLN A N 1
ATOM 3185 C CA . GLN A 1 394 ? 19.757 -13.373 -4.079 1.00 85.94 394 GLN A CA 1
ATOM 3186 C C . GLN A 1 394 ? 19.682 -13.185 -5.599 1.00 85.94 394 GLN A C 1
ATOM 3188 O O . GLN A 1 394 ? 20.718 -12.955 -6.218 1.00 85.94 394 GLN A O 1
ATOM 3193 N N . ASP A 1 395 ? 18.481 -13.224 -6.186 1.00 83.62 395 ASP A N 1
ATOM 3194 C CA . ASP A 1 395 ? 18.262 -12.966 -7.617 1.00 83.62 395 ASP A CA 1
ATOM 3195 C C . ASP A 1 395 ? 18.860 -11.608 -8.006 1.00 83.62 395 ASP A C 1
ATOM 3197 O O . ASP A 1 395 ? 19.553 -11.481 -9.013 1.00 83.62 395 ASP A O 1
ATOM 3201 N N . ARG A 1 396 ? 18.670 -10.593 -7.154 1.00 78.38 396 ARG A N 1
ATOM 3202 C CA . ARG A 1 396 ? 19.235 -9.261 -7.365 1.00 78.38 396 ARG A CA 1
ATOM 3203 C C . ARG A 1 396 ? 20.760 -9.237 -7.314 1.00 78.38 396 ARG A C 1
ATOM 3205 O O . ARG A 1 396 ? 21.372 -8.519 -8.097 1.00 78.38 396 ARG A O 1
ATOM 3212 N N . CYS A 1 397 ? 21.368 -9.978 -6.395 1.00 78.69 397 CYS A N 1
ATOM 3213 C CA . CYS A 1 397 ? 22.818 -10.104 -6.330 1.00 78.69 397 CYS A CA 1
ATOM 3214 C C . CYS A 1 397 ? 23.370 -10.783 -7.591 1.00 78.69 397 CYS A C 1
ATOM 3216 O O . CYS A 1 397 ? 24.362 -10.312 -8.131 1.00 78.69 397 CYS A O 1
ATOM 3218 N N . LEU A 1 398 ? 22.708 -11.832 -8.088 1.00 77.06 398 LEU A N 1
ATOM 3219 C CA . LEU A 1 398 ? 23.095 -12.515 -9.327 1.00 77.06 398 LEU A CA 1
ATOM 3220 C C . LEU A 1 398 ? 22.946 -11.619 -10.564 1.00 77.06 398 LEU A C 1
ATOM 3222 O O . LEU A 1 398 ? 23.764 -11.706 -11.467 1.00 77.06 398 LEU A O 1
ATOM 3226 N N . GLU A 1 399 ? 21.933 -10.747 -10.608 1.00 70.19 399 GLU A N 1
ATOM 3227 C CA . GLU A 1 399 ? 21.786 -9.745 -11.678 1.00 70.19 399 GLU A CA 1
ATOM 3228 C C . GLU A 1 399 ? 22.883 -8.670 -11.667 1.00 70.19 399 GLU A C 1
ATOM 3230 O O . GLU A 1 399 ? 23.152 -8.064 -12.705 1.00 70.19 399 GLU A O 1
ATOM 3235 N N . ASP A 1 400 ? 23.419 -8.348 -10.487 1.00 65.38 400 ASP A N 1
ATOM 3236 C CA . ASP A 1 400 ? 24.426 -7.301 -10.312 1.00 65.38 400 ASP A CA 1
ATOM 3237 C C . ASP A 1 400 ? 25.868 -7.846 -10.516 1.00 65.38 400 ASP A C 1
ATOM 3239 O O . ASP A 1 400 ? 26.768 -7.025 -10.700 1.00 65.38 400 ASP A O 1
ATOM 3243 N N . GLN A 1 401 ? 26.090 -9.174 -10.486 1.00 63.09 401 GLN A N 1
ATOM 3244 C CA . GLN A 1 401 ? 27.360 -9.845 -10.850 1.00 63.09 401 GLN A CA 1
ATOM 3245 C C . GLN A 1 401 ? 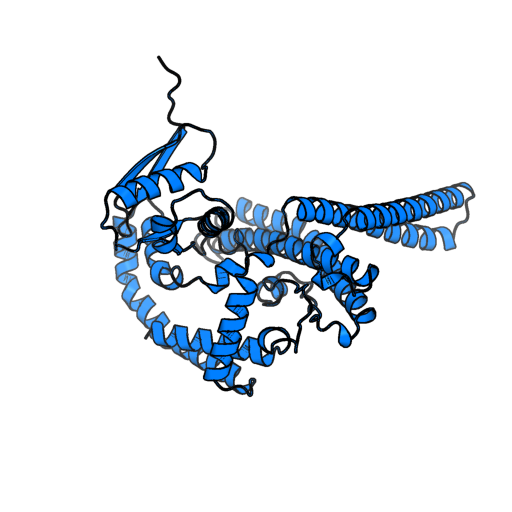27.621 -9.773 -12.355 1.00 63.09 401 GLN A C 1
ATOM 3247 O O . GLN A 1 401 ? 28.798 -9.531 -12.714 1.00 63.09 401 GLN A O 1
#